Protein AF-A0ABD1NU08-F1 (afdb_monomer_lite)

Foldseek 3Di:
DQVLLLVVLQCCQPFPLNPAFEHEDDVVLQVVLVVCQVVCVVPVCVVVVDDPNLCQQCQNPDPSGDHVLRHQKYWYWHALPVPRATKIWIQGPVQRATEIQDQACVPCPPVSVCVSCVSVQQNVLVSCVVNCSCPPVPDDNVRSRDGHHYHYDPDFHHFDDDPVSRPCRNPVRVVVVVVVVVVVVVVVVVVVVVVVVVVVVVVVVVVVVVVVVVVVVVVVVVVVVVVVVVVVVVVVVVVVVVVVVVVVVVVVVVVVVVVVVVVVVVVVVVVVVVVVVVVVVVVVVVVVVVVVVVVVPDDDDDDDDDDDDDDDDDDDDDDDDDDDDDDDDDDDDDPPPVPPVVVVVVVVVVVVVVPPPPDDDDDDDDDDDDDDDDPPDDVVNVVVVVSVVSVVVSVVVSVVVVVVVVVVVVD

Organism: NCBI:txid126358

Radius of gyration: 63.61 Å; chains: 1; bounding box: 156×51×163 Å

pLDDT: mean 71.63, std 24.29, range [24.38, 97.81]

InterPro domains:
  IPR003653 Ulp1 protease family, C-terminal catalytic domain [PF02902] (69-163)
  IPR038765 Papain-like cysteine peptidase superfamily [SSF54001] (66-162)

Sequence (411 aa):
MDVCFYYLRKLLRYGPGIKISATTTDFAFDSQVRGLYDDFLKDPLVLVKQTSLFSYPIGLYMPCNTSWREVDHVLMPLRMYNSAHWILCHFDNKEMCLNIYNSYTKIVKEPVVLEAVRPFLVMIPYLLFHTGFFEGKNIPEQEALKPLVVKMVPKLPQQKNDFLSKFESSFIVVIEYSSSEIEVKLQSNEEILKRLAEIEAKVESNDIILKRLTDIESKIQSNEEIQNRLAELEMKVQSNIQVEKQIKELEEKVQSNEKILERVANVESKVNDLQKLKNDAENVANDTMDLKKNLTDCPSFSLGIEFDMTGKSIEGLAETNVEKSIDEDIINFNEEDWKIVDDVAAHSLAQKMHQNTVCASSSKTCEIDVNDDDVELKDEDRQKIDEIAAAVLAKHKLEEAIVLFDYFLFE

Structure (mmCIF, N/CA/C/O backbone):
data_AF-A0ABD1NU08-F1
#
_entry.id   AF-A0ABD1NU08-F1
#
loop_
_atom_site.group_PDB
_atom_site.id
_atom_site.type_symbol
_atom_site.label_atom_id
_atom_site.label_alt_id
_atom_site.label_comp_id
_atom_site.label_asym_id
_atom_site.label_entity_id
_atom_site.label_seq_id
_atom_site.pdbx_PDB_ins_code
_atom_site.Cartn_x
_atom_site.Cartn_y
_atom_site.Cartn_z
_atom_site.occupancy
_atom_site.B_iso_or_equiv
_atom_site.auth_seq_id
_atom_site.auth_comp_id
_atom_site.auth_asym_id
_atom_site.auth_atom_id
_atom_site.pdbx_PDB_model_num
ATOM 1 N N . MET A 1 1 ? 29.545 -5.673 -19.762 1.00 77.12 1 MET A N 1
ATOM 2 C CA . MET A 1 1 ? 28.200 -5.216 -19.352 1.00 77.12 1 MET A CA 1
ATOM 3 C C . MET A 1 1 ? 27.216 -6.359 -19.443 1.00 77.12 1 MET A C 1
ATOM 5 O O . MET A 1 1 ? 26.738 -6.783 -18.404 1.00 77.12 1 MET A O 1
ATOM 9 N N . ASP A 1 2 ? 26.987 -6.921 -20.631 1.00 85.19 2 ASP A N 1
ATOM 10 C CA . ASP A 1 2 ? 25.997 -7.995 -20.820 1.00 85.19 2 ASP A CA 1
ATOM 11 C C . ASP A 1 2 ? 26.214 -9.204 -19.903 1.00 85.19 2 ASP A C 1
ATOM 13 O O . ASP A 1 2 ? 25.258 -9.714 -19.330 1.00 85.19 2 ASP A O 1
ATOM 17 N N . VAL A 1 3 ? 27.469 -9.608 -19.675 1.00 83.56 3 VAL A N 1
ATOM 18 C CA . VAL A 1 3 ? 27.795 -10.696 -18.737 1.00 83.56 3 VAL A CA 1
ATOM 19 C C . VAL A 1 3 ? 27.364 -10.360 -17.301 1.00 83.56 3 VAL A C 1
ATOM 21 O O . VAL A 1 3 ? 26.720 -11.178 -16.648 1.00 83.56 3 VAL A O 1
ATOM 24 N N . CYS A 1 4 ? 27.633 -9.141 -16.822 1.00 80.06 4 CYS A N 1
ATOM 25 C CA . CYS A 1 4 ? 27.206 -8.682 -15.495 1.00 80.06 4 CYS A CA 1
ATOM 26 C C . CYS A 1 4 ? 25.675 -8.683 -15.375 1.00 80.06 4 CYS A C 1
ATOM 28 O O . CYS A 1 4 ? 25.119 -9.193 -14.406 1.00 80.06 4 CYS A O 1
ATOM 30 N N . PHE A 1 5 ? 24.980 -8.160 -16.389 1.00 85.81 5 PHE A N 1
ATOM 31 C CA . PHE A 1 5 ? 23.517 -8.114 -16.417 1.00 85.81 5 PHE A CA 1
ATOM 32 C C . PHE A 1 5 ? 22.877 -9.497 -16.579 1.00 85.81 5 PHE A C 1
ATOM 34 O O . PHE A 1 5 ? 21.768 -9.704 -16.088 1.00 85.81 5 PHE A O 1
ATOM 41 N N . TYR A 1 6 ? 23.564 -10.451 -17.210 1.00 87.06 6 TYR A N 1
ATOM 42 C CA . TYR A 1 6 ? 23.160 -11.853 -17.244 1.00 87.06 6 TYR A CA 1
ATOM 43 C C . TYR A 1 6 ? 23.206 -12.481 -15.845 1.00 87.06 6 TYR A C 1
ATOM 45 O O . 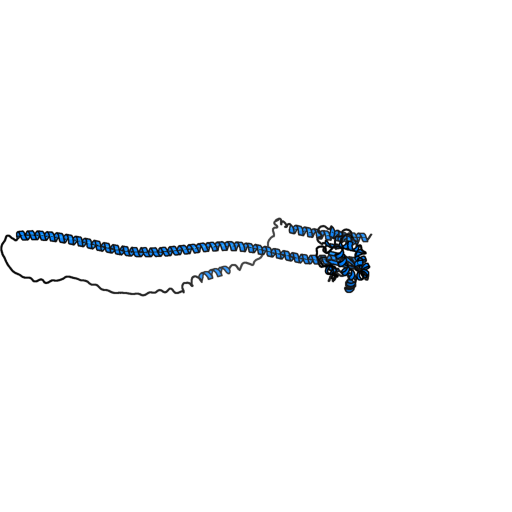TYR A 1 6 ? 22.220 -13.087 -15.421 1.00 87.06 6 TYR A O 1
ATOM 53 N N . TYR A 1 7 ? 24.300 -12.294 -15.097 1.00 84.62 7 TYR A N 1
ATOM 54 C CA . TYR A 1 7 ? 24.394 -12.789 -13.719 1.00 84.62 7 TYR A CA 1
ATOM 55 C C . TYR A 1 7 ? 23.391 -12.106 -12.789 1.00 84.62 7 TYR A C 1
ATOM 57 O O . TYR A 1 7 ? 22.719 -12.799 -12.026 1.00 84.62 7 TYR A O 1
ATOM 65 N N . LEU A 1 8 ? 23.209 -10.785 -12.910 1.00 82.81 8 LEU A N 1
ATOM 66 C CA . LEU A 1 8 ? 22.175 -10.057 -12.174 1.00 82.81 8 LEU A CA 1
ATOM 67 C C . LEU A 1 8 ? 20.787 -10.639 -12.459 1.00 82.81 8 LEU A C 1
ATOM 69 O O . LEU A 1 8 ? 20.042 -10.940 -11.535 1.00 82.81 8 LEU A O 1
ATOM 73 N N . ARG A 1 9 ? 20.446 -10.868 -13.729 1.00 90.19 9 ARG A N 1
ATOM 74 C CA . ARG A 1 9 ? 19.154 -11.452 -14.111 1.00 90.19 9 ARG A CA 1
ATOM 75 C C . ARG A 1 9 ? 18.972 -12.868 -13.569 1.00 90.19 9 ARG A C 1
ATOM 77 O O . ARG A 1 9 ? 17.893 -13.214 -13.100 1.00 90.19 9 ARG A O 1
ATOM 84 N N . LYS A 1 10 ? 20.029 -13.685 -13.596 1.00 87.00 10 LYS A N 1
ATOM 85 C CA . LYS A 1 10 ? 20.024 -15.029 -13.003 1.00 87.00 10 LYS A CA 1
ATOM 86 C C . LYS A 1 10 ? 19.777 -14.966 -11.490 1.00 87.00 10 LYS A C 1
ATOM 88 O O . LYS A 1 10 ? 18.991 -15.765 -10.989 1.00 87.00 10 LYS A O 1
ATOM 93 N N . LEU A 1 11 ? 20.403 -14.018 -10.789 1.00 83.94 11 LEU A N 1
ATOM 94 C CA . LEU A 1 11 ? 20.188 -13.790 -9.359 1.00 83.94 11 LEU A CA 1
ATOM 95 C C . LEU A 1 11 ? 18.763 -13.303 -9.068 1.00 83.94 11 LEU A C 1
ATOM 97 O O . LEU A 1 11 ? 18.122 -13.841 -8.179 1.00 83.94 11 LEU A O 1
ATOM 101 N N . LEU A 1 12 ? 18.242 -12.348 -9.841 1.00 84.94 12 LEU A N 1
ATOM 102 C CA . LEU A 1 12 ? 16.870 -11.848 -9.692 1.00 84.94 12 LEU A CA 1
ATOM 103 C C . LEU A 1 12 ? 15.822 -12.951 -9.891 1.00 84.94 12 LEU A C 1
ATOM 105 O O . LEU A 1 12 ? 14.792 -12.947 -9.229 1.00 84.94 12 LEU A O 1
ATOM 109 N N . ARG A 1 13 ? 16.085 -13.913 -10.784 1.00 86.19 13 ARG A N 1
ATOM 110 C CA . ARG A 1 13 ? 15.140 -14.994 -11.088 1.00 86.19 13 ARG A CA 1
ATOM 111 C C . ARG A 1 13 ? 15.209 -16.188 -10.136 1.00 86.19 13 ARG A C 1
ATOM 113 O O . ARG A 1 13 ? 14.182 -16.799 -9.866 1.00 86.19 13 ARG A O 1
ATOM 120 N N . TYR A 1 14 ? 16.408 -16.577 -9.708 1.00 86.56 14 TYR A N 1
ATOM 121 C CA . TYR A 1 14 ? 16.625 -17.832 -8.973 1.00 86.56 14 TYR A CA 1
ATOM 122 C C . TYR A 1 14 ? 17.273 -17.638 -7.598 1.00 86.56 14 TYR A C 1
ATOM 124 O O . TYR A 1 14 ? 17.507 -18.616 -6.890 1.00 86.56 14 TYR A O 1
ATOM 132 N N . GLY A 1 15 ? 17.623 -16.405 -7.232 1.00 79.88 15 GLY A N 1
ATOM 133 C CA . GLY A 1 15 ? 18.268 -16.089 -5.967 1.00 79.88 15 GLY A CA 1
ATOM 134 C C . GLY A 1 15 ? 17.327 -16.349 -4.789 1.00 79.88 15 GLY A C 1
ATOM 135 O O . GLY A 1 15 ? 16.224 -15.800 -4.768 1.00 79.88 15 GLY A O 1
ATOM 136 N N . PRO A 1 16 ? 17.731 -17.160 -3.796 1.00 73.88 16 PRO A N 1
ATOM 137 C CA . PRO A 1 16 ? 16.903 -17.396 -2.621 1.00 73.88 16 PRO A CA 1
ATOM 138 C C . PRO A 1 16 ? 16.733 -16.094 -1.827 1.00 73.88 16 PRO A C 1
ATOM 140 O O . PRO A 1 16 ? 17.707 -15.384 -1.587 1.00 73.88 16 PRO A O 1
ATOM 143 N N . GLY A 1 17 ? 15.495 -15.780 -1.438 1.00 73.44 17 GLY A N 1
ATOM 144 C CA . GLY A 1 17 ? 15.160 -14.596 -0.635 1.00 73.44 17 GLY A CA 1
ATOM 145 C C . GLY A 1 17 ? 15.219 -13.251 -1.366 1.00 73.44 17 GLY A C 1
ATOM 146 O O . GLY A 1 17 ? 15.058 -12.210 -0.732 1.00 73.44 17 GLY A O 1
ATOM 147 N N . ILE A 1 18 ? 15.408 -13.234 -2.690 1.00 70.75 18 ILE A N 1
ATOM 148 C CA . ILE A 1 18 ? 15.299 -11.999 -3.473 1.00 70.75 18 ILE A CA 1
ATOM 149 C C . ILE A 1 18 ? 13.821 -11.645 -3.663 1.00 70.75 18 ILE A C 1
ATOM 151 O O . ILE A 1 18 ? 13.085 -12.346 -4.350 1.00 70.75 18 ILE A O 1
ATOM 155 N N . LYS A 1 19 ? 13.396 -10.525 -3.069 1.00 77.62 19 LYS A N 1
ATOM 156 C CA . LYS A 1 19 ? 12.028 -9.988 -3.198 1.00 77.62 19 LYS A CA 1
ATOM 157 C C . LYS A 1 19 ? 11.848 -8.989 -4.340 1.00 77.62 19 LYS A C 1
ATOM 159 O O . LYS A 1 19 ? 10.723 -8.610 -4.655 1.00 77.62 19 LYS A O 1
ATOM 164 N N . ILE A 1 20 ? 12.943 -8.518 -4.933 1.00 77.38 20 ILE A N 1
ATOM 165 C CA . ILE A 1 20 ? 12.895 -7.515 -5.998 1.00 77.38 20 ILE A CA 1
ATOM 166 C C . ILE A 1 20 ? 12.451 -8.196 -7.294 1.00 77.38 20 ILE A C 1
ATOM 168 O O . ILE A 1 20 ? 13.183 -9.017 -7.846 1.00 77.38 20 ILE A O 1
ATOM 172 N N . SER A 1 21 ? 11.278 -7.816 -7.802 1.00 87.50 21 SER A N 1
ATOM 173 C CA . SER A 1 21 ? 10.787 -8.286 -9.096 1.00 87.50 21 SER A CA 1
ATOM 174 C C . SER A 1 21 ? 11.357 -7.419 -10.216 1.00 87.50 21 SER A C 1
ATOM 176 O O . SER A 1 21 ? 10.852 -6.333 -10.509 1.00 87.50 21 SER A O 1
ATOM 178 N N . ALA A 1 22 ? 12.454 -7.873 -10.817 1.00 89.75 22 ALA A N 1
ATOM 179 C CA . ALA A 1 22 ? 13.142 -7.132 -11.862 1.00 89.75 22 ALA A CA 1
ATOM 180 C C . ALA A 1 22 ? 13.670 -8.035 -12.976 1.00 89.75 22 ALA A C 1
ATOM 182 O O . ALA A 1 22 ? 13.926 -9.227 -12.797 1.00 89.75 22 ALA A O 1
ATOM 183 N N . THR A 1 23 ? 13.887 -7.434 -14.140 1.00 94.25 23 THR A N 1
ATOM 184 C CA . THR A 1 23 ? 14.596 -8.067 -15.245 1.00 94.25 23 THR A CA 1
ATOM 185 C C . THR A 1 23 ? 15.525 -7.085 -15.943 1.00 94.25 23 THR A C 1
ATOM 187 O O . THR A 1 23 ? 15.638 -5.927 -15.536 1.00 94.25 23 THR A O 1
ATOM 190 N N . THR A 1 24 ? 16.255 -7.541 -16.957 1.00 93.94 24 THR A N 1
ATOM 191 C CA . THR A 1 24 ? 17.262 -6.705 -17.615 1.00 93.94 24 THR A CA 1
ATOM 192 C C . THR A 1 24 ? 17.218 -6.783 -19.131 1.00 93.94 24 THR A C 1
ATOM 194 O O . THR A 1 24 ? 16.611 -7.698 -19.675 1.00 93.94 24 THR A O 1
ATOM 197 N N . THR A 1 25 ? 17.879 -5.851 -19.817 1.00 95.25 25 THR A N 1
ATOM 198 C CA . THR A 1 25 ? 18.229 -5.970 -21.242 1.00 95.25 25 THR A CA 1
ATOM 199 C C . THR A 1 25 ? 19.740 -6.079 -21.434 1.00 95.25 25 THR A C 1
ATOM 201 O O . THR A 1 25 ? 20.491 -6.213 -20.464 1.00 95.25 25 THR A O 1
ATOM 204 N N . ASP A 1 26 ? 20.184 -6.095 -22.686 1.00 92.81 26 ASP A N 1
ATOM 205 C CA . ASP A 1 26 ? 21.585 -6.183 -23.076 1.00 92.81 26 ASP A CA 1
ATOM 206 C C . ASP A 1 26 ? 21.938 -5.095 -24.108 1.00 92.81 26 ASP A C 1
ATOM 208 O O . ASP A 1 26 ? 21.110 -4.273 -24.517 1.00 92.81 26 ASP A O 1
ATOM 212 N N . PHE A 1 27 ? 23.191 -5.094 -24.547 1.00 90.69 27 PHE A N 1
ATOM 213 C CA . PHE A 1 27 ? 23.672 -4.202 -25.592 1.00 90.69 27 PHE A CA 1
ATOM 214 C C . PHE A 1 27 ? 22.951 -4.384 -26.939 1.00 90.69 27 PHE A C 1
ATOM 216 O O . PHE A 1 27 ? 22.809 -3.419 -27.696 1.00 90.69 27 PHE A O 1
ATOM 223 N N . ALA A 1 28 ? 22.476 -5.591 -27.260 1.00 93.31 28 ALA A N 1
ATOM 224 C CA . ALA A 1 28 ? 21.773 -5.842 -28.514 1.00 93.31 28 ALA A CA 1
ATOM 225 C C . ALA A 1 28 ? 20.413 -5.130 -28.547 1.00 93.31 28 ALA A C 1
ATOM 227 O O . ALA A 1 28 ? 20.003 -4.668 -29.614 1.00 93.31 28 ALA A O 1
ATOM 228 N N . PHE A 1 29 ? 19.741 -4.996 -27.401 1.00 95.06 29 PHE A N 1
ATOM 229 C CA . PHE A 1 29 ? 18.540 -4.173 -27.266 1.00 95.06 29 PHE A CA 1
ATOM 230 C C . PHE A 1 29 ? 18.834 -2.698 -27.563 1.00 95.06 29 PHE A C 1
ATOM 232 O O . PHE A 1 29 ? 18.180 -2.105 -28.420 1.00 95.06 29 PHE A O 1
ATOM 239 N N . ASP A 1 30 ? 19.849 -2.121 -26.904 1.00 94.56 30 ASP A N 1
ATOM 240 C CA . ASP A 1 30 ? 20.273 -0.723 -27.103 1.00 94.56 30 ASP A CA 1
ATOM 241 C C . ASP A 1 30 ? 20.598 -0.443 -28.579 1.00 94.56 30 ASP A C 1
ATOM 243 O O . ASP A 1 30 ? 20.107 0.523 -29.168 1.00 94.56 30 ASP A O 1
ATOM 247 N N . SER A 1 31 ? 21.371 -1.331 -29.209 1.00 93.25 31 SER A N 1
ATOM 248 C CA . SER A 1 31 ? 21.759 -1.203 -30.614 1.00 93.25 31 SER A CA 1
ATOM 249 C C . SER A 1 31 ? 20.563 -1.275 -31.571 1.00 93.25 31 SER A C 1
ATOM 251 O O . SER A 1 31 ? 20.473 -0.448 -32.479 1.00 93.25 31 SER A O 1
ATOM 253 N N . GLN A 1 32 ? 19.632 -2.212 -31.364 1.00 93.94 32 GLN A N 1
ATOM 254 C CA . GLN A 1 32 ? 18.454 -2.375 -32.224 1.00 93.94 32 GLN A CA 1
ATOM 255 C C . GLN A 1 32 ? 17.482 -1.198 -32.109 1.00 93.94 32 GLN A C 1
ATOM 257 O O . GLN A 1 32 ? 17.036 -0.679 -33.130 1.00 93.94 32 GLN A O 1
ATOM 262 N N . VAL A 1 33 ? 17.179 -0.746 -30.885 1.00 95.12 33 VAL A N 1
ATOM 263 C CA . VAL A 1 33 ? 16.286 0.404 -30.665 1.00 95.12 33 VAL A CA 1
ATOM 264 C C . VAL A 1 33 ? 16.844 1.647 -31.359 1.00 95.12 33 VAL A C 1
ATOM 266 O O . VAL A 1 33 ? 16.122 2.332 -32.079 1.00 95.12 33 VAL A O 1
ATOM 269 N N . ARG A 1 34 ? 18.146 1.919 -31.211 1.00 94.44 34 ARG A N 1
ATOM 270 C CA . ARG A 1 34 ? 18.785 3.071 -31.865 1.00 94.44 34 ARG A CA 1
ATOM 271 C C . ARG A 1 34 ? 18.834 2.941 -33.379 1.00 94.44 34 ARG A C 1
ATOM 273 O O . ARG A 1 34 ? 18.541 3.913 -34.065 1.00 94.44 34 ARG A O 1
ATOM 280 N N . GLY A 1 35 ? 19.196 1.766 -33.891 1.00 93.25 35 GLY A N 1
ATOM 281 C CA . GLY A 1 35 ? 19.321 1.529 -35.329 1.00 93.25 35 GLY A CA 1
ATOM 282 C C . GLY A 1 35 ? 18.006 1.701 -36.090 1.00 93.25 35 GLY A C 1
ATOM 283 O O . GLY A 1 35 ? 18.030 2.050 -37.264 1.00 93.25 35 GLY A O 1
ATOM 284 N N . LEU A 1 36 ? 16.869 1.502 -35.420 1.00 94.50 36 LEU A N 1
ATOM 285 C CA . LEU A 1 36 ? 15.537 1.626 -36.016 1.00 94.50 36 LEU A CA 1
ATOM 286 C C . LEU A 1 36 ? 14.868 2.976 -35.768 1.00 94.50 36 LEU A C 1
ATOM 288 O O . LEU A 1 36 ? 13.809 3.232 -36.334 1.00 94.50 36 LEU A O 1
ATOM 292 N N . TYR A 1 37 ? 15.450 3.834 -34.930 1.00 95.50 37 TYR A N 1
ATOM 293 C CA . TYR A 1 37 ? 14.777 5.038 -34.453 1.00 95.50 37 TYR A CA 1
ATOM 294 C C . TYR A 1 37 ? 14.368 5.991 -35.584 1.00 95.50 37 TYR A C 1
ATOM 296 O O . TYR A 1 37 ? 13.217 6.420 -35.641 1.00 95.50 37 TYR A O 1
ATOM 304 N N . ASP A 1 38 ? 15.277 6.276 -36.517 1.00 96.00 38 ASP A N 1
ATOM 305 C CA . ASP A 1 38 ? 15.011 7.216 -37.613 1.00 96.00 38 ASP A CA 1
ATOM 306 C C . ASP A 1 38 ? 13.924 6.717 -38.572 1.00 96.00 38 ASP A C 1
ATOM 308 O O . ASP A 1 38 ? 13.168 7.516 -39.126 1.00 96.00 38 ASP A O 1
ATOM 312 N N . ASP A 1 39 ? 13.824 5.403 -38.771 1.00 94.81 39 ASP A N 1
ATOM 313 C CA . ASP A 1 39 ? 12.775 4.805 -39.597 1.00 94.81 39 ASP A CA 1
ATOM 314 C C . ASP A 1 39 ? 11.457 4.689 -38.833 1.00 94.81 39 ASP A C 1
ATOM 316 O O . ASP A 1 39 ? 10.399 4.945 -39.406 1.00 94.81 39 ASP A O 1
ATOM 320 N N . PHE A 1 40 ? 11.512 4.423 -37.526 1.00 94.94 40 PHE A N 1
ATOM 321 C CA . PHE A 1 40 ? 10.350 4.447 -36.642 1.00 94.94 40 PHE A CA 1
ATOM 322 C C . PHE A 1 40 ? 9.676 5.824 -36.625 1.00 94.94 40 PHE A C 1
ATOM 324 O O . PHE A 1 40 ? 8.451 5.907 -36.671 1.00 94.94 40 PHE A O 1
ATOM 331 N N . LEU A 1 41 ? 10.455 6.911 -36.623 1.00 95.00 41 LEU A N 1
ATOM 332 C CA . LEU A 1 41 ? 9.913 8.272 -36.698 1.00 95.00 41 LEU A CA 1
ATOM 333 C C . LEU A 1 41 ? 9.150 8.552 -38.005 1.00 95.00 41 LEU A C 1
ATOM 335 O O . LEU A 1 41 ? 8.300 9.442 -38.026 1.00 95.00 41 LEU A O 1
ATOM 339 N N . LYS A 1 42 ? 9.445 7.819 -39.087 1.00 95.56 42 LYS A N 1
ATOM 340 C CA . LYS A 1 42 ? 8.754 7.940 -40.382 1.00 95.56 42 LYS A CA 1
ATOM 341 C C . LYS A 1 42 ? 7.542 7.011 -40.464 1.00 95.56 42 LYS A C 1
ATOM 343 O O . LYS A 1 42 ? 6.496 7.425 -40.955 1.00 95.56 42 LYS A O 1
ATOM 348 N N . ASP A 1 43 ? 7.699 5.766 -40.019 1.00 93.62 43 ASP A N 1
ATOM 349 C CA . ASP A 1 43 ? 6.665 4.728 -40.002 1.00 93.62 43 ASP A CA 1
ATOM 350 C C . ASP A 1 43 ? 6.824 3.847 -38.746 1.00 93.62 43 ASP A C 1
ATOM 352 O O . ASP A 1 43 ? 7.651 2.928 -38.745 1.00 93.62 43 ASP A O 1
ATOM 356 N N . PRO A 1 44 ? 6.011 4.053 -37.688 1.00 90.75 44 PRO A N 1
ATOM 357 C CA . PRO A 1 44 ? 6.058 3.221 -36.486 1.00 90.75 44 PRO A CA 1
ATOM 358 C C . PRO A 1 44 ? 5.833 1.725 -36.748 1.00 90.75 44 PRO A C 1
ATOM 360 O O . PRO A 1 44 ? 6.310 0.885 -35.981 1.00 90.75 44 PRO A O 1
ATOM 363 N N . LEU A 1 45 ? 5.171 1.362 -37.857 1.00 87.75 45 LEU A N 1
ATOM 364 C CA . LEU A 1 45 ? 4.953 -0.035 -38.241 1.00 87.75 45 LEU A CA 1
ATOM 365 C C . LEU A 1 45 ? 6.245 -0.752 -38.651 1.00 87.75 45 LEU A C 1
ATOM 367 O O . LEU A 1 45 ? 6.227 -1.976 -38.807 1.00 87.75 45 LEU A O 1
ATOM 371 N N . VAL A 1 46 ? 7.371 -0.043 -38.800 1.00 88.88 46 VAL A N 1
ATOM 372 C CA . VAL A 1 46 ? 8.684 -0.674 -38.994 1.00 88.88 46 VAL A CA 1
ATOM 373 C C . VAL A 1 46 ? 8.999 -1.662 -37.868 1.00 88.88 46 VAL A C 1
ATOM 375 O O . VAL A 1 46 ? 9.524 -2.736 -38.151 1.00 88.88 46 VAL A O 1
ATOM 378 N N . LEU A 1 47 ? 8.573 -1.359 -36.632 1.00 86.75 47 LEU A N 1
ATOM 379 C CA . LEU A 1 47 ? 8.731 -2.247 -35.479 1.00 86.75 47 LEU A CA 1
ATOM 380 C C . LEU A 1 47 ? 7.992 -3.571 -35.661 1.00 86.75 47 LEU A C 1
ATOM 382 O O . LEU A 1 47 ? 8.502 -4.605 -35.256 1.00 86.75 47 LEU A O 1
ATOM 386 N N . VAL A 1 48 ? 6.809 -3.551 -36.282 1.00 78.94 48 VAL A N 1
ATOM 387 C CA . VAL A 1 48 ? 5.994 -4.754 -36.527 1.00 78.94 48 VAL A CA 1
ATOM 388 C C . VAL A 1 48 ? 6.591 -5.613 -37.646 1.00 78.94 48 VAL A C 1
ATOM 390 O O . VAL A 1 48 ? 6.515 -6.838 -37.604 1.00 78.94 48 VAL A O 1
ATOM 393 N N . LYS A 1 49 ? 7.191 -4.977 -38.659 1.00 76.62 49 LYS A N 1
ATOM 394 C CA . LYS A 1 49 ? 7.723 -5.639 -39.866 1.00 76.62 49 LYS A CA 1
ATOM 395 C C . LYS A 1 49 ? 9.101 -6.257 -39.653 1.00 76.62 49 LYS A C 1
ATOM 397 O O . LYS A 1 49 ? 9.438 -7.269 -40.260 1.00 76.62 49 LYS A O 1
ATOM 402 N N . GLN A 1 50 ? 9.907 -5.620 -38.826 1.00 64.38 50 GLN A N 1
ATOM 403 C CA . GLN A 1 50 ? 11.217 -6.079 -38.417 1.00 64.38 50 GLN A CA 1
ATOM 404 C C . GLN A 1 50 ? 11.187 -6.021 -36.909 1.00 64.38 50 GLN A C 1
ATOM 406 O O . GLN A 1 50 ? 10.952 -4.937 -36.404 1.00 64.38 50 GLN A O 1
ATOM 411 N N . THR A 1 51 ? 11.416 -7.122 -36.194 1.00 68.81 51 THR A N 1
ATOM 412 C CA . THR A 1 51 ? 12.328 -7.121 -35.038 1.00 68.81 51 THR A CA 1
ATOM 413 C C . THR A 1 51 ? 12.150 -8.330 -34.123 1.00 68.81 51 THR A C 1
ATOM 415 O O . THR A 1 51 ? 11.057 -8.780 -33.798 1.00 68.81 51 THR A O 1
ATOM 418 N N . SER A 1 52 ? 13.284 -8.771 -33.592 1.00 85.44 52 SER A N 1
ATOM 419 C CA . SER A 1 52 ? 13.407 -9.523 -32.344 1.00 85.44 52 SER A CA 1
ATOM 420 C C . SER A 1 52 ? 13.157 -8.678 -31.079 1.00 85.44 52 SER A C 1
ATOM 422 O O . SER A 1 52 ? 13.253 -9.194 -29.970 1.00 85.44 52 SER A O 1
ATOM 424 N N . LEU A 1 53 ? 12.843 -7.384 -31.213 1.00 92.62 53 LEU A N 1
ATOM 425 C CA . LEU A 1 53 ? 12.655 -6.442 -30.105 1.00 92.62 53 LEU A CA 1
ATOM 426 C C . LEU A 1 53 ? 11.418 -6.792 -29.282 1.00 92.62 53 LEU A C 1
ATOM 428 O O . LEU A 1 53 ? 11.471 -6.697 -28.059 1.00 92.62 53 LEU A O 1
ATOM 432 N N . PHE A 1 54 ? 10.344 -7.276 -29.914 1.00 93.56 54 PHE A N 1
ATOM 433 C CA . PHE A 1 54 ? 9.169 -7.761 -29.184 1.00 93.56 54 PHE A CA 1
ATOM 434 C C . PHE A 1 54 ? 9.473 -8.962 -28.291 1.00 93.56 54 PHE A C 1
ATOM 436 O O . PHE A 1 54 ? 8.787 -9.158 -27.291 1.00 93.56 54 PHE A O 1
ATOM 443 N N . SER A 1 55 ? 10.527 -9.726 -28.593 1.00 93.69 55 SER A N 1
ATOM 444 C CA . SER A 1 55 ? 10.952 -10.850 -27.760 1.00 93.69 55 SER A CA 1
ATOM 445 C C . SER A 1 55 ? 11.501 -10.404 -26.400 1.00 93.69 55 SER A C 1
ATOM 447 O O . SER A 1 55 ? 11.552 -11.222 -25.481 1.00 93.69 55 SER A O 1
ATOM 449 N N . TYR A 1 56 ? 11.898 -9.134 -26.229 1.00 95.50 56 TYR A N 1
ATOM 450 C CA . TYR A 1 56 ? 12.367 -8.627 -24.936 1.00 95.50 56 TYR A CA 1
ATOM 451 C C . TYR A 1 56 ? 11.221 -8.442 -23.931 1.00 95.50 56 TYR A C 1
ATOM 453 O O . TYR A 1 56 ? 11.298 -9.091 -22.885 1.00 95.50 56 TYR A O 1
ATOM 461 N N . PRO A 1 57 ? 10.149 -7.660 -24.211 1.00 95.50 57 PRO A N 1
ATOM 462 C CA . PRO A 1 57 ? 9.046 -7.499 -23.263 1.00 95.50 57 PRO A CA 1
ATOM 463 C C . PRO A 1 57 ? 8.326 -8.795 -22.891 1.00 95.50 57 PRO A C 1
ATOM 465 O O . PRO A 1 57 ? 7.916 -8.973 -21.745 1.00 95.50 57 PRO A O 1
ATOM 468 N N . ILE A 1 58 ? 8.207 -9.742 -23.823 1.00 95.12 58 ILE A N 1
ATOM 469 C CA . ILE A 1 58 ? 7.589 -11.048 -23.539 1.00 95.12 58 ILE A CA 1
ATOM 470 C C . ILE A 1 58 ? 8.536 -12.025 -22.826 1.00 95.12 58 ILE A C 1
ATOM 472 O O . ILE A 1 58 ? 8.124 -13.123 -22.474 1.00 95.12 58 ILE A O 1
ATOM 476 N N . GLY A 1 59 ? 9.800 -11.650 -22.597 1.00 94.25 59 GLY A N 1
ATOM 477 C CA . GLY A 1 59 ? 10.754 -12.466 -21.843 1.00 94.25 59 GLY A CA 1
ATOM 478 C C . GLY A 1 59 ? 11.424 -13.598 -22.633 1.00 94.25 59 GLY A C 1
ATOM 479 O O . GLY A 1 59 ? 12.086 -14.435 -22.029 1.00 94.25 59 GLY A O 1
ATOM 480 N N . LEU A 1 60 ? 11.301 -13.636 -23.965 1.00 93.12 60 LEU A N 1
ATOM 481 C CA . LEU A 1 60 ? 11.782 -14.748 -24.803 1.00 93.12 60 LEU A CA 1
ATOM 482 C C . LEU A 1 60 ? 13.147 -14.517 -25.469 1.00 93.12 60 LEU A C 1
ATOM 484 O O . LEU A 1 60 ? 13.730 -15.467 -25.983 1.00 93.12 60 LEU A O 1
ATOM 488 N N . TYR A 1 61 ? 13.669 -13.286 -25.489 1.00 93.00 61 TYR A N 1
ATOM 489 C CA . TYR A 1 61 ? 14.922 -13.001 -26.205 1.00 93.00 61 TYR A CA 1
ATOM 490 C C . TYR A 1 61 ? 16.171 -13.545 -25.496 1.00 93.00 61 TYR A C 1
ATOM 492 O O . TYR A 1 61 ? 17.087 -14.033 -26.151 1.00 93.00 61 TYR A O 1
ATOM 500 N N . MET A 1 62 ? 16.230 -13.462 -24.161 1.00 91.69 62 MET A N 1
ATOM 501 C CA . MET A 1 62 ? 17.445 -13.787 -23.406 1.00 91.69 62 MET A CA 1
ATOM 502 C C . MET A 1 62 ? 17.229 -14.903 -22.380 1.00 91.69 62 MET A C 1
ATOM 504 O O . MET A 1 62 ? 16.136 -15.032 -21.826 1.00 91.69 62 MET A O 1
ATOM 508 N N . PRO A 1 63 ? 18.289 -15.651 -22.021 1.00 89.19 63 PRO A N 1
ATOM 509 C CA . PRO A 1 63 ? 18.237 -16.606 -20.922 1.00 89.19 63 PRO A CA 1
ATOM 510 C C . PRO A 1 63 ? 17.864 -15.946 -19.593 1.00 89.19 63 PRO A C 1
ATOM 512 O O . PRO A 1 63 ? 18.219 -14.789 -19.332 1.00 89.19 63 PRO A O 1
ATOM 515 N N . CYS A 1 64 ? 17.187 -16.717 -18.739 1.00 90.06 64 CYS A N 1
ATOM 516 C CA . CYS A 1 64 ? 16.764 -16.313 -17.395 1.00 90.06 64 CYS A CA 1
ATOM 517 C C . CYS A 1 64 ? 15.868 -15.061 -17.370 1.00 90.06 64 CYS A C 1
ATOM 519 O O . CYS A 1 64 ? 15.696 -14.471 -16.311 1.00 90.06 64 CYS A O 1
ATOM 521 N N . ASN A 1 65 ? 15.292 -14.653 -18.503 1.00 91.50 65 ASN A N 1
ATOM 522 C CA . ASN A 1 65 ? 14.519 -13.423 -18.613 1.00 91.50 65 ASN A CA 1
ATOM 523 C C . ASN A 1 65 ? 13.062 -13.619 -18.198 1.00 91.50 65 ASN A C 1
ATOM 525 O O . ASN A 1 65 ? 12.457 -14.648 -18.494 1.00 91.50 65 ASN A O 1
ATOM 529 N N . THR A 1 66 ? 12.522 -12.636 -17.495 1.00 93.50 66 THR A N 1
ATOM 530 C CA . THR A 1 66 ? 11.129 -12.634 -17.040 1.00 93.50 66 THR A CA 1
ATOM 531 C C . THR A 1 66 ? 10.356 -11.666 -17.925 1.00 93.50 66 THR A C 1
ATOM 533 O O . THR A 1 66 ? 10.932 -10.679 -18.394 1.00 93.50 66 THR A O 1
ATOM 536 N N . SER A 1 67 ? 9.081 -11.944 -18.206 1.00 95.38 67 SER A N 1
ATOM 537 C CA . SER A 1 67 ? 8.278 -10.993 -18.976 1.00 95.38 67 SER A CA 1
ATOM 538 C C . SER A 1 67 ? 8.226 -9.653 -18.244 1.00 95.38 67 SER A C 1
ATOM 540 O O . SER A 1 67 ? 8.095 -9.602 -17.022 1.00 95.38 67 SER A O 1
ATOM 542 N N . TRP A 1 68 ? 8.279 -8.550 -18.990 1.00 96.38 68 TRP A N 1
ATOM 543 C CA . TRP A 1 68 ? 8.168 -7.205 -18.429 1.00 96.38 68 TRP A CA 1
ATOM 544 C C . TRP A 1 68 ? 6.807 -6.993 -17.753 1.00 96.38 68 TRP A C 1
ATOM 546 O O . TRP A 1 68 ? 6.693 -6.177 -16.847 1.00 96.38 68 TRP A O 1
ATOM 556 N N . ARG A 1 69 ? 5.778 -7.763 -18.145 1.00 93.94 69 ARG A N 1
ATOM 557 C CA . ARG A 1 69 ? 4.448 -7.773 -17.512 1.00 93.94 69 ARG A CA 1
ATOM 558 C C . ARG A 1 69 ? 4.460 -8.320 -16.083 1.00 93.94 69 ARG A C 1
ATOM 560 O O . ARG A 1 69 ? 3.579 -7.976 -15.304 1.00 93.94 69 ARG A O 1
ATOM 567 N N . GLU A 1 70 ? 5.434 -9.160 -15.757 1.00 93.38 70 GLU A N 1
ATOM 568 C CA . GLU A 1 70 ? 5.526 -9.879 -14.482 1.00 93.38 70 GLU A CA 1
ATOM 569 C C . GLU A 1 70 ? 6.501 -9.215 -13.499 1.00 93.38 70 GLU A C 1
ATOM 571 O O . GLU A 1 70 ? 6.617 -9.654 -12.355 1.00 93.38 70 GLU A O 1
ATOM 576 N N . VAL A 1 71 ? 7.208 -8.165 -13.932 1.00 93.38 71 VAL A N 1
ATOM 577 C CA . VAL A 1 71 ? 8.205 -7.466 -13.116 1.00 93.38 71 VAL A CA 1
ATOM 578 C C . VAL A 1 71 ? 7.855 -6.007 -12.876 1.00 93.38 71 VAL A C 1
ATOM 580 O O . VAL A 1 71 ? 7.179 -5.362 -13.675 1.00 93.38 71 VAL A O 1
ATOM 583 N N . ASP A 1 72 ? 8.359 -5.477 -11.767 1.00 91.62 72 ASP A N 1
ATOM 584 C CA . ASP A 1 72 ? 8.201 -4.071 -11.400 1.00 91.62 72 ASP A CA 1
ATOM 585 C C . ASP A 1 72 ? 9.255 -3.188 -12.087 1.00 91.62 72 ASP A C 1
ATOM 587 O O . ASP A 1 72 ? 9.009 -2.014 -12.370 1.00 91.62 72 ASP A O 1
ATOM 591 N N . HIS A 1 73 ? 10.431 -3.755 -12.382 1.00 92.56 73 HIS A N 1
ATOM 592 C CA . HIS A 1 73 ? 11.582 -3.003 -12.878 1.00 92.56 73 HIS A CA 1
ATOM 593 C C . HIS A 1 73 ? 12.248 -3.681 -14.081 1.00 92.56 73 HIS A C 1
ATOM 595 O O . HIS A 1 73 ? 12.533 -4.880 -14.063 1.00 92.56 73 HIS A O 1
ATOM 601 N N . VAL A 1 74 ? 12.590 -2.894 -15.103 1.00 95.94 74 VAL A N 1
ATOM 602 C CA . VAL A 1 74 ? 13.436 -3.342 -16.220 1.00 95.94 74 VAL A CA 1
ATOM 603 C C . VAL A 1 74 ? 14.693 -2.483 -16.277 1.00 95.94 74 VAL A C 1
ATOM 605 O O . VAL A 1 74 ? 14.622 -1.265 -16.439 1.00 95.94 74 VAL A O 1
ATOM 608 N N . LEU A 1 75 ? 15.854 -3.117 -16.138 1.00 93.81 75 LEU A N 1
ATOM 609 C CA . LEU A 1 75 ? 17.154 -2.449 -16.095 1.00 93.81 75 LEU A CA 1
ATOM 610 C C . LEU A 1 75 ? 17.857 -2.564 -17.450 1.00 93.81 75 LEU A C 1
ATOM 612 O O . LEU A 1 75 ? 18.185 -3.664 -17.897 1.00 93.81 75 LEU A O 1
ATOM 616 N N . MET A 1 76 ? 18.112 -1.428 -18.091 1.00 94.75 76 MET A N 1
ATOM 617 C CA . MET A 1 76 ? 18.653 -1.355 -19.446 1.00 94.75 76 MET A CA 1
ATOM 618 C C . MET A 1 76 ? 20.011 -0.639 -19.451 1.00 94.75 76 MET A C 1
ATOM 620 O O . MET A 1 76 ? 20.059 0.576 -19.225 1.00 94.75 76 MET A O 1
ATOM 624 N N . PRO A 1 77 ? 21.128 -1.346 -19.702 1.00 91.25 77 PRO A N 1
ATOM 625 C CA . PRO A 1 77 ? 22.422 -0.700 -19.883 1.00 91.25 77 PRO A CA 1
ATOM 626 C C . PRO A 1 77 ? 22.462 0.010 -21.237 1.00 91.25 77 PRO A C 1
ATOM 628 O O . PRO A 1 77 ? 22.353 -0.638 -22.275 1.00 91.25 77 PRO A O 1
ATOM 631 N N . LEU A 1 78 ? 22.655 1.330 -21.244 1.00 91.81 78 LEU A N 1
ATOM 632 C CA . LEU A 1 78 ? 22.724 2.112 -22.482 1.00 91.81 78 LEU A CA 1
ATOM 633 C C . LEU A 1 78 ? 24.119 2.701 -22.677 1.00 91.81 78 LEU A C 1
ATOM 635 O O . LEU A 1 78 ? 24.679 3.325 -21.767 1.00 91.81 78 LEU A O 1
ATOM 639 N N . ARG A 1 79 ? 24.676 2.537 -23.881 1.00 86.75 79 ARG A N 1
ATOM 640 C CA . ARG A 1 79 ? 25.996 3.075 -24.213 1.00 86.75 79 ARG A CA 1
ATOM 641 C C . ARG A 1 79 ? 25.888 4.500 -24.745 1.00 86.75 79 ARG A C 1
ATOM 643 O O . ARG A 1 79 ? 25.209 4.776 -25.730 1.00 86.75 79 ARG A O 1
ATOM 650 N N . MET A 1 80 ? 26.666 5.401 -24.160 1.00 86.62 80 MET A N 1
ATOM 651 C CA . MET A 1 80 ? 26.891 6.746 -24.678 1.00 86.62 80 MET A CA 1
ATOM 652 C C . MET A 1 80 ? 28.028 6.705 -25.710 1.00 86.62 80 MET A C 1
ATOM 654 O O . MET A 1 80 ? 29.212 6.696 -25.359 1.00 86.62 80 MET A O 1
ATOM 658 N N . TYR A 1 81 ? 27.676 6.669 -26.998 1.00 76.56 81 TYR A N 1
ATOM 659 C CA . TYR A 1 81 ? 28.633 6.504 -28.105 1.00 76.56 81 TYR A CA 1
ATOM 660 C C . TYR A 1 81 ? 29.722 7.586 -28.147 1.00 76.56 81 TYR A C 1
ATOM 662 O O . TYR A 1 81 ? 30.875 7.278 -28.433 1.00 76.56 81 TYR A O 1
ATOM 670 N N . ASN A 1 82 ? 29.387 8.823 -27.771 1.00 73.94 82 ASN A N 1
ATOM 671 C CA . ASN A 1 82 ? 30.312 9.960 -27.834 1.00 73.94 82 ASN A CA 1
ATOM 672 C C . ASN A 1 82 ? 31.266 10.067 -26.630 1.00 73.94 82 ASN A C 1
ATOM 674 O O . ASN A 1 82 ? 32.131 10.938 -26.623 1.00 73.94 82 ASN A O 1
ATOM 678 N N . SER A 1 83 ? 31.117 9.229 -25.598 1.00 70.25 83 SER A N 1
ATOM 679 C CA . SER A 1 83 ? 31.892 9.354 -24.351 1.00 70.25 83 SER A CA 1
ATOM 680 C C . SER A 1 83 ? 32.420 8.037 -23.782 1.00 70.25 83 SER A C 1
ATOM 682 O O . SER A 1 83 ? 33.024 8.052 -22.711 1.00 70.25 83 SER A O 1
ATOM 684 N N . ALA A 1 84 ? 32.223 6.908 -24.481 1.00 76.00 84 ALA A N 1
ATOM 685 C CA . ALA A 1 84 ? 32.570 5.565 -23.992 1.00 76.00 84 ALA A CA 1
ATOM 686 C C . ALA A 1 84 ? 32.079 5.317 -22.548 1.00 76.00 84 ALA A C 1
ATOM 688 O O . ALA A 1 84 ? 32.750 4.665 -21.750 1.00 76.00 84 ALA A O 1
ATOM 689 N N . HIS A 1 85 ? 30.911 5.879 -22.230 1.00 82.75 85 HIS A N 1
ATOM 690 C CA . HIS A 1 85 ? 30.287 5.871 -20.911 1.00 82.75 85 HIS A CA 1
ATOM 691 C C . HIS A 1 85 ? 29.017 5.029 -20.951 1.00 82.75 85 HIS A C 1
ATOM 693 O O . HIS A 1 85 ? 28.312 5.038 -21.959 1.00 82.75 85 HIS A O 1
ATOM 699 N N . TRP A 1 86 ? 28.706 4.333 -19.865 1.00 85.00 86 TRP A N 1
ATOM 700 C CA . TRP A 1 86 ? 27.450 3.602 -19.732 1.00 85.00 86 TRP A CA 1
ATOM 701 C C . TRP A 1 86 ? 26.557 4.300 -18.721 1.00 85.00 86 TRP A C 1
ATOM 703 O O . TRP A 1 86 ? 26.976 4.585 -17.597 1.00 85.00 86 TRP A O 1
ATOM 713 N N . ILE A 1 87 ? 25.315 4.532 -19.122 1.00 87.88 87 ILE A N 1
ATOM 714 C CA . ILE A 1 87 ? 24.242 4.931 -18.216 1.00 87.88 87 ILE A CA 1
ATOM 715 C C . ILE A 1 87 ? 23.340 3.726 -17.974 1.00 87.88 87 ILE A C 1
ATOM 717 O O . ILE A 1 87 ? 23.234 2.836 -18.824 1.00 87.88 87 ILE A O 1
ATOM 721 N N . LEU A 1 88 ? 22.665 3.712 -16.831 1.00 90.00 88 LEU A N 1
ATOM 722 C CA . LEU A 1 88 ? 21.562 2.788 -16.618 1.00 90.00 88 LEU A CA 1
ATOM 723 C C . LEU A 1 88 ? 20.245 3.527 -16.836 1.00 90.00 88 LEU A C 1
ATOM 725 O O . LEU A 1 88 ? 19.979 4.549 -16.204 1.00 90.00 88 LEU A O 1
ATOM 729 N N . CYS A 1 89 ? 19.418 2.975 -17.714 1.00 94.25 89 CYS A N 1
ATOM 730 C CA . CYS A 1 89 ? 18.026 3.351 -17.856 1.00 94.25 89 CYS A CA 1
ATOM 731 C C . CYS A 1 89 ? 17.171 2.316 -17.124 1.00 94.25 89 CYS A C 1
ATOM 733 O O . CYS A 1 89 ? 17.191 1.131 -17.454 1.00 94.25 89 CYS A O 1
ATOM 735 N N . HIS A 1 90 ? 16.445 2.751 -16.104 1.00 93.75 90 HIS A N 1
ATOM 736 C CA . HIS A 1 90 ? 15.497 1.931 -15.365 1.00 93.75 90 HIS A CA 1
ATOM 737 C C . HIS A 1 90 ? 14.092 2.282 -15.839 1.00 93.75 90 HIS A C 1
ATOM 739 O O . HIS A 1 90 ? 13.621 3.394 -15.619 1.00 93.75 90 HIS A O 1
ATOM 745 N N . PHE A 1 91 ? 13.423 1.333 -16.484 1.00 97.19 91 PHE A N 1
ATOM 746 C CA . PHE A 1 91 ? 11.996 1.444 -16.743 1.00 97.19 91 PHE A CA 1
ATOM 747 C C . PHE A 1 91 ? 11.220 0.971 -15.513 1.00 97.19 91 PHE A C 1
ATOM 749 O O . PHE A 1 91 ? 11.315 -0.192 -15.105 1.00 97.19 91 PHE A O 1
ATOM 756 N N . ASP A 1 92 ? 10.495 1.908 -14.909 1.00 94.25 92 ASP A N 1
ATOM 757 C CA . ASP A 1 92 ? 9.569 1.661 -13.813 1.00 94.25 92 ASP A CA 1
ATOM 758 C C . ASP A 1 92 ? 8.201 1.312 -14.384 1.00 94.25 92 ASP A C 1
ATOM 760 O O . ASP A 1 92 ? 7.549 2.139 -15.028 1.00 94.25 92 ASP A O 1
ATOM 764 N N . ASN A 1 93 ? 7.785 0.073 -14.148 1.00 91.06 93 ASN A N 1
ATOM 765 C CA . ASN A 1 93 ? 6.579 -0.473 -14.736 1.00 91.06 93 ASN A CA 1
ATOM 766 C C . ASN A 1 93 ? 5.295 0.054 -14.077 1.00 91.06 93 ASN A C 1
ATOM 768 O O . ASN A 1 93 ? 4.240 0.091 -14.708 1.00 91.06 93 ASN A O 1
ATOM 772 N N . LYS A 1 94 ? 5.376 0.454 -12.802 1.00 89.81 94 LYS A N 1
ATOM 773 C CA . LYS A 1 94 ? 4.238 0.988 -12.041 1.00 89.81 94 LYS A CA 1
ATOM 774 C C . LYS A 1 94 ? 3.986 2.438 -12.421 1.00 89.81 94 LYS A C 1
ATOM 776 O O . LYS A 1 94 ? 2.857 2.813 -12.714 1.00 89.81 94 LYS A O 1
ATOM 781 N N . GLU A 1 95 ? 5.058 3.220 -12.468 1.00 92.25 95 GLU A N 1
ATOM 782 C CA . GLU A 1 95 ? 5.010 4.652 -12.764 1.00 92.25 95 GLU A CA 1
ATOM 783 C C . GLU A 1 95 ? 5.043 4.961 -14.267 1.00 92.25 95 GLU A C 1
ATOM 785 O O . GLU A 1 95 ? 4.897 6.119 -14.658 1.00 92.25 95 GLU A O 1
ATOM 790 N N . MET A 1 96 ? 5.272 3.950 -15.116 1.00 94.44 96 MET A N 1
ATOM 791 C CA . MET A 1 96 ? 5.408 4.089 -16.570 1.00 94.44 96 MET A CA 1
ATOM 792 C C . MET A 1 96 ? 6.398 5.205 -16.952 1.00 94.44 96 MET A C 1
ATOM 794 O O . MET A 1 96 ? 6.103 6.097 -17.751 1.00 94.44 96 MET A O 1
ATOM 798 N N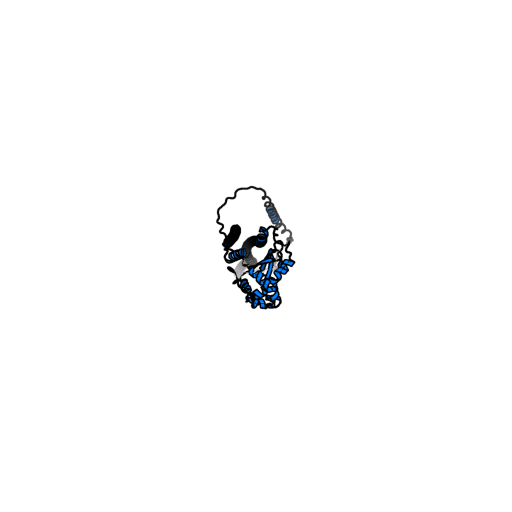 . CYS A 1 97 ? 7.594 5.173 -16.357 1.00 96.69 97 CYS A N 1
ATOM 799 C CA . CYS A 1 97 ? 8.620 6.199 -16.556 1.00 96.69 97 CYS A CA 1
ATOM 800 C C . CYS A 1 97 ? 10.036 5.616 -16.659 1.00 96.69 97 CYS A C 1
ATOM 802 O O . CYS A 1 97 ? 10.286 4.475 -16.273 1.00 96.69 97 CYS A O 1
ATOM 804 N N . LEU A 1 98 ? 10.963 6.404 -17.207 1.00 97.75 98 LEU A N 1
ATOM 805 C CA . LEU A 1 98 ? 12.378 6.059 -17.326 1.00 97.75 98 LEU A CA 1
ATOM 806 C C . LEU A 1 98 ? 13.199 6.852 -16.304 1.00 97.75 98 LEU A C 1
ATOM 808 O O . LEU A 1 98 ? 13.365 8.062 -16.450 1.00 97.75 98 LEU A O 1
ATOM 812 N N . ASN A 1 99 ? 13.749 6.173 -15.301 1.00 93.81 99 ASN A N 1
ATOM 813 C CA . ASN A 1 99 ? 14.704 6.746 -14.357 1.00 93.81 99 ASN A CA 1
ATOM 814 C C . ASN A 1 99 ? 16.127 6.570 -14.898 1.00 93.81 99 ASN A C 1
ATOM 816 O O . ASN A 1 99 ? 16.559 5.452 -15.189 1.00 93.81 99 ASN A O 1
ATOM 820 N N . ILE A 1 100 ? 16.863 7.670 -15.052 1.00 92.88 100 ILE A N 1
ATOM 821 C CA . ILE A 1 100 ? 18.188 7.663 -15.673 1.00 92.88 100 ILE A CA 1
ATOM 822 C C . ILE A 1 100 ? 19.275 7.886 -14.637 1.00 92.88 100 ILE A C 1
ATOM 824 O O . ILE A 1 100 ? 19.362 8.944 -14.007 1.00 92.88 100 ILE A O 1
ATOM 828 N N . TYR A 1 101 ? 20.152 6.893 -14.532 1.00 88.06 101 TYR A N 1
ATOM 829 C CA . TYR A 1 101 ? 21.303 6.901 -13.649 1.00 88.06 101 TYR A CA 1
ATOM 830 C C . TYR A 1 101 ? 22.560 7.204 -14.460 1.00 88.06 101 TYR A C 1
ATOM 832 O O . TYR A 1 101 ? 23.031 6.390 -15.259 1.00 88.06 101 TYR A O 1
ATOM 840 N N . ASN A 1 102 ? 23.107 8.399 -14.249 1.00 86.81 102 ASN A N 1
ATOM 841 C CA . ASN A 1 102 ? 24.329 8.861 -14.893 1.00 86.81 102 ASN A CA 1
ATOM 842 C C . ASN A 1 102 ? 25.382 9.220 -13.837 1.00 86.81 102 ASN A C 1
ATOM 844 O O . ASN A 1 102 ? 25.350 10.298 -13.249 1.00 86.81 102 ASN A O 1
ATOM 848 N N . SER A 1 103 ? 26.350 8.332 -13.630 1.00 80.12 103 SER A N 1
ATOM 849 C CA . SER A 1 103 ? 27.468 8.518 -12.693 1.00 80.12 103 SER A CA 1
ATOM 850 C C . SER A 1 103 ? 28.551 9.484 -13.206 1.00 80.12 103 SER A C 1
ATOM 852 O O . SER A 1 103 ? 29.492 9.790 -12.477 1.00 80.12 103 SER A O 1
ATOM 854 N N . TYR A 1 104 ? 28.440 10.007 -14.437 1.00 81.06 104 TYR A N 1
ATOM 855 C CA . TYR A 1 104 ? 29.472 10.843 -15.065 1.00 81.06 104 TYR A CA 1
ATOM 856 C C . TYR A 1 104 ? 28.951 12.218 -15.501 1.00 81.06 104 TYR A C 1
ATOM 858 O O . TYR A 1 104 ? 29.277 12.740 -16.570 1.00 81.06 104 TYR A O 1
ATOM 866 N N . THR A 1 105 ? 28.170 12.852 -14.621 1.00 79.38 105 THR A N 1
ATOM 867 C CA . THR A 1 105 ? 27.503 14.149 -14.863 1.00 79.38 105 THR A CA 1
ATOM 868 C C . THR A 1 105 ? 28.469 15.317 -15.087 1.00 79.38 105 THR A C 1
ATOM 870 O O . THR A 1 105 ? 28.093 16.370 -15.613 1.00 79.38 105 THR A O 1
ATOM 873 N N . LYS A 1 106 ? 29.742 15.166 -14.700 1.00 77.75 106 LYS A N 1
ATOM 874 C CA . LYS A 1 106 ? 30.779 16.178 -14.944 1.00 77.75 106 LYS A CA 1
ATOM 875 C C . LYS A 1 106 ? 31.047 16.367 -16.435 1.00 77.75 106 LYS A C 1
ATOM 877 O O . LYS A 1 106 ? 31.147 17.516 -16.861 1.00 77.75 106 LYS A O 1
ATOM 882 N N . ILE A 1 107 ? 31.106 15.275 -17.198 1.00 77.69 107 ILE A N 1
ATOM 883 C CA . ILE A 1 107 ? 31.408 15.288 -18.638 1.00 77.69 107 ILE A CA 1
ATOM 884 C C . ILE A 1 107 ? 30.140 15.078 -19.459 1.00 77.69 107 ILE A C 1
ATOM 886 O O . ILE A 1 107 ? 29.849 15.856 -20.363 1.00 77.69 107 ILE A O 1
ATOM 890 N N . VAL A 1 108 ? 29.355 14.056 -19.124 1.00 81.19 108 VAL A N 1
ATOM 891 C CA . VAL A 1 108 ? 28.125 13.723 -19.841 1.00 81.19 108 VAL A CA 1
ATOM 892 C C . VAL A 1 108 ? 26.968 14.472 -19.188 1.00 81.19 108 VAL A C 1
ATOM 894 O O . VAL A 1 108 ? 26.425 14.041 -18.172 1.00 81.19 108 VAL A O 1
ATOM 897 N N . LYS A 1 109 ? 26.629 15.637 -19.746 1.00 88.31 109 LYS A N 1
ATOM 898 C CA . LYS A 1 109 ? 25.558 16.510 -19.243 1.00 88.31 109 LYS A CA 1
ATOM 899 C C . LYS A 1 109 ? 24.174 15.983 -19.605 1.00 88.31 109 LYS A C 1
ATOM 901 O O . LYS A 1 109 ? 24.005 15.286 -20.600 1.00 88.31 109 LYS A O 1
ATOM 906 N N . GLU A 1 110 ? 23.185 16.384 -18.815 1.00 90.81 110 GLU A N 1
ATOM 907 C CA . GLU A 1 110 ? 21.787 15.974 -18.962 1.00 90.81 110 GLU A CA 1
ATOM 908 C C . GLU A 1 110 ? 21.225 16.127 -20.388 1.00 90.81 110 GLU A C 1
ATOM 910 O O . GLU A 1 110 ? 20.701 15.136 -20.883 1.00 90.81 110 GLU A O 1
ATOM 915 N N . PRO A 1 111 ? 21.412 17.243 -21.125 1.00 92.81 111 PRO A N 1
ATOM 916 C CA . PRO A 1 111 ? 20.903 17.340 -22.498 1.00 92.81 111 PRO A CA 1
ATOM 917 C C . PRO A 1 111 ? 21.434 16.245 -23.433 1.00 92.81 111 PRO A C 1
ATOM 919 O O . PRO A 1 111 ? 20.698 15.718 -24.259 1.00 92.81 111 PRO A O 1
ATOM 922 N N . VAL A 1 112 ? 22.701 15.848 -23.267 1.00 91.75 112 VAL A N 1
ATOM 923 C CA . VAL A 1 112 ? 23.319 14.771 -24.058 1.00 91.75 112 VAL A CA 1
ATOM 924 C C . VAL A 1 112 ? 22.704 13.416 -23.700 1.00 91.75 112 VAL A C 1
ATOM 926 O O . VAL A 1 112 ? 22.502 12.576 -24.573 1.00 91.75 112 VAL A O 1
ATOM 929 N N . VAL A 1 113 ? 22.396 13.203 -22.419 1.00 92.19 113 VAL A N 1
ATOM 930 C CA . VAL A 1 113 ? 21.725 11.987 -21.939 1.00 92.19 113 VAL A CA 1
ATOM 931 C C . VAL A 1 113 ? 20.292 11.909 -22.456 1.00 92.19 113 VAL A C 1
ATOM 933 O O . VAL A 1 113 ? 19.889 10.859 -22.947 1.00 92.19 113 VAL A O 1
ATOM 936 N N . LEU A 1 114 ? 19.539 13.008 -22.385 1.00 94.50 114 LEU A N 1
ATOM 937 C CA . LEU A 1 114 ? 18.153 13.063 -22.846 1.00 94.50 114 LEU A CA 1
ATOM 938 C C . LEU A 1 114 ? 18.048 12.756 -24.343 1.00 94.50 114 LEU A C 1
ATOM 940 O O . LEU A 1 114 ? 17.231 11.923 -24.733 1.00 94.50 114 LEU A O 1
ATOM 944 N N . GLU A 1 115 ? 18.928 13.330 -25.166 1.00 93.75 115 GLU A N 1
ATOM 945 C CA . GLU A 1 115 ? 18.997 12.992 -26.593 1.00 93.75 115 GLU A CA 1
ATOM 946 C C . GLU A 1 115 ? 19.353 11.515 -26.817 1.00 93.75 115 GLU A C 1
ATOM 948 O O . GLU A 1 115 ? 18.758 10.846 -27.660 1.00 93.75 115 GLU A O 1
ATOM 953 N N . ALA A 1 116 ? 20.260 10.950 -26.015 1.00 93.50 116 ALA A N 1
ATOM 954 C CA . ALA A 1 116 ? 20.607 9.535 -26.117 1.00 93.50 116 ALA A CA 1
ATOM 955 C C . ALA A 1 116 ? 19.480 8.587 -25.664 1.00 93.50 116 ALA A C 1
ATOM 957 O O . ALA A 1 116 ? 19.415 7.462 -26.158 1.00 93.50 116 ALA A O 1
ATOM 958 N N . VAL A 1 117 ? 18.610 8.996 -24.739 1.00 96.06 117 VAL A N 1
ATOM 959 C CA . VAL A 1 117 ? 17.477 8.191 -24.235 1.00 96.06 117 VAL A CA 1
ATOM 960 C C . VAL A 1 117 ? 16.220 8.364 -25.102 1.00 96.06 117 VAL A C 1
ATOM 962 O O . VAL A 1 117 ? 15.294 7.555 -25.031 1.00 96.06 117 VAL A O 1
ATOM 965 N N . ARG A 1 118 ? 16.208 9.363 -25.990 1.00 96.56 118 ARG A N 1
ATOM 966 C CA . ARG A 1 118 ? 15.081 9.708 -26.863 1.00 96.56 118 ARG A CA 1
ATOM 967 C C . ARG A 1 118 ? 14.449 8.543 -27.641 1.00 96.56 118 ARG A C 1
ATOM 969 O O . ARG A 1 118 ? 13.224 8.500 -27.717 1.00 96.56 118 ARG A O 1
ATOM 976 N N . PRO A 1 119 ? 15.202 7.572 -28.180 1.00 96.94 119 PRO A N 1
ATOM 977 C CA . PRO A 1 119 ? 14.590 6.420 -28.841 1.00 96.94 119 PRO A CA 1
ATOM 978 C C . PRO A 1 119 ? 13.732 5.564 -27.901 1.00 96.94 119 PRO A C 1
ATOM 980 O O . PRO A 1 119 ? 12.635 5.137 -28.249 1.00 96.94 119 PRO A O 1
ATOM 983 N N . PHE A 1 120 ? 14.196 5.368 -26.668 1.00 97.50 120 PHE A N 1
ATOM 984 C CA . PHE A 1 120 ? 13.572 4.475 -25.694 1.00 97.50 120 PHE A CA 1
ATOM 985 C C . PHE A 1 120 ? 12.240 5.022 -25.195 1.00 97.50 120 PHE A C 1
ATOM 987 O O . PHE A 1 120 ? 11.277 4.267 -25.085 1.00 97.50 120 PHE A O 1
ATOM 994 N N . LEU A 1 121 ? 12.160 6.334 -24.948 1.00 96.69 121 LEU A N 1
ATOM 995 C CA . LEU A 1 121 ? 10.944 6.947 -24.412 1.00 96.69 121 LEU A CA 1
ATOM 996 C C . LEU A 1 121 ? 9.752 6.843 -25.371 1.00 96.69 121 LEU A C 1
ATOM 998 O O . LEU A 1 121 ? 8.620 6.791 -24.902 1.00 96.69 121 LEU A O 1
ATOM 1002 N N . VAL A 1 122 ? 9.987 6.792 -26.688 1.00 96.19 122 VAL A N 1
ATOM 1003 C CA . VAL A 1 122 ? 8.905 6.657 -27.677 1.00 96.19 122 VAL A CA 1
ATOM 1004 C C . VAL A 1 122 ? 8.704 5.227 -28.165 1.00 96.19 122 VAL A C 1
ATOM 1006 O O . VAL A 1 122 ? 7.573 4.862 -28.449 1.00 96.19 122 VAL A O 1
ATOM 1009 N N . MET A 1 123 ? 9.752 4.401 -28.255 1.00 96.81 123 MET A N 1
ATOM 1010 C CA . MET A 1 123 ? 9.624 3.047 -28.811 1.00 96.81 123 MET A CA 1
ATOM 1011 C C . MET A 1 123 ? 9.168 2.018 -27.772 1.00 96.81 123 MET A C 1
ATOM 1013 O O . MET A 1 123 ? 8.432 1.101 -28.129 1.00 96.81 123 MET A O 1
ATOM 1017 N N . ILE A 1 124 ? 9.543 2.159 -26.491 1.00 96.50 124 ILE A N 1
ATOM 1018 C CA . ILE A 1 124 ? 9.105 1.225 -25.435 1.00 96.50 124 ILE A CA 1
ATOM 1019 C C . ILE A 1 124 ? 7.570 1.141 -25.347 1.00 96.50 124 ILE A C 1
ATOM 1021 O O . ILE A 1 124 ? 7.069 0.019 -25.386 1.00 96.50 124 ILE A O 1
ATOM 1025 N N . PRO A 1 125 ? 6.803 2.251 -25.311 1.00 95.94 125 PRO A N 1
ATOM 1026 C CA . PRO A 1 125 ? 5.338 2.202 -25.340 1.00 95.94 125 PRO A CA 1
ATOM 1027 C C . PRO A 1 125 ? 4.761 1.335 -26.471 1.00 95.94 125 PRO A C 1
ATOM 1029 O O . PRO A 1 125 ? 3.872 0.519 -26.232 1.00 95.94 125 PRO A O 1
ATOM 1032 N N . TYR A 1 126 ? 5.321 1.432 -27.681 1.00 95.00 126 TYR A N 1
ATOM 1033 C CA . TYR A 1 126 ? 4.901 0.621 -28.831 1.00 95.00 126 TYR A CA 1
ATOM 1034 C C . TYR A 1 126 ? 5.237 -0.859 -28.644 1.00 95.00 126 TYR A C 1
ATOM 1036 O O . TYR A 1 126 ? 4.406 -1.722 -28.929 1.00 95.00 126 TYR A O 1
ATOM 1044 N N . LEU A 1 127 ? 6.434 -1.166 -28.133 1.00 94.81 127 LEU A N 1
ATOM 1045 C CA . LEU A 1 127 ? 6.821 -2.540 -27.813 1.00 94.81 127 LEU A CA 1
ATOM 1046 C C . LEU A 1 127 ? 5.877 -3.151 -26.771 1.00 94.81 127 LEU A C 1
ATOM 1048 O O . LEU A 1 127 ? 5.441 -4.287 -26.937 1.00 94.81 127 LEU A O 1
ATOM 1052 N N . LEU A 1 128 ? 5.524 -2.402 -25.725 1.00 94.94 128 LEU A N 1
ATOM 1053 C CA . LEU A 1 128 ? 4.591 -2.847 -24.688 1.00 94.94 128 LEU A CA 1
ATOM 1054 C C . LEU A 1 128 ? 3.187 -3.076 -25.261 1.00 94.94 128 LEU A C 1
ATOM 1056 O O . LEU A 1 128 ? 2.596 -4.136 -25.057 1.00 94.94 128 LEU A O 1
ATOM 1060 N N . PHE A 1 129 ? 2.665 -2.116 -26.024 1.00 93.38 129 PHE A N 1
ATOM 1061 C CA . PHE A 1 129 ? 1.330 -2.211 -26.608 1.00 93.38 129 PHE A CA 1
ATOM 1062 C C . PHE A 1 129 ? 1.173 -3.447 -27.504 1.00 93.38 129 PHE A C 1
ATOM 1064 O O . PHE A 1 129 ? 0.259 -4.245 -27.302 1.00 93.38 129 PHE A O 1
ATOM 1071 N N . HIS A 1 130 ? 2.109 -3.668 -28.428 1.00 91.00 130 HIS A N 1
ATOM 1072 C CA . HIS A 1 130 ? 2.041 -4.785 -29.375 1.00 91.00 130 HIS A CA 1
ATOM 1073 C C . HIS A 1 130 ? 2.413 -6.151 -28.783 1.00 91.00 130 HIS A C 1
ATOM 1075 O O . HIS A 1 130 ? 2.197 -7.170 -29.435 1.00 91.00 130 HIS A O 1
ATOM 1081 N N . THR A 1 131 ? 2.939 -6.199 -27.557 1.00 92.31 131 THR A N 1
ATOM 1082 C CA . THR A 1 131 ? 3.224 -7.459 -26.845 1.00 92.31 131 THR A CA 1
ATOM 1083 C C . THR A 1 131 ? 2.114 -7.872 -25.881 1.00 92.31 131 THR A C 1
ATOM 1085 O O . THR A 1 131 ? 2.287 -8.819 -25.118 1.00 92.31 131 THR A O 1
ATOM 1088 N N . GLY A 1 132 ? 0.973 -7.173 -25.895 1.00 91.12 132 GLY A N 1
ATOM 1089 C CA . GLY A 1 132 ? -0.155 -7.474 -25.013 1.00 91.12 132 GLY A CA 1
ATOM 1090 C C . GLY A 1 132 ? 0.084 -7.059 -23.558 1.00 91.12 132 GLY A C 1
ATOM 1091 O O . GLY A 1 132 ? -0.634 -7.487 -22.654 1.00 91.12 132 GLY A O 1
ATOM 1092 N N . PHE A 1 133 ? 1.073 -6.198 -23.294 1.00 93.69 133 PHE A N 1
ATOM 1093 C CA . PHE A 1 133 ? 1.425 -5.768 -21.938 1.00 93.69 133 PHE A CA 1
ATOM 1094 C C . PHE A 1 133 ? 0.239 -5.129 -21.183 1.00 93.69 133 PHE A C 1
ATOM 1096 O O . PHE A 1 133 ? 0.095 -5.292 -19.967 1.00 93.69 133 PHE A O 1
ATOM 1103 N N . PHE A 1 134 ? -0.629 -4.415 -21.905 1.00 92.50 134 PHE A N 1
ATOM 1104 C CA . PHE A 1 134 ? -1.800 -3.725 -21.352 1.00 92.50 134 PHE A CA 1
ATOM 1105 C C . PHE A 1 134 ? -3.101 -4.542 -21.411 1.00 92.50 134 PHE A C 1
ATOM 1107 O O . PHE A 1 134 ? -4.163 -4.024 -21.061 1.00 92.50 134 PHE A O 1
ATOM 1114 N N . GLU A 1 135 ? -3.054 -5.810 -21.827 1.00 90.12 135 GLU A N 1
ATOM 1115 C CA . GLU A 1 135 ? -4.241 -6.668 -21.865 1.00 90.12 135 GLU A CA 1
ATOM 1116 C C . GLU A 1 135 ? -4.912 -6.756 -20.487 1.00 90.12 135 GLU A C 1
ATOM 1118 O O . GLU A 1 135 ? -4.264 -6.988 -19.463 1.00 90.12 135 GLU A O 1
ATOM 1123 N N . GLY A 1 136 ? -6.231 -6.556 -20.459 1.00 88.25 136 GLY A N 1
ATOM 1124 C CA . GLY A 1 136 ? -7.025 -6.537 -19.228 1.00 88.25 136 GLY A CA 1
ATOM 1125 C C . GLY A 1 136 ? -6.963 -5.228 -18.431 1.00 88.25 136 GLY A C 1
ATOM 1126 O O . GLY A 1 136 ? -7.702 -5.097 -17.461 1.00 88.25 136 GLY A O 1
ATOM 1127 N N . LYS A 1 137 ? -6.143 -4.241 -18.833 1.00 86.31 137 LYS A N 1
ATOM 1128 C CA . LYS A 1 137 ? -6.050 -2.929 -18.157 1.00 86.31 137 LYS A CA 1
ATOM 1129 C C . LYS A 1 137 ? -7.009 -1.865 -18.717 1.00 86.31 137 LYS A C 1
ATOM 1131 O O . LYS A 1 137 ? -7.087 -0.781 -18.152 1.00 86.31 137 LYS A O 1
ATOM 1136 N N . ASN A 1 138 ? -7.740 -2.155 -19.802 1.00 87.06 138 ASN A N 1
ATOM 1137 C CA . ASN A 1 138 ? -8.672 -1.229 -20.478 1.00 87.06 138 ASN A CA 1
ATOM 1138 C C . ASN A 1 138 ? -8.065 0.153 -20.807 1.00 87.06 138 ASN A C 1
ATOM 1140 O O . ASN A 1 138 ? -8.755 1.171 -20.762 1.00 87.06 138 ASN A O 1
ATOM 1144 N N . ILE A 1 139 ? -6.773 0.196 -21.138 1.00 90.19 139 ILE A N 1
ATOM 1145 C CA . ILE A 1 139 ? -6.069 1.433 -21.490 1.00 90.19 139 ILE A CA 1
ATOM 1146 C C . ILE A 1 139 ? -6.257 1.697 -22.994 1.00 90.19 139 ILE A C 1
ATOM 1148 O O . ILE A 1 139 ? -5.928 0.816 -23.793 1.00 90.19 139 ILE A O 1
ATOM 1152 N N . PRO A 1 140 ? -6.767 2.875 -23.406 1.00 92.81 140 PRO A N 1
ATOM 1153 C CA . PRO A 1 140 ? -6.868 3.236 -24.818 1.00 92.81 140 PRO A CA 1
ATOM 1154 C C . PRO A 1 140 ? -5.496 3.274 -25.498 1.00 92.81 140 PRO A C 1
ATOM 1156 O O . PRO A 1 140 ? -4.509 3.677 -24.884 1.00 92.81 140 PRO A O 1
ATOM 1159 N N . GLU A 1 141 ? -5.438 2.937 -26.787 1.00 92.31 141 GLU A N 1
ATOM 1160 C CA . GLU A 1 141 ? -4.195 2.948 -27.575 1.00 92.31 141 GLU A CA 1
ATOM 1161 C C . GLU A 1 141 ? -3.465 4.297 -27.494 1.00 92.31 141 GLU A C 1
ATOM 1163 O O . GLU A 1 141 ? -2.259 4.341 -27.269 1.00 92.31 141 GLU A O 1
ATOM 1168 N N . GLN A 1 142 ? -4.197 5.410 -27.584 1.00 92.62 142 GLN A N 1
ATOM 1169 C CA . GLN A 1 142 ? -3.611 6.750 -27.516 1.00 92.62 142 GLN A CA 1
ATOM 1170 C C . GLN A 1 142 ? -2.933 7.029 -26.173 1.00 92.62 142 GLN A C 1
ATOM 1172 O O . GLN A 1 142 ? -1.990 7.811 -26.131 1.00 92.62 142 GLN A O 1
ATOM 1177 N N . GLU A 1 143 ? -3.413 6.416 -25.089 1.00 93.50 143 GLU A N 1
ATOM 1178 C CA . GLU A 1 143 ? -2.802 6.524 -23.764 1.00 93.50 143 GLU A CA 1
ATOM 1179 C C . GLU A 1 143 ? -1.598 5.585 -23.645 1.00 93.50 143 GLU A C 1
ATOM 1181 O O . GLU A 1 143 ? -0.536 5.999 -23.190 1.00 93.50 143 GLU A O 1
ATOM 1186 N N . ALA A 1 144 ? -1.741 4.343 -24.115 1.00 93.44 144 ALA A N 1
ATOM 1187 C CA . ALA A 1 144 ? -0.701 3.320 -24.063 1.00 93.44 144 ALA A CA 1
ATOM 1188 C C . ALA A 1 144 ? 0.545 3.676 -24.886 1.00 93.44 144 ALA A C 1
ATOM 1190 O O . ALA A 1 144 ? 1.648 3.283 -24.515 1.00 93.44 144 ALA A O 1
ATOM 1191 N N . LEU A 1 145 ? 0.375 4.411 -25.989 1.00 95.00 145 LEU A N 1
ATOM 1192 C CA . LEU A 1 145 ? 1.454 4.817 -26.894 1.00 95.00 145 LEU A CA 1
ATOM 1193 C C . LEU A 1 145 ? 2.076 6.178 -26.542 1.00 95.00 145 LEU A C 1
ATOM 1195 O O . LEU A 1 145 ? 2.948 6.655 -27.277 1.00 95.00 145 LEU A O 1
ATOM 1199 N N . LYS A 1 146 ? 1.655 6.826 -25.445 1.00 95.88 146 LYS A N 1
ATOM 1200 C CA . LYS A 1 146 ? 2.265 8.092 -25.023 1.00 95.88 146 LYS A CA 1
ATOM 1201 C C . LYS A 1 146 ? 3.758 7.906 -24.729 1.00 95.88 146 LYS A C 1
ATOM 1203 O O . LYS A 1 146 ? 4.134 6.934 -24.073 1.00 95.88 146 LYS A O 1
ATOM 1208 N N . PRO A 1 147 ? 4.604 8.863 -25.1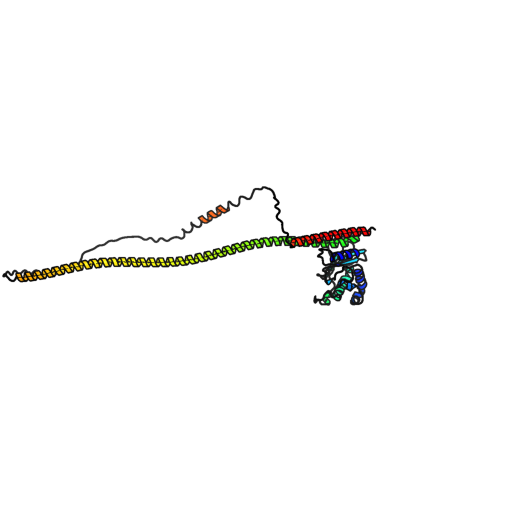49 1.00 96.94 147 PRO A N 1
ATOM 1209 C CA . PRO A 1 147 ? 5.998 8.924 -24.736 1.00 96.94 147 PRO A CA 1
ATOM 1210 C C . PRO A 1 147 ? 6.166 8.814 -23.216 1.00 96.94 147 PRO A C 1
ATOM 1212 O O . PRO A 1 147 ? 5.476 9.506 -22.465 1.00 96.94 147 PRO A O 1
ATOM 1215 N N . LEU A 1 148 ? 7.110 7.988 -22.768 1.00 97.81 148 LEU A N 1
ATOM 1216 C CA . LEU A 1 148 ? 7.426 7.850 -21.348 1.00 97.81 148 LEU A CA 1
ATOM 1217 C C . LEU A 1 148 ? 8.050 9.137 -20.801 1.00 97.81 148 LEU A C 1
ATOM 1219 O O . LEU A 1 148 ? 8.855 9.799 -21.463 1.00 97.81 148 LEU A O 1
ATOM 1223 N N . VAL A 1 149 ? 7.731 9.449 -19.547 1.00 97.06 149 VAL A N 1
ATOM 1224 C CA . VAL A 1 149 ? 8.396 10.529 -18.811 1.00 97.06 149 VAL A CA 1
ATOM 1225 C C . VAL A 1 149 ? 9.805 10.083 -18.426 1.00 97.06 149 VAL A C 1
ATOM 1227 O O . VAL A 1 149 ? 9.992 8.972 -17.933 1.00 97.06 149 VAL A O 1
ATOM 1230 N N . VAL A 1 150 ? 10.793 10.957 -18.617 1.00 97.06 150 VAL A N 1
ATOM 1231 C CA . VAL A 1 150 ? 12.185 10.719 -18.211 1.00 97.06 150 VAL A CA 1
ATOM 1232 C C . VAL A 1 150 ? 12.484 11.486 -16.924 1.00 97.06 150 VAL A C 1
ATOM 1234 O O . VAL A 1 150 ? 12.215 12.683 -16.835 1.00 97.06 150 VAL A O 1
ATOM 1237 N N . LYS A 1 151 ? 13.051 10.802 -15.929 1.00 94.69 151 LYS A N 1
ATOM 1238 C CA . LYS A 1 151 ? 13.446 11.354 -14.629 1.00 94.69 151 LYS A CA 1
ATOM 1239 C C . LYS A 1 151 ? 14.951 11.167 -14.441 1.00 94.69 151 LYS A C 1
ATOM 1241 O O . LYS A 1 151 ? 15.451 10.044 -14.430 1.00 94.69 151 LYS A O 1
ATOM 1246 N N . MET A 1 152 ? 15.690 12.262 -14.287 1.00 91.06 152 MET A N 1
ATOM 1247 C CA . MET A 1 152 ? 17.117 12.202 -13.960 1.00 91.06 152 MET A CA 1
ATOM 1248 C C . MET A 1 152 ? 17.288 11.937 -12.466 1.00 91.06 152 MET A C 1
ATOM 1250 O O . MET A 1 152 ? 16.777 12.702 -11.648 1.00 91.06 152 MET A O 1
ATOM 1254 N N . VAL A 1 153 ? 18.019 10.884 -12.097 1.00 85.81 153 VAL A N 1
ATOM 1255 C CA . VAL A 1 153 ? 18.244 10.558 -10.683 1.00 85.81 153 VAL A CA 1
ATOM 1256 C C . VAL A 1 153 ? 19.366 11.445 -10.124 1.00 85.81 153 VAL A C 1
ATOM 1258 O O . VAL A 1 153 ? 20.495 11.394 -10.626 1.00 85.81 153 VAL A O 1
ATOM 1261 N N . PRO A 1 154 ? 19.093 12.292 -9.111 1.00 79.75 154 PRO A N 1
ATOM 1262 C CA . PRO A 1 154 ? 20.079 13.227 -8.585 1.00 79.75 154 PRO A CA 1
ATOM 1263 C C . PRO A 1 154 ? 21.020 12.563 -7.567 1.00 79.75 154 PRO A C 1
ATOM 1265 O O . PRO A 1 154 ? 20.740 11.499 -7.027 1.00 79.75 154 PRO A O 1
ATOM 1268 N N . LYS A 1 155 ? 22.120 13.259 -7.236 1.00 73.88 155 LYS A N 1
ATOM 1269 C CA . LYS A 1 155 ? 23.041 12.923 -6.125 1.00 73.88 155 LYS A CA 1
ATOM 1270 C C . LYS A 1 155 ? 23.695 11.533 -6.204 1.00 73.88 155 LYS A C 1
ATOM 1272 O O . LYS A 1 155 ? 24.064 10.963 -5.183 1.00 73.88 155 LYS A O 1
ATOM 1277 N N . LEU A 1 156 ? 23.905 11.023 -7.412 1.00 72.25 156 LEU A N 1
ATOM 1278 C CA . LEU A 1 156 ? 24.651 9.785 -7.621 1.00 72.25 156 LEU A CA 1
ATOM 1279 C C . LEU A 1 156 ? 26.147 9.987 -7.318 1.00 72.25 156 LEU A C 1
ATOM 1281 O O . LEU A 1 156 ? 26.709 11.011 -7.739 1.00 72.25 156 LEU A O 1
ATOM 1285 N N . PRO A 1 157 ? 26.817 9.027 -6.652 1.00 69.81 157 PRO A N 1
ATOM 1286 C CA . PRO A 1 157 ? 28.269 9.000 -6.579 1.00 69.81 157 PRO A CA 1
ATOM 1287 C C . PRO A 1 157 ? 28.886 9.168 -7.972 1.00 69.81 157 PRO A C 1
ATOM 1289 O O . PRO A 1 157 ? 28.450 8.569 -8.957 1.00 69.81 157 PRO A O 1
ATOM 1292 N N . GLN A 1 158 ? 29.864 10.069 -8.064 1.00 71.88 158 GLN A N 1
ATOM 1293 C CA . GLN A 1 158 ? 30.460 10.440 -9.341 1.00 71.88 158 GLN A CA 1
ATOM 1294 C C . GLN A 1 158 ? 31.678 9.575 -9.631 1.00 71.88 158 GLN A C 1
ATOM 1296 O O . GLN A 1 158 ? 32.600 9.484 -8.818 1.00 71.88 158 GLN A O 1
ATOM 1301 N N . GLN A 1 159 ? 31.697 9.009 -10.830 1.00 66.44 159 GLN A N 1
ATOM 1302 C CA . GLN A 1 159 ? 32.796 8.214 -11.335 1.00 66.44 159 GLN A CA 1
ATOM 1303 C C . GLN A 1 159 ? 34.116 9.016 -11.346 1.00 66.44 159 GLN A C 1
ATOM 1305 O O . GLN A 1 159 ? 34.153 10.189 -11.742 1.00 66.44 159 GLN A O 1
ATOM 1310 N N . LYS A 1 160 ? 35.215 8.371 -10.926 1.00 63.41 160 LYS A N 1
ATOM 1311 C CA . LYS A 1 160 ? 36.588 8.902 -11.031 1.00 63.41 160 LYS A CA 1
ATOM 1312 C C . LYS A 1 160 ? 37.169 8.630 -12.431 1.00 63.41 160 LYS A C 1
ATOM 1314 O O . LYS A 1 160 ? 36.590 7.913 -13.232 1.00 63.41 160 LYS A O 1
ATOM 1319 N N . ASN A 1 161 ? 38.266 9.283 -12.803 1.00 56.16 161 ASN A N 1
ATOM 1320 C CA . ASN A 1 161 ? 38.741 9.272 -14.194 1.00 56.16 161 ASN A CA 1
ATOM 1321 C C . ASN A 1 161 ? 39.773 8.167 -14.500 1.00 56.16 161 ASN A C 1
ATOM 1323 O O . ASN A 1 161 ? 40.614 8.370 -15.368 1.00 56.16 161 ASN A O 1
ATOM 1327 N N . ASP A 1 162 ? 39.696 7.015 -13.825 1.00 56.69 162 ASP A N 1
ATOM 1328 C CA . ASP A 1 162 ? 40.600 5.875 -14.045 1.00 56.69 162 ASP A CA 1
ATOM 1329 C C . ASP A 1 162 ? 39.897 4.715 -14.764 1.00 56.69 162 ASP A C 1
ATOM 1331 O O . ASP A 1 162 ? 38.682 4.538 -14.668 1.00 56.69 162 ASP A O 1
ATOM 1335 N N . PHE A 1 163 ? 40.651 3.927 -15.535 1.00 45.78 163 PHE A N 1
ATOM 1336 C CA . PHE A 1 163 ? 40.109 2.912 -16.451 1.00 45.78 163 PHE A CA 1
ATOM 1337 C C . PHE A 1 163 ? 39.241 1.844 -15.754 1.00 45.78 163 PHE A C 1
ATOM 1339 O O . PHE A 1 163 ? 38.209 1.478 -16.313 1.00 45.78 163 PHE A O 1
ATOM 1346 N N . LEU A 1 164 ? 39.594 1.428 -14.527 1.00 44.31 164 LEU A N 1
ATOM 1347 C CA . LEU A 1 164 ? 38.775 0.533 -13.687 1.00 44.31 164 LEU A CA 1
ATOM 1348 C C . LEU A 1 164 ? 37.440 1.182 -13.273 1.00 44.31 164 LEU A C 1
ATOM 1350 O O . LEU A 1 164 ? 36.373 0.580 -13.374 1.00 44.31 164 LEU A O 1
ATOM 1354 N N . SER A 1 165 ? 37.466 2.472 -12.926 1.00 48.69 165 SER A N 1
ATOM 1355 C CA . SER A 1 165 ? 36.277 3.183 -12.442 1.00 48.69 165 SER A CA 1
ATOM 1356 C C . SER A 1 165 ? 35.196 3.418 -13.510 1.00 48.69 165 SER A C 1
ATOM 1358 O O . SER A 1 165 ? 34.042 3.647 -13.159 1.00 48.69 165 SER A O 1
ATOM 1360 N N . LYS A 1 166 ? 35.511 3.290 -14.810 1.00 51.47 166 LYS A N 1
ATOM 1361 C CA . LYS A 1 166 ? 34.545 3.449 -15.923 1.00 51.47 166 LYS A CA 1
ATOM 1362 C C . LYS A 1 166 ? 33.441 2.397 -15.981 1.00 51.47 166 LYS A C 1
ATOM 1364 O O . LYS A 1 166 ? 32.402 2.654 -16.583 1.00 51.47 166 LYS A O 1
ATOM 1369 N N . PHE A 1 167 ? 33.661 1.236 -15.374 1.00 48.00 167 PHE A N 1
ATOM 1370 C CA . PHE A 1 167 ? 32.707 0.127 -15.375 1.00 48.00 167 PHE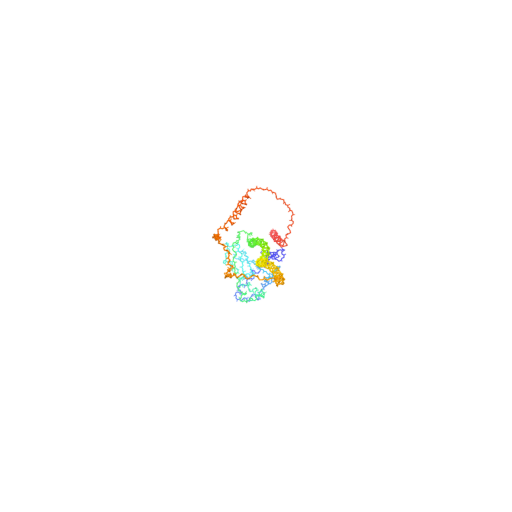 A CA 1
ATOM 1371 C C . PHE A 1 167 ? 32.067 -0.081 -14.001 1.00 48.00 167 PHE A C 1
ATOM 1373 O O . PHE A 1 167 ? 30.849 -0.221 -13.898 1.00 48.00 167 PHE A O 1
ATOM 1380 N N . GLU A 1 168 ? 32.875 -0.018 -12.946 1.00 48.44 168 GLU A N 1
ATOM 1381 C CA . GLU A 1 168 ? 32.444 -0.220 -11.562 1.00 48.44 168 GLU A CA 1
ATOM 1382 C C . GLU A 1 168 ? 31.490 0.885 -11.082 1.00 48.44 168 GLU A C 1
ATOM 1384 O O . GLU A 1 168 ? 30.454 0.603 -10.486 1.00 48.44 168 GLU A O 1
ATOM 1389 N N . SER A 1 169 ? 31.757 2.156 -11.407 1.00 47.44 169 SER A N 1
ATOM 1390 C CA . SER A 1 169 ? 31.016 3.287 -10.825 1.00 47.44 169 SER A CA 1
ATOM 1391 C C . SER A 1 169 ? 29.626 3.538 -11.416 1.00 47.44 169 SER A C 1
ATOM 1393 O O . SER A 1 169 ? 28.878 4.311 -10.838 1.00 47.44 169 SER A O 1
ATOM 1395 N N . SER A 1 170 ? 29.237 2.954 -12.551 1.00 46.44 170 SER A N 1
ATOM 1396 C CA . SER A 1 170 ? 27.836 3.051 -13.013 1.00 46.44 170 SER A CA 1
ATOM 1397 C C . SER A 1 170 ? 26.962 1.950 -12.420 1.00 46.44 170 SER A C 1
ATOM 1399 O O . SER A 1 170 ? 25.778 2.173 -12.191 1.00 46.44 170 SER A O 1
ATOM 1401 N N . PHE A 1 171 ? 27.533 0.770 -12.170 1.00 48.84 171 PHE A N 1
ATOM 1402 C CA . PHE A 1 171 ? 26.785 -0.409 -11.735 1.00 48.84 171 PHE A CA 1
ATOM 1403 C C . PHE A 1 171 ? 26.726 -0.526 -10.206 1.00 48.84 171 PHE A C 1
ATOM 1405 O O . PHE A 1 171 ? 25.647 -0.728 -9.653 1.00 48.84 171 PHE A O 1
ATOM 1412 N N . ILE A 1 172 ? 27.849 -0.283 -9.516 1.00 51.62 172 ILE A N 1
ATOM 1413 C CA . ILE A 1 172 ? 27.915 -0.237 -8.046 1.00 51.62 172 ILE A CA 1
ATOM 1414 C C . ILE A 1 172 ? 27.057 0.912 -7.513 1.00 51.62 172 ILE A C 1
ATOM 1416 O O . ILE A 1 172 ? 26.296 0.720 -6.579 1.00 51.62 172 ILE A O 1
ATOM 1420 N N . VAL A 1 173 ? 27.062 2.070 -8.178 1.00 48.06 173 VAL A N 1
ATOM 1421 C CA . VAL A 1 173 ? 26.266 3.238 -7.768 1.00 48.06 173 VAL A CA 1
ATOM 1422 C C . VAL A 1 173 ? 24.765 2.992 -7.821 1.00 48.06 173 VAL A C 1
ATOM 1424 O O . VAL A 1 173 ? 24.040 3.478 -6.961 1.00 48.06 173 VAL A O 1
ATOM 1427 N N . VAL A 1 174 ? 24.277 2.235 -8.799 1.00 47.22 174 VAL A N 1
ATOM 1428 C CA . VAL A 1 174 ? 22.850 1.893 -8.875 1.00 47.22 174 VAL A CA 1
ATOM 1429 C C . VAL A 1 174 ? 22.473 0.936 -7.747 1.00 47.22 174 VAL A C 1
ATOM 1431 O O . VAL A 1 174 ? 21.423 1.113 -7.127 1.00 47.22 174 VAL A O 1
ATOM 1434 N N . ILE A 1 175 ? 23.317 -0.061 -7.470 1.00 51.62 175 ILE A N 1
ATOM 1435 C CA . ILE A 1 175 ? 23.076 -1.051 -6.415 1.00 51.62 175 ILE A CA 1
ATOM 1436 C C . ILE A 1 175 ? 23.180 -0.393 -5.032 1.00 51.62 175 ILE A C 1
ATOM 1438 O O . ILE A 1 175 ? 22.296 -0.587 -4.202 1.00 51.62 175 ILE A O 1
ATOM 1442 N N . GLU A 1 176 ? 24.193 0.441 -4.797 1.00 47.72 176 GLU A N 1
ATOM 1443 C CA . GLU A 1 176 ? 24.383 1.194 -3.552 1.00 47.72 176 GLU A CA 1
ATOM 1444 C C . GLU A 1 176 ? 23.283 2.236 -3.339 1.00 47.72 176 GLU A C 1
ATOM 1446 O O . GLU A 1 176 ? 22.750 2.333 -2.238 1.00 47.72 176 GLU A O 1
ATOM 1451 N N . TYR A 1 177 ? 22.877 2.972 -4.381 1.00 50.00 177 TYR A N 1
ATOM 1452 C CA . TYR A 1 177 ? 21.783 3.940 -4.273 1.00 50.00 177 TYR A CA 1
ATOM 1453 C C . TYR A 1 177 ? 20.456 3.243 -3.960 1.00 50.00 177 TYR A C 1
ATOM 1455 O O . TYR A 1 177 ? 19.763 3.640 -3.024 1.00 50.00 177 TYR A O 1
ATOM 1463 N N . SER A 1 178 ? 20.140 2.155 -4.670 1.00 49.03 178 SER A N 1
ATOM 1464 C CA . SER A 1 178 ? 18.940 1.354 -4.391 1.00 49.03 178 SER A CA 1
ATOM 1465 C C . SER A 1 178 ? 18.979 0.754 -2.982 1.00 49.03 178 SER A C 1
ATOM 1467 O O . SER A 1 178 ? 17.963 0.749 -2.295 1.00 49.03 178 SER A O 1
ATOM 1469 N N . SER A 1 179 ? 20.154 0.318 -2.513 1.00 49.91 179 SER A N 1
ATOM 1470 C CA . SER A 1 179 ? 20.343 -0.178 -1.143 1.00 49.91 179 SER A CA 1
ATOM 1471 C C . SER A 1 179 ? 20.122 0.924 -0.106 1.00 49.91 179 SER A C 1
ATOM 1473 O O . SER A 1 179 ? 19.411 0.700 0.866 1.00 49.91 179 SER A O 1
ATOM 1475 N N . SER A 1 180 ? 20.644 2.130 -0.343 1.00 52.09 180 SER A N 1
ATOM 1476 C CA . SER A 1 180 ? 20.464 3.273 0.560 1.00 52.09 180 SER A CA 1
ATOM 1477 C C . SER A 1 180 ? 19.006 3.739 0.640 1.00 52.09 180 SER A C 1
ATOM 1479 O O . SER A 1 180 ? 18.518 4.080 1.714 1.00 52.09 180 SER A O 1
ATOM 1481 N N . GLU A 1 181 ? 18.266 3.706 -0.474 1.00 49.09 181 GLU A N 1
ATOM 1482 C CA . GLU A 1 181 ? 16.845 4.057 -0.482 1.00 49.09 181 GLU A CA 1
ATOM 1483 C C . GLU A 1 181 ? 15.997 2.997 0.243 1.00 49.09 181 GLU A C 1
ATOM 1485 O O . GLU A 1 181 ? 15.042 3.336 0.945 1.00 49.09 181 GLU A O 1
ATOM 1490 N N . ILE A 1 182 ? 16.369 1.717 0.121 1.00 52.38 182 ILE A N 1
ATOM 1491 C CA . ILE A 1 182 ? 15.776 0.616 0.893 1.00 52.38 182 ILE A CA 1
ATOM 1492 C C . ILE A 1 182 ? 16.078 0.779 2.390 1.00 52.38 182 ILE A C 1
ATOM 1494 O O . ILE A 1 182 ? 15.177 0.607 3.206 1.00 52.38 182 ILE A O 1
ATOM 1498 N N . GLU A 1 183 ? 17.299 1.166 2.756 1.00 60.34 183 GLU A N 1
ATOM 1499 C CA . GLU A 1 183 ? 17.725 1.367 4.147 1.00 60.34 183 GLU A CA 1
ATOM 1500 C C . GLU A 1 183 ? 16.973 2.527 4.822 1.00 60.34 183 GLU A C 1
ATOM 1502 O O . GLU A 1 183 ? 16.495 2.393 5.947 1.00 60.34 183 GLU A O 1
ATOM 1507 N N . VAL A 1 184 ? 16.743 3.631 4.102 1.00 65.75 184 VAL A N 1
ATOM 1508 C CA . VAL A 1 184 ? 15.897 4.741 4.581 1.00 65.75 184 VAL A CA 1
ATOM 1509 C C . VAL A 1 184 ? 14.443 4.295 4.779 1.00 65.75 184 VAL A C 1
ATOM 1511 O O . VAL A 1 184 ? 13.813 4.645 5.780 1.00 65.75 184 VAL A O 1
ATOM 1514 N N . LYS A 1 185 ? 13.892 3.504 3.848 1.00 62.91 185 LYS A N 1
ATOM 1515 C CA . LYS A 1 185 ? 12.532 2.951 3.984 1.00 62.91 185 LYS A CA 1
ATOM 1516 C C . LYS A 1 185 ? 12.435 1.970 5.159 1.00 62.91 185 LYS A C 1
ATOM 1518 O O . LYS A 1 185 ? 11.423 1.970 5.853 1.00 62.91 185 LYS A O 1
ATOM 1523 N N . LEU A 1 186 ? 13.484 1.189 5.424 1.00 63.00 186 LEU A N 1
ATOM 1524 C CA . LEU A 1 186 ? 13.576 0.292 6.581 1.00 63.00 186 LEU A CA 1
ATOM 1525 C C . LEU A 1 186 ? 13.563 1.061 7.905 1.00 63.00 186 LEU A C 1
ATOM 1527 O O . LEU A 1 186 ? 12.741 0.749 8.760 1.00 63.00 186 LEU A O 1
ATOM 1531 N N . GLN A 1 187 ? 14.373 2.114 8.040 1.00 71.19 187 GLN A N 1
ATOM 1532 C CA . GLN A 1 187 ? 14.375 2.965 9.240 1.00 71.19 187 GLN A CA 1
ATOM 1533 C C . GLN A 1 187 ? 12.999 3.589 9.506 1.00 71.19 187 GLN A C 1
ATOM 1535 O O . GLN A 1 187 ? 12.522 3.620 10.639 1.00 71.19 187 GLN A O 1
ATOM 1540 N N . SER A 1 188 ? 12.319 4.051 8.450 1.00 78.44 188 SER A N 1
ATOM 1541 C CA . SER A 1 188 ? 10.950 4.557 8.577 1.00 78.44 188 SER A CA 1
ATOM 1542 C C . SER A 1 188 ? 9.972 3.474 9.045 1.00 78.44 188 SER A C 1
ATOM 1544 O O . SER A 1 188 ? 9.046 3.778 9.795 1.00 78.44 188 SER A O 1
ATOM 1546 N N . ASN A 1 189 ? 10.146 2.227 8.607 1.00 71.12 189 ASN A N 1
ATOM 1547 C CA . ASN A 1 189 ? 9.288 1.115 9.013 1.00 71.12 189 ASN A CA 1
ATOM 1548 C C . ASN A 1 189 ? 9.550 0.677 10.461 1.00 71.12 189 ASN A C 1
ATOM 1550 O O . ASN A 1 189 ? 8.598 0.361 11.168 1.00 71.12 189 ASN A O 1
ATOM 1554 N N . GLU A 1 190 ? 10.799 0.706 10.931 1.00 80.62 190 GLU A N 1
ATOM 1555 C CA . GLU A 1 190 ? 11.135 0.458 12.342 1.00 80.62 190 GLU A CA 1
ATOM 1556 C C . GLU A 1 190 ? 10.466 1.480 13.270 1.00 80.62 190 GLU A C 1
ATOM 1558 O O . GLU A 1 190 ? 9.875 1.113 14.287 1.00 80.62 190 GLU A O 1
ATOM 1563 N N . GLU A 1 191 ? 10.472 2.757 12.884 1.00 84.44 191 GLU A N 1
ATOM 1564 C CA . GLU A 1 191 ? 9.769 3.816 13.614 1.00 84.44 191 GLU A CA 1
ATOM 1565 C C . GLU A 1 191 ? 8.245 3.583 13.628 1.00 84.44 191 GLU A C 1
ATOM 1567 O O . GLU A 1 191 ? 7.591 3.799 14.651 1.00 84.44 191 GLU A O 1
ATOM 1572 N N . ILE A 1 192 ? 7.663 3.093 12.523 1.00 84.38 192 ILE A N 1
ATOM 1573 C CA . ILE A 1 192 ? 6.241 2.713 12.468 1.00 84.38 192 ILE A CA 1
ATOM 1574 C C . ILE A 1 192 ? 5.950 1.549 13.422 1.00 84.38 192 ILE A C 1
ATOM 1576 O O . ILE A 1 192 ? 4.977 1.617 14.171 1.00 84.38 192 ILE A O 1
ATOM 1580 N N . LEU A 1 193 ? 6.788 0.509 13.438 1.00 82.88 193 LEU A N 1
ATOM 1581 C CA . LEU A 1 193 ? 6.626 -0.640 14.335 1.00 82.88 193 LEU A CA 1
ATOM 1582 C C . LEU A 1 193 ? 6.717 -0.227 15.807 1.00 82.88 193 LEU A C 1
ATOM 1584 O O . LEU A 1 193 ? 5.897 -0.654 16.618 1.00 82.88 193 LEU A O 1
ATOM 1588 N N . LYS A 1 194 ? 7.645 0.671 16.147 1.00 91.31 194 LYS A N 1
ATOM 1589 C CA . LYS A 1 194 ? 7.752 1.227 17.499 1.00 91.31 194 LYS A CA 1
ATOM 1590 C C . LYS A 1 194 ? 6.478 1.970 17.912 1.00 91.31 194 LYS A C 1
ATOM 1592 O O . LYS A 1 194 ? 5.975 1.768 19.015 1.00 91.31 194 LYS A O 1
ATOM 1597 N N . ARG A 1 195 ? 5.916 2.787 17.015 1.00 91.00 195 ARG A N 1
ATOM 1598 C CA . ARG A 1 195 ? 4.641 3.485 17.260 1.00 91.00 195 ARG A CA 1
ATOM 1599 C C . ARG A 1 195 ? 3.459 2.527 17.381 1.00 91.00 195 ARG A C 1
ATOM 1601 O O . ARG A 1 195 ? 2.570 2.789 18.185 1.00 91.00 195 ARG A O 1
ATOM 1608 N N . LEU A 1 196 ? 3.435 1.440 16.610 1.00 86.50 196 LEU A N 1
ATOM 1609 C CA . LEU A 1 196 ? 2.402 0.407 16.723 1.00 86.50 196 LEU A CA 1
ATOM 1610 C C . LEU A 1 196 ? 2.442 -0.269 18.098 1.00 86.50 196 LEU A C 1
ATOM 1612 O O . LEU A 1 196 ? 1.405 -0.333 18.750 1.00 86.50 196 LEU A O 1
ATOM 1616 N N . ALA A 1 197 ? 3.625 -0.652 18.586 1.00 88.38 197 ALA A N 1
ATOM 1617 C CA . ALA A 1 197 ? 3.780 -1.230 19.923 1.00 88.38 197 ALA A CA 1
ATOM 1618 C C . ALA A 1 197 ? 3.314 -0.269 21.040 1.00 88.38 197 ALA A C 1
ATOM 1620 O O . ALA A 1 197 ? 2.640 -0.677 21.986 1.00 88.38 197 ALA A O 1
ATOM 1621 N N . GLU A 1 198 ? 3.608 1.033 20.920 1.00 92.12 198 GLU A N 1
ATOM 1622 C CA . GLU A 1 198 ? 3.096 2.046 21.856 1.00 92.12 198 GLU A CA 1
ATOM 1623 C C . GLU A 1 198 ? 1.564 2.178 21.820 1.00 92.12 198 GLU A C 1
ATOM 1625 O O . GLU A 1 198 ? 0.940 2.453 22.849 1.00 92.12 198 GLU A O 1
ATOM 1630 N N . ILE A 1 199 ? 0.945 2.022 20.646 1.00 87.50 199 ILE A N 1
ATOM 1631 C CA . ILE A 1 199 ? -0.514 2.051 20.493 1.00 87.50 199 ILE A CA 1
ATOM 1632 C C . ILE A 1 199 ? -1.139 0.796 21.108 1.00 87.50 199 ILE A C 1
ATOM 1634 O O . ILE A 1 199 ? -2.112 0.929 21.847 1.00 87.50 199 ILE A O 1
ATOM 1638 N N . GLU A 1 200 ? -0.576 -0.388 20.868 1.00 88.50 200 GLU A N 1
ATOM 1639 C CA . GLU A 1 200 ? -1.050 -1.651 21.450 1.00 88.50 200 GLU A CA 1
ATOM 1640 C C . GLU A 1 200 ? -1.066 -1.593 22.984 1.00 88.50 200 GLU A C 1
ATOM 1642 O O . GLU A 1 200 ? -2.097 -1.869 23.598 1.00 88.50 200 GLU A O 1
ATOM 1647 N N . ALA A 1 201 ? 0.011 -1.101 23.607 1.00 88.81 201 ALA A N 1
ATOM 1648 C CA . ALA A 1 201 ? 0.072 -0.926 25.060 1.00 88.81 201 ALA A CA 1
ATOM 1649 C C . ALA A 1 201 ? -0.999 0.051 25.596 1.00 88.81 201 ALA A C 1
ATOM 1651 O O . ALA A 1 201 ? -1.567 -0.146 26.674 1.00 88.81 201 ALA A O 1
ATOM 1652 N N . LYS A 1 202 ? -1.315 1.117 24.844 1.00 89.12 202 LYS A N 1
ATOM 1653 C CA . LYS A 1 202 ? -2.392 2.058 25.207 1.00 89.12 202 LYS A CA 1
ATOM 1654 C C . LYS A 1 202 ? -3.778 1.432 25.069 1.00 89.12 202 LYS A C 1
ATOM 1656 O O . LYS A 1 202 ? -4.651 1.734 25.880 1.00 89.12 202 LYS A O 1
ATOM 1661 N N . VAL A 1 203 ? -3.990 0.584 24.064 1.00 89.50 203 VAL A N 1
ATOM 1662 C CA . VAL A 1 203 ? -5.250 -0.151 23.880 1.00 89.50 203 VAL A CA 1
ATOM 1663 C C . VAL A 1 203 ? -5.474 -1.117 25.042 1.00 89.50 203 VAL A C 1
ATOM 1665 O O . VAL A 1 203 ? -6.549 -1.101 25.634 1.00 89.50 203 VAL A O 1
ATOM 1668 N N . GLU A 1 204 ? -4.446 -1.853 25.459 1.00 89.12 204 GLU A N 1
ATOM 1669 C CA . GLU A 1 204 ? -4.537 -2.755 26.612 1.00 89.12 204 GLU A CA 1
ATOM 1670 C C . GLU A 1 204 ? -4.879 -2.001 27.912 1.00 89.12 204 GLU A C 1
ATOM 1672 O O . GLU A 1 204 ? -5.740 -2.419 28.691 1.00 89.12 204 GLU A O 1
ATOM 1677 N N . SER A 1 205 ? -4.293 -0.815 28.117 1.00 90.31 205 SER A N 1
ATOM 1678 C CA . SER A 1 205 ? -4.683 0.058 29.231 1.00 90.31 205 SER A CA 1
ATOM 1679 C C . SER A 1 205 ? -6.152 0.503 29.154 1.00 90.31 205 SER A C 1
ATOM 1681 O O . SER A 1 205 ? -6.787 0.665 30.200 1.00 90.31 205 SER A O 1
ATOM 1683 N N . ASN A 1 206 ? -6.706 0.717 27.958 1.00 90.06 206 ASN A N 1
ATOM 1684 C CA . ASN A 1 206 ? -8.114 1.087 27.788 1.00 90.06 206 ASN A CA 1
ATOM 1685 C C . ASN A 1 206 ? -9.060 -0.080 28.103 1.00 90.06 206 ASN A C 1
ATOM 1687 O O . ASN A 1 206 ? -10.110 0.151 28.701 1.00 90.06 206 ASN A O 1
ATOM 1691 N N . ASP A 1 207 ? -8.679 -1.321 27.797 1.00 90.69 207 ASP A N 1
ATOM 1692 C CA . ASP A 1 207 ? -9.463 -2.509 28.165 1.00 90.69 207 ASP A CA 1
ATOM 1693 C C . ASP A 1 207 ? -9.575 -2.668 29.690 1.00 90.69 207 ASP A C 1
ATOM 1695 O O . ASP A 1 207 ? -10.632 -3.024 30.225 1.00 90.69 207 ASP A O 1
ATOM 1699 N N . ILE A 1 208 ? -8.509 -2.325 30.422 1.00 90.81 208 ILE A N 1
ATOM 1700 C CA . ILE A 1 208 ? -8.526 -2.274 31.891 1.00 90.81 208 ILE A CA 1
ATOM 1701 C C . ILE A 1 208 ? -9.496 -1.191 32.388 1.00 90.81 208 ILE A C 1
ATOM 1703 O O . ILE A 1 208 ? -10.238 -1.418 33.350 1.00 90.81 208 ILE A O 1
ATOM 1707 N N . ILE A 1 209 ? -9.511 -0.017 31.744 1.00 91.31 209 ILE A N 1
ATOM 1708 C CA . ILE A 1 209 ? -10.443 1.071 32.076 1.00 91.31 209 ILE A CA 1
ATOM 1709 C C . ILE A 1 209 ? -11.891 0.633 31.821 1.00 91.31 209 ILE A C 1
ATOM 1711 O O . ILE A 1 209 ? -12.740 0.845 32.685 1.00 91.31 209 ILE A O 1
ATOM 1715 N N . LEU A 1 210 ? -12.167 -0.031 30.696 1.00 91.62 210 LEU A N 1
ATOM 1716 C CA . LEU A 1 210 ? -13.489 -0.567 30.358 1.00 91.62 210 LEU A CA 1
ATOM 1717 C C . LEU A 1 210 ? -13.997 -1.554 31.414 1.00 91.62 210 LEU A C 1
ATOM 1719 O O . LEU A 1 210 ? -15.108 -1.385 31.907 1.00 91.62 210 LEU A O 1
ATOM 1723 N N . LYS A 1 211 ? -13.169 -2.513 31.850 1.00 94.38 211 LYS A N 1
ATOM 1724 C CA . LYS A 1 211 ? -13.534 -3.429 32.950 1.00 94.38 211 LYS A CA 1
ATOM 1725 C C . LYS A 1 211 ? -13.904 -2.685 34.232 1.00 94.38 211 LYS A C 1
ATOM 1727 O O . LYS A 1 211 ? -14.898 -3.013 34.873 1.00 94.38 211 LYS A O 1
ATOM 1732 N N . ARG A 1 212 ? -13.120 -1.667 34.604 1.00 94.19 212 ARG A N 1
ATOM 1733 C CA . ARG A 1 212 ? -13.407 -0.849 35.792 1.00 94.19 212 ARG A CA 1
ATOM 1734 C C . ARG A 1 212 ? -14.705 -0.058 35.655 1.00 94.19 212 ARG A C 1
ATOM 1736 O O . ARG A 1 212 ? -15.410 0.091 36.649 1.00 94.19 212 ARG A O 1
ATOM 1743 N N . LEU A 1 213 ? -15.018 0.445 34.461 1.00 92.94 213 LEU A N 1
ATOM 1744 C CA . LEU A 1 213 ? -16.276 1.143 34.201 1.00 92.94 213 LEU A CA 1
ATOM 1745 C C . LEU A 1 213 ? -17.475 0.204 34.362 1.00 92.94 213 LEU A C 1
ATOM 1747 O O . LEU A 1 213 ? -18.407 0.558 35.076 1.00 92.94 213 LEU A O 1
ATOM 1751 N N . THR A 1 214 ? -17.409 -1.012 33.818 1.00 93.94 214 THR A N 1
ATOM 1752 C CA . THR A 1 214 ? -18.471 -2.020 33.981 1.00 93.94 214 THR A CA 1
ATOM 1753 C C . THR A 1 214 ? -18.698 -2.392 35.451 1.00 93.94 214 THR A C 1
ATOM 1755 O O . THR A 1 214 ? -19.839 -2.480 35.911 1.00 93.94 214 THR A O 1
ATOM 1758 N N . ASP A 1 215 ? -17.623 -2.545 36.230 1.00 95.00 215 ASP A N 1
ATOM 1759 C CA . ASP A 1 215 ? -17.729 -2.769 37.676 1.00 95.00 215 ASP A CA 1
ATOM 1760 C C . ASP A 1 215 ? -18.413 -1.593 38.393 1.00 95.00 215 ASP A C 1
ATOM 1762 O O . ASP A 1 215 ? -19.228 -1.803 39.294 1.00 95.00 215 ASP A O 1
ATOM 1766 N N . ILE A 1 216 ? -18.098 -0.350 38.015 1.00 92.81 216 ILE A N 1
ATOM 1767 C CA . ILE A 1 216 ? -18.729 0.850 38.585 1.00 92.81 216 ILE A CA 1
ATOM 1768 C C . ILE A 1 216 ? -20.218 0.912 38.221 1.00 92.81 216 ILE A C 1
ATOM 1770 O O . ILE A 1 216 ? -21.036 1.160 39.106 1.00 92.81 216 ILE A O 1
ATOM 1774 N N . GLU A 1 217 ? -20.585 0.641 36.969 1.00 94.69 217 GLU A N 1
ATOM 1775 C CA . GLU A 1 217 ? -21.980 0.613 36.509 1.00 94.69 217 GLU A CA 1
ATOM 1776 C C . GLU A 1 217 ? -22.820 -0.385 37.318 1.00 94.69 217 GLU A C 1
ATOM 1778 O O . GLU A 1 217 ? -23.894 -0.035 37.812 1.00 94.69 217 GLU A O 1
ATOM 1783 N N . SER A 1 218 ? -22.293 -1.591 37.562 1.00 92.69 218 SER A N 1
ATOM 1784 C CA . SER A 1 218 ? -22.973 -2.604 38.386 1.00 92.69 218 SER A CA 1
ATOM 1785 C C . SER A 1 218 ? -23.225 -2.132 39.829 1.00 92.69 218 SER A C 1
ATOM 1787 O O . SER A 1 218 ? -24.287 -2.383 40.404 1.00 92.69 218 SER A O 1
ATOM 1789 N N . LYS A 1 219 ? -22.277 -1.388 40.418 1.00 93.69 219 LYS A N 1
ATOM 1790 C CA . LYS A 1 219 ? -22.411 -0.827 41.773 1.00 93.69 219 LYS A CA 1
ATOM 1791 C C . LYS A 1 219 ? -23.436 0.299 41.821 1.00 93.69 219 LYS A C 1
ATOM 1793 O O . LYS A 1 219 ? -24.177 0.399 42.795 1.00 93.69 219 LYS A O 1
ATOM 1798 N N . ILE A 1 220 ? -23.492 1.133 40.783 1.00 92.38 220 ILE A N 1
ATOM 1799 C CA . ILE A 1 220 ? -24.499 2.192 40.664 1.00 92.38 220 ILE A CA 1
ATOM 1800 C C . ILE A 1 220 ? -25.899 1.577 40.609 1.00 92.38 220 ILE A C 1
ATOM 1802 O O . ILE A 1 220 ? -26.771 2.006 41.360 1.00 92.38 220 ILE A O 1
ATOM 1806 N N . GLN A 1 221 ? -26.091 0.530 39.805 1.00 93.19 221 GLN A N 1
ATOM 1807 C CA . GLN A 1 221 ? -27.378 -0.153 39.696 1.00 93.19 221 GLN A CA 1
ATOM 1808 C C . GLN A 1 221 ? -27.837 -0.743 41.041 1.00 93.19 221 GLN A C 1
ATOM 1810 O O . GLN A 1 221 ? -28.996 -0.598 41.428 1.00 93.19 221 GLN A O 1
ATOM 1815 N N . SER A 1 222 ? -26.917 -1.348 41.802 1.00 92.81 222 SER A N 1
ATOM 1816 C CA . SER A 1 222 ? -27.218 -1.839 43.154 1.00 92.81 222 SER A CA 1
ATOM 1817 C C . SER A 1 222 ? -27.593 -0.706 44.122 1.00 92.81 222 SER A C 1
ATOM 1819 O O . SER A 1 222 ? -28.507 -0.867 44.931 1.00 92.81 222 SER A O 1
ATOM 1821 N N . ASN A 1 223 ? -26.948 0.461 44.025 1.00 92.38 223 ASN A N 1
ATOM 1822 C CA . ASN A 1 223 ? -27.322 1.630 44.826 1.00 92.38 223 ASN A CA 1
ATOM 1823 C C . ASN A 1 223 ? -28.716 2.161 44.468 1.00 92.38 223 ASN A C 1
ATOM 1825 O O . ASN A 1 223 ? -29.457 2.565 45.363 1.00 92.38 223 ASN A O 1
ATOM 1829 N N . GLU A 1 224 ? -29.091 2.141 43.190 1.00 93.69 224 GLU A N 1
ATOM 1830 C CA . GLU A 1 224 ? -30.433 2.515 42.733 1.00 93.69 224 GLU A CA 1
ATOM 1831 C C . GLU A 1 224 ? -31.509 1.598 43.342 1.00 93.69 224 GLU A C 1
ATOM 1833 O O . GLU A 1 224 ? -32.549 2.063 43.811 1.00 93.69 224 GLU A O 1
ATOM 1838 N N . GLU A 1 225 ? -31.228 0.295 43.438 1.00 93.25 225 GLU A N 1
ATOM 1839 C CA . GLU A 1 225 ? -32.106 -0.667 44.114 1.00 93.25 225 GLU A CA 1
ATOM 1840 C C . GLU A 1 225 ? -32.250 -0.364 45.615 1.00 93.25 225 GLU A C 1
ATOM 1842 O O . GLU A 1 225 ? -33.356 -0.419 46.163 1.00 93.25 225 GLU A O 1
ATOM 1847 N N . ILE A 1 226 ? -31.154 0.010 46.285 1.00 92.94 226 ILE A N 1
ATOM 1848 C CA . ILE A 1 226 ? -31.180 0.418 47.697 1.00 92.94 226 ILE A CA 1
ATOM 1849 C C . ILE A 1 226 ? -32.045 1.670 47.885 1.00 92.94 226 ILE A C 1
ATOM 1851 O O . ILE A 1 226 ? -32.862 1.698 48.806 1.00 92.94 226 ILE A O 1
ATOM 1855 N N . GLN A 1 227 ? -31.915 2.673 47.013 1.00 92.69 227 GLN A N 1
ATOM 1856 C CA . GLN A 1 227 ? -32.723 3.898 47.065 1.00 92.69 227 GLN A CA 1
ATOM 1857 C C . GLN A 1 227 ? -34.220 3.600 46.911 1.00 92.69 227 GLN A C 1
ATOM 1859 O O . GLN A 1 227 ? -35.031 4.081 47.702 1.00 92.69 227 GLN A O 1
ATOM 1864 N N . ASN A 1 228 ? -34.588 2.726 45.970 1.00 93.69 228 ASN A N 1
ATOM 1865 C CA . ASN A 1 228 ? -35.980 2.306 45.785 1.00 93.69 228 ASN A CA 1
ATOM 1866 C C . ASN A 1 228 ? -36.550 1.614 47.034 1.00 93.69 228 ASN A C 1
ATOM 1868 O O . ASN A 1 228 ? -37.676 1.895 47.449 1.00 93.69 228 ASN A O 1
ATOM 1872 N N . ARG A 1 229 ? -35.764 0.738 47.678 1.00 94.75 229 ARG A N 1
ATOM 1873 C CA . ARG A 1 229 ? -36.167 0.081 48.933 1.00 94.75 229 ARG A CA 1
ATOM 1874 C C . ARG A 1 229 ? -36.298 1.066 50.093 1.00 94.75 229 ARG A C 1
ATOM 1876 O O . ARG A 1 229 ? -37.174 0.883 50.937 1.00 94.75 229 ARG A O 1
ATOM 1883 N N . LEU A 1 230 ? -35.440 2.084 50.147 1.00 93.06 230 LEU A N 1
ATOM 1884 C CA . LEU A 1 230 ? -35.502 3.123 51.173 1.00 93.06 230 LEU A CA 1
ATOM 1885 C C . LEU A 1 230 ? -36.812 3.916 51.059 1.00 93.06 230 LEU A C 1
ATOM 1887 O O . LEU A 1 230 ? -37.536 4.031 52.045 1.00 93.06 230 LEU A O 1
ATOM 1891 N N . ALA A 1 231 ? -37.172 4.342 49.844 1.00 92.62 231 ALA A N 1
ATOM 1892 C CA . ALA A 1 231 ? -38.420 5.058 49.576 1.00 92.62 231 ALA A CA 1
ATOM 1893 C C . ALA A 1 231 ? -39.669 4.228 49.940 1.00 92.62 231 ALA A C 1
ATOM 1895 O O . ALA A 1 231 ? -40.636 4.745 50.505 1.00 92.62 231 ALA A O 1
ATOM 1896 N N . GLU A 1 232 ? -39.658 2.917 49.672 1.00 94.94 232 GLU A N 1
ATOM 1897 C CA . GLU A 1 232 ? -40.757 2.026 50.068 1.00 94.94 232 GLU A CA 1
ATOM 1898 C C . GLU A 1 232 ? -40.896 1.928 51.599 1.00 94.94 232 GLU A C 1
ATOM 1900 O O . GLU A 1 232 ? -42.009 1.933 52.137 1.00 94.94 232 GLU A O 1
ATOM 1905 N N . LEU A 1 233 ? -39.771 1.846 52.315 1.00 93.88 233 LEU A N 1
ATOM 1906 C CA . LEU A 1 233 ? -39.758 1.815 53.777 1.00 93.88 233 LEU A CA 1
ATOM 1907 C C . LEU A 1 233 ? -40.241 3.138 54.377 1.00 93.88 233 LEU A C 1
ATOM 1909 O O . LEU A 1 233 ? -41.022 3.107 55.327 1.00 93.88 233 LEU A O 1
ATOM 1913 N N . GLU A 1 234 ? -39.854 4.278 53.809 1.00 94.38 234 GLU A N 1
ATOM 1914 C CA . GLU A 1 234 ? -40.334 5.596 54.239 1.00 94.38 234 GLU A CA 1
ATOM 1915 C C . GLU A 1 234 ? -41.861 5.705 54.143 1.00 94.38 234 GLU A C 1
ATOM 1917 O O . GLU A 1 234 ? -42.507 6.130 55.103 1.00 94.38 234 GLU A O 1
ATOM 1922 N N . MET A 1 235 ? -42.471 5.230 53.049 1.00 92.81 235 MET A N 1
ATOM 1923 C CA . MET A 1 235 ? -43.935 5.197 52.931 1.00 92.81 235 MET A CA 1
ATOM 1924 C C . MET A 1 235 ? -44.594 4.312 53.998 1.00 92.81 235 MET A C 1
ATOM 1926 O O . MET A 1 235 ? -45.624 4.685 54.565 1.00 92.81 235 MET A O 1
ATOM 1930 N N . LYS A 1 236 ? -44.006 3.148 54.304 1.00 93.81 236 LYS A N 1
ATOM 1931 C CA . LYS A 1 236 ? -44.519 2.254 55.358 1.00 93.81 236 LYS A CA 1
ATOM 1932 C C . LYS A 1 236 ? -44.436 2.905 56.736 1.00 93.81 236 LYS A C 1
ATOM 1934 O O . LYS A 1 236 ? -45.389 2.810 57.507 1.00 93.81 236 LYS A O 1
ATOM 1939 N N . VAL A 1 237 ? -43.339 3.598 57.035 1.00 94.81 237 VAL A N 1
ATOM 1940 C CA . VAL A 1 2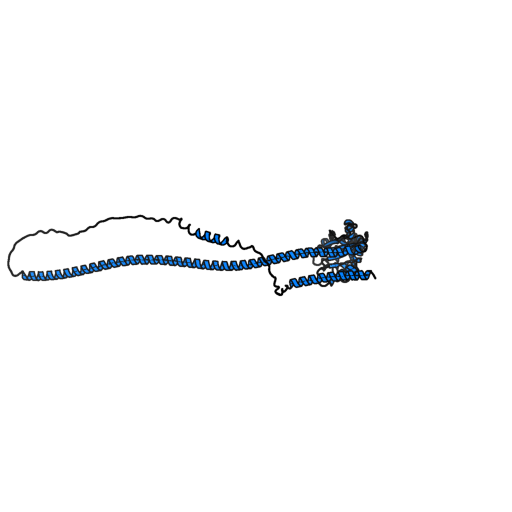37 ? -43.180 4.341 58.292 1.00 94.81 237 VAL A CA 1
ATOM 1941 C C . VAL A 1 237 ? -44.234 5.442 58.408 1.00 94.81 237 VAL A C 1
ATOM 1943 O O . VAL A 1 237 ? -44.890 5.534 59.442 1.00 94.81 237 VAL A O 1
ATOM 1946 N N . GLN A 1 238 ? -44.477 6.215 57.346 1.00 93.81 238 GLN A N 1
ATOM 1947 C CA . GLN A 1 238 ? -45.532 7.238 57.340 1.00 93.81 238 GLN A CA 1
ATOM 1948 C C . GLN A 1 238 ? -46.925 6.640 57.591 1.00 93.81 238 GLN A C 1
ATOM 1950 O O . GLN A 1 238 ? -47.707 7.178 58.376 1.00 93.81 238 GLN A O 1
ATOM 1955 N N . SER A 1 239 ? -47.223 5.485 56.989 1.00 94.75 239 SER A N 1
ATOM 1956 C CA . SER A 1 239 ? -48.466 4.759 57.267 1.00 94.75 239 SER A CA 1
ATOM 1957 C C . SER A 1 239 ? -48.569 4.325 58.734 1.00 94.75 239 SER A C 1
ATOM 1959 O O . SER A 1 239 ? -49.644 4.426 59.321 1.00 94.75 239 SER A O 1
ATOM 1961 N N . ASN A 1 240 ? -47.476 3.858 59.342 1.00 93.94 240 ASN A N 1
ATOM 1962 C CA . ASN A 1 240 ? -47.468 3.454 60.750 1.00 93.94 240 ASN A CA 1
ATOM 1963 C C . ASN A 1 240 ? -47.681 4.645 61.692 1.00 93.94 240 ASN A C 1
ATOM 1965 O O . ASN A 1 240 ? -48.478 4.534 62.618 1.00 93.94 240 ASN A O 1
ATOM 1969 N N . ILE A 1 241 ? -47.058 5.796 61.416 1.00 94.12 241 ILE A N 1
ATOM 1970 C CA . ILE A 1 241 ? -47.283 7.041 62.173 1.00 94.12 241 ILE A CA 1
ATOM 1971 C C . ILE A 1 241 ? -48.773 7.419 62.156 1.00 94.12 241 ILE A C 1
ATOM 1973 O O . ILE A 1 241 ? -49.345 7.806 63.178 1.00 94.12 241 ILE A O 1
ATOM 1977 N N . GLN A 1 242 ? -49.437 7.265 61.007 1.00 93.62 242 GLN A N 1
ATOM 1978 C CA . GLN A 1 242 ? -50.872 7.526 60.892 1.00 93.62 242 GLN A CA 1
ATOM 1979 C C . GLN A 1 242 ? -51.712 6.551 61.735 1.00 93.62 242 GLN A C 1
ATOM 1981 O O . GLN A 1 242 ? -52.684 6.971 62.366 1.00 93.62 242 GLN A O 1
ATOM 1986 N N . VAL A 1 243 ? -51.340 5.268 61.770 1.00 93.62 243 VAL A N 1
ATOM 1987 C CA . VAL A 1 243 ? -52.001 4.259 62.613 1.00 93.62 243 VAL A CA 1
ATOM 1988 C C . VAL A 1 243 ? -51.812 4.575 64.098 1.00 93.62 243 VAL A C 1
ATOM 1990 O O . VAL A 1 243 ? -52.785 4.549 64.847 1.00 93.62 243 VAL A O 1
ATOM 1993 N N . GLU A 1 244 ? -50.605 4.942 64.532 1.00 93.31 244 GLU A N 1
ATOM 1994 C CA . GLU A 1 244 ? -50.340 5.337 65.923 1.00 93.31 244 GLU A CA 1
ATOM 1995 C C . GLU A 1 244 ? -51.194 6.538 66.350 1.00 93.31 244 GLU A C 1
ATOM 1997 O O . GLU A 1 244 ? -51.758 6.547 67.446 1.00 93.31 244 GLU A O 1
ATOM 2002 N N . LYS A 1 245 ? -51.380 7.522 65.461 1.00 94.31 245 LYS A N 1
ATOM 2003 C CA . LYS A 1 245 ? -52.277 8.656 65.716 1.00 94.31 245 LYS A CA 1
ATOM 2004 C C . LYS A 1 245 ? -53.729 8.209 65.927 1.00 94.31 245 LYS A C 1
ATOM 2006 O O . LYS A 1 245 ? -54.390 8.698 66.841 1.00 94.31 245 LYS A O 1
ATOM 2011 N N . GLN A 1 246 ? -54.218 7.270 65.114 1.00 93.75 246 GLN A N 1
ATOM 2012 C CA . GLN A 1 246 ? -55.570 6.717 65.263 1.00 93.75 246 GLN A CA 1
ATOM 2013 C C . GLN A 1 246 ? -55.735 5.920 66.561 1.00 93.75 246 GLN A C 1
ATOM 2015 O O . GLN A 1 246 ? -56.779 6.017 67.205 1.00 93.75 246 GLN A O 1
ATOM 2020 N N . ILE A 1 247 ? -54.715 5.154 66.960 1.00 93.69 247 ILE A N 1
ATOM 2021 C CA . ILE A 1 247 ? -54.709 4.428 68.236 1.00 93.69 247 ILE A CA 1
ATOM 2022 C C . ILE A 1 247 ? -54.843 5.417 69.395 1.00 93.69 247 ILE A C 1
ATOM 2024 O O . ILE A 1 247 ? -55.712 5.235 70.244 1.00 93.69 247 ILE A O 1
ATOM 2028 N N . LYS A 1 248 ? -54.073 6.509 69.383 1.00 93.81 248 LYS A N 1
ATOM 2029 C CA . LYS A 1 248 ? -54.129 7.531 70.434 1.00 93.81 248 LYS A CA 1
ATOM 2030 C C . LYS A 1 248 ? -55.510 8.194 70.549 1.00 93.81 248 LYS A C 1
ATOM 2032 O O . LYS A 1 248 ? -56.031 8.348 71.650 1.00 93.81 248 LYS A O 1
ATOM 2037 N N . GLU A 1 249 ? -56.153 8.520 69.424 1.00 94.12 249 GLU A N 1
ATOM 2038 C CA . GLU A 1 249 ? -57.536 9.033 69.426 1.00 94.12 249 GLU A CA 1
ATOM 2039 C C . GLU A 1 249 ? -58.546 8.020 69.996 1.00 94.12 249 GLU A C 1
ATOM 2041 O O . GLU A 1 249 ? -59.528 8.400 70.640 1.00 94.12 249 GLU A O 1
ATOM 2046 N N . LEU A 1 250 ? -58.345 6.724 69.741 1.00 92.75 250 LEU A N 1
ATOM 2047 C CA . LEU A 1 250 ? -59.190 5.670 70.302 1.00 92.75 250 LEU A CA 1
ATOM 2048 C C . LEU A 1 250 ? -58.975 5.515 71.810 1.00 92.75 250 LEU A C 1
ATOM 2050 O O . LEU A 1 250 ? -59.958 5.375 72.535 1.00 92.75 250 LEU A O 1
ATOM 2054 N N . GLU A 1 251 ? -57.734 5.589 72.291 1.00 93.62 251 GLU A N 1
ATOM 2055 C CA . GLU A 1 251 ? -57.409 5.546 73.722 1.00 93.62 251 GLU A CA 1
ATOM 2056 C C . GLU A 1 251 ? -58.092 6.685 74.495 1.00 93.62 251 GLU A C 1
ATOM 2058 O O . GLU A 1 251 ? -58.715 6.443 75.531 1.00 93.62 251 GLU A O 1
ATOM 2063 N N . GLU A 1 252 ? -58.077 7.911 73.960 1.00 92.69 252 GLU A N 1
ATOM 2064 C CA . GLU A 1 252 ? -58.782 9.057 74.555 1.00 92.69 252 GLU A CA 1
ATOM 2065 C C . GLU A 1 252 ? -60.303 8.829 74.626 1.00 92.69 252 GLU A C 1
ATOM 2067 O O . GLU A 1 252 ? -60.949 9.131 75.638 1.00 92.69 252 GLU A O 1
ATOM 2072 N N . LYS A 1 253 ? -60.897 8.241 73.577 1.00 91.38 253 LYS A N 1
ATOM 2073 C CA . LYS A 1 253 ? -62.324 7.874 73.573 1.00 91.38 253 LYS A CA 1
ATOM 2074 C C . LYS A 1 253 ? -62.642 6.795 74.606 1.00 91.38 253 LYS A C 1
ATOM 2076 O O . LYS A 1 253 ? -63.678 6.883 75.263 1.00 91.38 253 LYS A O 1
ATOM 2081 N N . VAL A 1 254 ? -61.771 5.799 74.771 1.00 92.81 254 VAL A N 1
ATOM 2082 C CA . VAL A 1 254 ? -61.935 4.742 75.780 1.00 92.81 254 VAL A CA 1
ATOM 2083 C C . VAL A 1 254 ? -61.903 5.329 77.189 1.00 92.81 254 VAL A C 1
ATOM 2085 O O . VAL A 1 254 ? -62.827 5.071 77.956 1.00 92.81 254 VAL A O 1
ATOM 2088 N N . GLN A 1 255 ? -60.939 6.197 77.508 1.00 91.25 255 GLN A N 1
ATOM 2089 C CA . GLN A 1 255 ? -60.884 6.874 78.813 1.00 91.25 255 GLN A CA 1
ATOM 2090 C C . GLN A 1 255 ? -62.142 7.709 79.093 1.00 91.25 255 GLN A C 1
ATOM 2092 O O . GLN A 1 255 ? -62.636 7.770 80.221 1.00 91.25 255 GLN A O 1
ATOM 2097 N N . SER A 1 256 ? -62.691 8.361 78.065 1.00 92.38 256 SER A N 1
ATOM 2098 C CA . SER A 1 256 ? -63.959 9.085 78.183 1.00 92.38 256 SER A CA 1
ATOM 2099 C C . SER A 1 256 ? -65.124 8.139 78.504 1.00 92.38 256 SER A C 1
ATOM 2101 O O . SER A 1 256 ? -65.926 8.418 79.398 1.00 92.38 256 SER A O 1
ATOM 2103 N N . ASN A 1 257 ? -65.183 6.980 77.840 1.00 90.44 257 ASN A N 1
ATOM 2104 C CA . ASN A 1 257 ? -66.184 5.948 78.115 1.00 90.44 257 ASN A CA 1
ATOM 2105 C C . ASN A 1 257 ? -66.049 5.355 79.527 1.00 90.44 257 ASN A C 1
ATOM 2107 O O . ASN A 1 257 ? -67.067 5.127 80.178 1.00 90.44 257 ASN A O 1
ATOM 2111 N N . GLU A 1 258 ? -64.833 5.154 80.038 1.00 91.12 258 GLU A N 1
ATOM 2112 C CA . GLU A 1 258 ? -64.602 4.705 81.421 1.00 91.12 258 GLU A CA 1
ATOM 2113 C C . GLU A 1 258 ? -65.184 5.690 82.445 1.00 91.12 258 GLU A C 1
ATOM 2115 O O . GLU A 1 258 ? -65.886 5.281 83.371 1.00 91.12 258 GLU A O 1
ATOM 2120 N N . LYS A 1 259 ? -65.007 7.002 82.233 1.00 88.75 259 LYS A N 1
ATOM 2121 C CA . LYS A 1 259 ? -65.639 8.034 83.078 1.00 88.75 259 LYS A CA 1
ATOM 2122 C C . LYS A 1 259 ? -67.165 7.989 83.011 1.00 88.75 259 LYS A C 1
ATOM 2124 O O . LYS A 1 259 ? -67.838 8.250 84.009 1.00 88.75 259 LYS A O 1
ATOM 2129 N N . ILE A 1 260 ? -67.739 7.688 81.843 1.00 89.69 260 ILE A N 1
ATOM 2130 C CA . ILE A 1 260 ? -69.192 7.507 81.707 1.00 89.69 260 ILE A CA 1
ATOM 2131 C C . ILE A 1 260 ? -69.647 6.296 82.527 1.00 89.69 260 ILE A C 1
ATOM 2133 O O . ILE A 1 260 ? -70.625 6.418 83.263 1.00 89.69 260 ILE A O 1
ATOM 2137 N N . LEU A 1 261 ? -68.934 5.168 82.457 1.00 87.62 261 LEU A N 1
ATOM 2138 C CA . LEU A 1 261 ? -69.245 3.970 83.245 1.00 87.62 261 LEU A CA 1
ATOM 2139 C C . LEU A 1 261 ? -69.207 4.248 84.754 1.00 87.62 261 LEU A C 1
ATOM 2141 O O . LEU A 1 261 ? -70.117 3.834 85.468 1.00 87.62 261 LEU A O 1
ATOM 2145 N N . GLU A 1 262 ? -68.227 5.012 85.238 1.00 88.75 262 GLU A N 1
ATOM 2146 C CA . GLU A 1 262 ? -68.153 5.416 86.649 1.00 88.75 262 GLU A CA 1
ATOM 2147 C C . GLU A 1 262 ? -69.365 6.268 87.071 1.00 88.75 262 GLU A C 1
ATOM 2149 O O . GLU A 1 262 ? -69.956 6.064 88.138 1.00 88.75 262 GLU A O 1
ATOM 2154 N N . ARG A 1 263 ? -69.809 7.191 86.204 1.00 88.44 263 ARG A N 1
ATOM 2155 C CA . ARG A 1 263 ? -71.030 7.978 86.443 1.00 88.44 263 ARG A CA 1
ATOM 2156 C C . ARG A 1 263 ? -72.280 7.101 86.452 1.00 88.44 263 ARG A C 1
ATOM 2158 O O . ARG A 1 263 ? -73.146 7.329 87.294 1.00 88.44 263 ARG A O 1
ATOM 2165 N N . VAL A 1 264 ? -72.375 6.119 85.554 1.00 88.44 264 VAL A N 1
ATOM 2166 C CA . VAL A 1 264 ? -73.486 5.154 85.522 1.00 88.44 264 VAL A CA 1
ATOM 2167 C C . VAL A 1 264 ? -73.529 4.349 86.820 1.00 88.44 264 VAL A C 1
ATOM 2169 O O . VAL A 1 264 ? -74.581 4.311 87.450 1.00 88.44 264 VAL A O 1
ATOM 2172 N N . ALA A 1 265 ? -72.397 3.820 87.290 1.00 87.88 265 ALA A N 1
ATOM 2173 C CA . ALA A 1 265 ? -72.324 3.075 88.549 1.00 87.88 265 ALA A CA 1
ATOM 2174 C C . ALA A 1 265 ? -72.765 3.916 89.767 1.00 87.88 265 ALA A C 1
ATOM 2176 O O . ALA A 1 265 ? -73.493 3.443 90.641 1.00 87.88 265 ALA A O 1
ATOM 2177 N N . ASN A 1 266 ? -72.384 5.198 89.817 1.00 88.81 266 ASN A N 1
ATOM 2178 C CA . ASN A 1 266 ? -72.839 6.119 90.864 1.00 88.81 266 ASN A CA 1
ATOM 2179 C C . ASN A 1 266 ? -74.361 6.360 90.795 1.00 88.81 266 ASN A C 1
ATOM 2181 O O . ASN A 1 266 ? -75.049 6.362 91.818 1.00 88.81 266 ASN A O 1
ATOM 2185 N N . VAL A 1 267 ? -74.911 6.527 89.588 1.00 87.81 267 VAL A N 1
ATOM 2186 C CA . VAL A 1 267 ? -76.364 6.643 89.390 1.00 87.81 267 VAL A CA 1
ATOM 2187 C C . VAL A 1 267 ? -77.081 5.368 89.834 1.00 87.81 267 VAL A C 1
ATOM 2189 O O . VAL A 1 267 ? -78.070 5.471 90.553 1.00 87.81 267 VAL A O 1
ATOM 2192 N N . GLU A 1 268 ? -76.578 4.185 89.483 1.00 90.31 268 GLU A N 1
ATOM 2193 C CA . GLU A 1 268 ? -77.137 2.903 89.929 1.00 90.31 268 GLU A CA 1
ATOM 2194 C C . GLU A 1 268 ? -77.164 2.789 91.460 1.00 90.31 268 GLU A C 1
ATOM 2196 O O . GLU A 1 268 ? -78.188 2.407 92.028 1.00 90.31 268 GLU A O 1
ATOM 2201 N N . SER A 1 269 ? -76.092 3.200 92.150 1.00 89.31 269 SER A N 1
ATOM 2202 C CA . SER A 1 269 ? -76.069 3.257 93.619 1.00 89.31 269 SER A CA 1
ATOM 2203 C C . SER A 1 269 ? -77.172 4.163 94.173 1.00 89.31 269 SER A C 1
ATOM 2205 O O . SER A 1 269 ? -77.914 3.755 95.064 1.00 89.31 269 SER A O 1
ATOM 2207 N N . LYS A 1 270 ? -77.331 5.371 93.618 1.00 88.69 270 LYS A N 1
ATOM 2208 C CA . LYS A 1 270 ? -78.386 6.307 94.043 1.00 88.69 270 LYS A CA 1
ATOM 2209 C C . LYS A 1 270 ? -79.788 5.769 93.778 1.00 88.69 270 LYS A C 1
ATOM 2211 O O . LYS A 1 270 ? -80.690 5.994 94.579 1.00 88.69 270 LYS A O 1
ATOM 2216 N N . VAL A 1 271 ? -79.988 5.071 92.660 1.00 89.62 271 VAL A N 1
ATOM 2217 C CA . VAL A 1 271 ? -81.261 4.408 92.351 1.00 89.62 271 VAL A CA 1
ATOM 2218 C C . VAL A 1 271 ? -81.562 3.336 93.397 1.00 89.62 271 VAL A C 1
ATOM 2220 O O . VAL A 1 271 ? -82.684 3.288 93.892 1.00 89.62 271 VAL A O 1
ATOM 2223 N N . ASN A 1 272 ? -80.571 2.536 93.800 1.00 88.06 272 ASN A N 1
ATOM 2224 C CA . ASN A 1 272 ? -80.740 1.546 94.866 1.00 88.06 272 ASN A CA 1
ATOM 2225 C C . ASN A 1 272 ? -81.090 2.195 96.217 1.00 88.06 272 ASN A C 1
ATOM 2227 O O . ASN A 1 272 ? -81.986 1.708 96.910 1.00 88.06 272 ASN A O 1
ATOM 2231 N N . ASP A 1 273 ? -80.454 3.317 96.569 1.00 88.31 273 ASP A N 1
ATOM 2232 C CA . ASP A 1 273 ? -80.784 4.080 97.782 1.00 88.31 273 ASP A CA 1
ATOM 2233 C C . ASP A 1 273 ? -82.221 4.623 97.745 1.00 88.31 273 ASP A C 1
ATOM 2235 O O . ASP A 1 273 ? -82.962 4.514 98.725 1.00 88.31 273 ASP A O 1
ATOM 2239 N N . LEU A 1 274 ? -82.655 5.160 96.599 1.00 85.00 274 LEU A N 1
ATOM 2240 C CA . LEU A 1 274 ? -84.037 5.604 96.394 1.00 85.00 274 LEU A CA 1
ATOM 2241 C C . LEU A 1 274 ? -85.029 4.440 96.468 1.00 85.00 274 LEU A C 1
ATOM 2243 O O . LEU A 1 274 ? -86.105 4.595 97.044 1.00 85.00 274 LEU A O 1
ATOM 2247 N N . GLN A 1 275 ? -84.674 3.269 95.935 1.00 86.88 275 GLN A N 1
ATOM 2248 C CA . GLN A 1 275 ? -85.483 2.054 96.037 1.00 86.88 275 GLN A CA 1
ATOM 2249 C C . GLN A 1 275 ? -85.667 1.642 97.505 1.00 86.88 275 GLN A C 1
ATOM 2251 O O . GLN A 1 275 ? -86.763 1.261 97.914 1.00 86.88 275 GLN A O 1
ATOM 2256 N N . LYS A 1 276 ? -84.610 1.764 98.316 1.00 86.25 276 LYS A N 1
ATOM 2257 C CA . LYS A 1 276 ? -84.655 1.495 99.755 1.00 86.25 276 LYS A CA 1
ATOM 2258 C C . LYS A 1 276 ? -85.540 2.500 100.492 1.00 86.25 276 LYS A C 1
ATOM 2260 O O . LYS A 1 276 ? -86.430 2.079 101.220 1.00 86.25 276 LYS A O 1
ATOM 2265 N N . LEU A 1 277 ? -85.370 3.799 100.239 1.00 84.12 277 LEU A N 1
ATOM 2266 C CA . LEU A 1 277 ? -86.237 4.844 100.800 1.00 84.12 277 LEU A CA 1
ATOM 2267 C C . LEU A 1 277 ? -87.702 4.661 100.403 1.00 84.12 277 LEU A C 1
ATOM 2269 O O . LEU A 1 277 ? -88.592 4.904 101.211 1.00 84.12 277 LEU A O 1
ATOM 2273 N N . LYS A 1 278 ? -87.961 4.219 99.170 1.00 84.81 278 LYS A N 1
ATOM 2274 C CA . LYS A 1 278 ? -89.308 3.879 98.714 1.00 84.81 278 LYS A CA 1
ATOM 2275 C C . LYS A 1 278 ? -89.893 2.730 99.539 1.00 84.81 278 LYS A C 1
ATOM 2277 O O . LYS A 1 278 ? -91.017 2.857 100.010 1.00 84.81 278 LYS A O 1
ATOM 2282 N N . ASN A 1 279 ? -89.136 1.652 99.750 1.00 84.25 279 ASN A N 1
ATOM 2283 C CA . ASN A 1 279 ? -89.574 0.536 100.594 1.00 84.25 279 ASN A CA 1
ATOM 2284 C C . ASN A 1 279 ? -89.799 0.983 102.051 1.00 84.25 279 ASN A C 1
ATOM 2286 O O . ASN A 1 279 ? -90.786 0.593 102.668 1.00 84.25 279 ASN A O 1
ATOM 2290 N N . ASP A 1 280 ? -88.925 1.835 102.593 1.00 81.44 280 ASP A N 1
ATOM 2291 C CA . ASP A 1 280 ? -89.074 2.402 103.938 1.00 81.44 280 ASP A CA 1
ATOM 2292 C C . ASP A 1 280 ? -90.327 3.290 104.034 1.00 81.44 280 ASP A C 1
ATOM 2294 O O . ASP A 1 280 ? -91.071 3.208 105.009 1.00 81.44 280 ASP A O 1
ATOM 2298 N N . ALA A 1 281 ? -90.624 4.093 103.009 1.00 77.19 281 ALA A N 1
ATOM 2299 C CA . ALA A 1 281 ? -91.841 4.898 102.938 1.00 77.19 281 ALA A CA 1
ATOM 2300 C C . ALA A 1 281 ? -93.110 4.037 102.809 1.00 77.19 281 ALA A C 1
ATOM 2302 O O . ALA A 1 281 ? -94.124 4.364 103.422 1.00 77.19 281 ALA A O 1
ATOM 2303 N N . GLU A 1 282 ? -93.063 2.932 102.057 1.00 78.88 282 GLU A N 1
ATOM 2304 C CA . GLU A 1 282 ? -94.148 1.942 101.999 1.00 78.88 282 GLU A CA 1
ATOM 2305 C C . GLU A 1 282 ? -94.371 1.280 103.371 1.00 78.88 282 GLU A C 1
ATOM 2307 O O . GLU A 1 282 ? -95.516 1.145 103.805 1.00 78.88 282 GLU A O 1
ATOM 2312 N N . ASN A 1 283 ? -93.302 0.958 104.108 1.00 77.31 283 ASN A N 1
ATOM 2313 C CA . ASN A 1 283 ? -93.391 0.446 105.480 1.00 77.31 283 ASN A CA 1
ATOM 2314 C C . ASN A 1 283 ? -93.989 1.481 106.445 1.00 77.31 283 ASN A C 1
ATOM 2316 O O . ASN A 1 283 ? -94.916 1.160 107.181 1.00 77.31 283 ASN A O 1
ATOM 2320 N N . VAL A 1 284 ? -93.548 2.742 106.387 1.00 76.56 284 VAL A N 1
ATOM 2321 C CA . VAL A 1 284 ? -94.131 3.831 107.190 1.00 76.56 284 VAL A CA 1
ATOM 2322 C C . VAL A 1 284 ? -95.597 4.065 106.823 1.00 76.56 284 VAL A C 1
ATOM 2324 O O . VAL A 1 284 ? -96.416 4.310 107.706 1.00 76.56 284 VAL A O 1
ATOM 2327 N N . ALA A 1 285 ? -95.974 3.974 105.545 1.00 70.75 285 ALA A N 1
ATOM 2328 C CA . ALA A 1 285 ? -97.370 4.077 105.127 1.00 70.75 285 ALA A CA 1
ATOM 2329 C C . ALA A 1 285 ? -98.228 2.940 105.714 1.00 70.75 285 ALA A C 1
ATOM 2331 O O . ALA A 1 285 ? -99.355 3.196 106.147 1.00 70.75 285 ALA A O 1
ATOM 2332 N N . ASN A 1 286 ? -97.684 1.720 105.793 1.00 71.88 286 ASN A N 1
ATOM 2333 C CA . ASN A 1 286 ? -98.326 0.586 106.461 1.00 71.88 286 ASN A CA 1
ATOM 2334 C C . ASN A 1 286 ? -98.441 0.809 107.983 1.00 71.88 286 ASN A C 1
ATOM 2336 O O . ASN A 1 286 ? -99.538 0.682 108.526 1.00 71.88 286 ASN A O 1
ATOM 2340 N N . ASP A 1 287 ? -97.376 1.265 108.651 1.00 69.31 287 ASP A N 1
ATOM 2341 C CA . ASP A 1 287 ? -97.385 1.610 110.084 1.00 69.31 287 ASP A CA 1
ATOM 2342 C C . ASP A 1 287 ? -98.359 2.761 110.399 1.00 69.31 287 ASP A C 1
ATOM 2344 O O . ASP A 1 287 ? -99.031 2.775 111.431 1.00 69.31 287 ASP A O 1
ATOM 2348 N N . THR A 1 288 ? -98.496 3.728 109.488 1.00 62.09 288 THR A N 1
ATOM 2349 C CA . THR A 1 288 ? -99.450 4.841 109.610 1.00 62.09 288 THR A CA 1
ATOM 2350 C C . THR A 1 288 ? -100.894 4.356 109.445 1.00 62.09 288 THR A C 1
ATOM 2352 O O . THR A 1 288 ? -101.798 4.877 110.105 1.00 62.09 288 THR A O 1
ATOM 2355 N N . MET A 1 289 ? -101.133 3.347 108.598 1.00 61.34 289 MET A N 1
ATOM 2356 C CA . MET A 1 289 ? -102.429 2.665 108.510 1.00 61.34 289 MET A CA 1
ATOM 2357 C C . MET A 1 289 ? -102.763 1.912 109.807 1.00 61.34 289 MET A C 1
ATOM 2359 O O . MET A 1 289 ? -103.902 2.006 110.271 1.00 61.34 289 MET A O 1
ATOM 2363 N N . ASP A 1 290 ? -101.783 1.267 110.444 1.00 57.75 290 ASP A N 1
ATOM 2364 C CA . ASP A 1 290 ? -101.956 0.610 111.748 1.00 57.75 290 ASP A CA 1
ATOM 2365 C C . ASP A 1 290 ? -102.145 1.614 112.906 1.00 57.75 290 ASP A C 1
ATOM 2367 O O . ASP A 1 290 ? -102.986 1.406 113.782 1.00 57.75 290 ASP A O 1
ATOM 2371 N N . LEU A 1 291 ? -101.471 2.769 112.889 1.00 57.19 291 LEU A N 1
ATOM 2372 C CA . LEU A 1 291 ? -101.704 3.866 113.842 1.00 57.19 291 LEU A CA 1
ATOM 2373 C C . LEU A 1 291 ? -103.084 4.514 113.669 1.00 57.19 291 LEU A C 1
ATOM 2375 O O . LEU A 1 291 ? -103.746 4.809 114.663 1.00 57.19 291 LEU A O 1
ATOM 2379 N N . LYS A 1 292 ? -103.570 4.679 112.431 1.00 54.62 292 LYS A N 1
ATOM 2380 C CA . LYS A 1 292 ? -104.952 5.122 112.168 1.00 54.62 292 LYS A CA 1
ATOM 2381 C C . LYS A 1 292 ? -105.990 4.136 112.701 1.00 54.62 292 LYS A C 1
ATOM 2383 O O . LYS A 1 292 ? -107.052 4.570 113.135 1.00 54.62 292 LYS A O 1
ATOM 2388 N N . LYS A 1 293 ? -105.678 2.839 112.694 1.00 54.97 293 LYS A N 1
ATOM 2389 C CA . LYS A 1 293 ? -106.524 1.785 113.267 1.00 54.97 293 LYS A CA 1
ATOM 2390 C C . LYS A 1 293 ? -106.527 1.804 114.804 1.00 54.97 293 LYS A C 1
ATOM 2392 O O . LYS A 1 293 ? -107.532 1.445 115.403 1.00 54.97 293 LYS A O 1
ATOM 2397 N N . ASN A 1 294 ? -105.444 2.276 115.430 1.00 51.50 294 ASN A N 1
ATOM 2398 C CA . ASN A 1 294 ? -105.313 2.402 116.888 1.00 51.50 294 ASN A CA 1
ATOM 2399 C C . ASN A 1 294 ? -105.791 3.759 117.455 1.00 51.50 294 ASN A C 1
ATOM 2401 O O . ASN A 1 294 ? -106.036 3.858 118.654 1.00 51.50 294 ASN A O 1
ATOM 2405 N N . LEU A 1 295 ? -105.955 4.803 116.629 1.00 46.25 295 LEU A N 1
ATOM 2406 C CA . LEU A 1 295 ? -106.461 6.121 117.058 1.00 46.25 295 LEU A CA 1
ATOM 2407 C C . LEU A 1 295 ? -107.997 6.258 117.042 1.00 46.25 295 LEU A C 1
ATOM 2409 O O . LEU A 1 295 ? -108.515 7.290 117.464 1.00 46.25 295 LEU A O 1
ATOM 2413 N N . THR A 1 296 ? -108.741 5.253 116.575 1.00 47.19 296 THR A N 1
ATOM 2414 C CA . THR A 1 296 ? -110.216 5.285 116.557 1.00 47.19 296 THR A CA 1
ATOM 2415 C C . THR A 1 296 ? -110.882 4.935 117.897 1.00 47.19 296 THR A C 1
ATOM 2417 O O . THR A 1 296 ? -112.091 5.111 118.008 1.00 47.19 296 THR A O 1
ATOM 2420 N N . ASP A 1 297 ? -110.114 4.554 118.928 1.00 39.09 297 ASP A N 1
ATOM 2421 C CA . ASP A 1 297 ? -110.623 4.136 120.248 1.00 39.09 297 ASP A CA 1
ATOM 2422 C C . ASP A 1 297 ? -110.137 5.019 121.424 1.00 39.09 297 ASP A C 1
ATOM 2424 O O . ASP A 1 297 ? -109.683 4.501 122.441 1.00 39.09 297 ASP A O 1
ATOM 2428 N N . CYS A 1 298 ? -110.220 6.356 121.343 1.00 31.06 298 CYS A N 1
ATOM 2429 C CA . CYS A 1 298 ? -110.426 7.195 122.545 1.00 31.06 298 CYS A CA 1
ATOM 2430 C C . CYS A 1 298 ? -110.730 8.675 122.226 1.00 31.06 298 CYS A C 1
ATOM 2432 O O . CYS A 1 298 ? -110.248 9.201 121.223 1.00 31.06 298 CYS A O 1
ATOM 2434 N N . PRO A 1 299 ? -111.526 9.373 123.065 1.00 35.97 299 PRO A N 1
ATOM 2435 C CA . PRO A 1 299 ? -112.289 10.544 122.652 1.00 35.97 299 PRO A CA 1
ATOM 2436 C C . PRO A 1 299 ? -111.626 11.889 122.988 1.00 35.97 299 PRO A C 1
ATOM 2438 O O . PRO A 1 299 ? -111.189 12.137 124.108 1.00 35.97 299 PRO A O 1
ATOM 2441 N N . SER A 1 300 ? -111.716 12.783 121.999 1.00 35.19 300 SER A N 1
ATOM 2442 C CA . SER A 1 300 ? -111.873 14.243 122.091 1.00 35.19 300 SER A CA 1
ATOM 2443 C C . SER A 1 300 ? -110.843 15.056 122.883 1.00 35.19 300 SER A C 1
ATOM 2445 O O . SER A 1 300 ? -110.992 15.244 124.085 1.00 35.19 300 SER A O 1
ATOM 2447 N N . PHE A 1 301 ? -109.941 15.724 122.159 1.00 33.84 301 PHE A N 1
ATOM 2448 C CA . PHE A 1 301 ? -109.532 17.099 122.466 1.00 33.84 301 PHE A CA 1
ATOM 2449 C C . PHE A 1 301 ? -109.192 17.830 121.160 1.00 33.84 301 PHE A C 1
ATOM 2451 O O . PHE A 1 301 ? -108.209 17.528 120.491 1.00 33.84 301 PHE A O 1
ATOM 2458 N N . SER A 1 302 ? -110.048 18.775 120.775 1.00 32.16 302 SER A N 1
ATOM 2459 C CA . SER A 1 302 ? -109.814 19.704 119.673 1.00 32.16 302 SER A CA 1
ATOM 2460 C C . SER A 1 302 ? -109.025 20.905 120.192 1.00 32.16 302 SER A C 1
ATOM 2462 O O . SER A 1 302 ? -109.572 21.716 120.940 1.00 32.16 302 SER A O 1
ATOM 2464 N N . LEU A 1 303 ? -107.768 21.050 119.776 1.00 35.19 303 LEU A N 1
ATOM 2465 C CA . LEU A 1 303 ? -107.067 22.330 119.819 1.00 35.19 303 LEU A CA 1
ATOM 2466 C C . LEU A 1 303 ? -106.606 22.659 118.400 1.00 35.19 303 LEU A C 1
ATOM 2468 O O . LEU A 1 303 ? -105.756 21.976 117.835 1.00 35.19 303 LEU A O 1
ATOM 2472 N N . GLY A 1 304 ? -107.232 23.681 117.822 1.00 33.84 304 GLY A N 1
ATOM 2473 C CA . GLY A 1 304 ? -106.820 24.265 116.558 1.00 33.84 304 GLY A CA 1
ATOM 2474 C C . GLY A 1 304 ? -105.544 25.076 116.742 1.00 33.84 304 GLY A C 1
ATOM 2475 O O . GLY A 1 304 ? -105.492 25.962 117.591 1.00 33.84 304 GLY A O 1
ATOM 2476 N N . ILE A 1 305 ? -104.542 24.771 115.923 1.00 36.00 305 ILE A N 1
ATOM 2477 C CA . ILE A 1 305 ? -103.447 25.674 115.579 1.00 36.00 305 ILE A CA 1
ATOM 2478 C C . ILE A 1 305 ? -103.220 25.499 114.073 1.00 36.00 305 ILE A C 1
ATOM 2480 O O . ILE A 1 305 ? -102.735 24.462 113.626 1.00 36.00 305 ILE A O 1
ATOM 2484 N N . GLU A 1 306 ? -103.627 26.503 113.296 1.00 33.41 306 GLU A N 1
ATOM 2485 C CA . GLU A 1 306 ? -103.177 26.709 111.919 1.00 33.41 306 GLU A CA 1
ATOM 2486 C C . GLU A 1 306 ? -101.702 27.130 111.948 1.00 33.41 306 GLU A C 1
ATOM 2488 O O . GLU A 1 306 ? -101.344 28.104 112.610 1.00 33.41 306 GLU A O 1
ATOM 2493 N N . PHE A 1 307 ? -100.853 26.405 111.220 1.00 31.56 307 PHE A N 1
ATOM 2494 C CA . PHE A 1 307 ? -99.527 26.871 110.822 1.00 31.56 307 PHE A CA 1
ATOM 2495 C C . PHE A 1 307 ? -99.459 26.897 109.295 1.00 31.56 307 PHE A C 1
ATOM 2497 O O . PHE A 1 307 ? -99.571 25.869 108.629 1.00 31.56 307 PHE A O 1
ATOM 2504 N N . ASP A 1 308 ? -99.285 28.108 108.780 1.00 36.44 308 ASP A N 1
ATOM 2505 C CA . ASP A 1 308 ? -98.910 28.439 107.413 1.00 36.44 308 ASP A CA 1
ATOM 2506 C C . ASP A 1 308 ? -97.442 28.038 107.168 1.00 36.44 308 ASP A C 1
ATOM 2508 O O . ASP A 1 308 ? -96.556 28.383 107.954 1.00 36.44 308 ASP A O 1
AT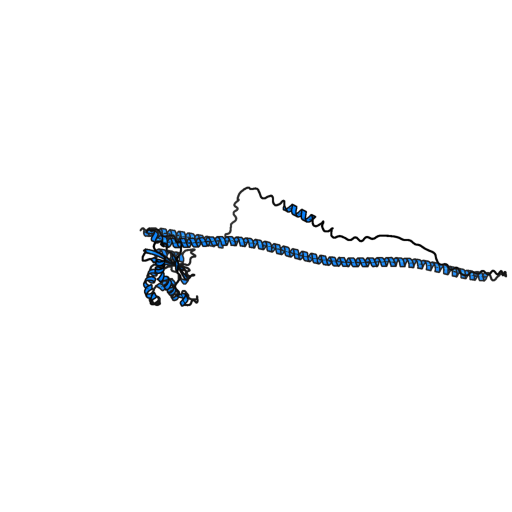OM 2512 N N . MET A 1 309 ? -97.179 27.295 106.091 1.00 31.30 309 MET A N 1
ATOM 2513 C CA . MET A 1 309 ? -95.831 27.064 105.566 1.00 31.30 309 MET A CA 1
ATOM 2514 C C . MET A 1 309 ? -95.855 27.121 104.040 1.00 31.30 309 MET A C 1
ATOM 2516 O O . MET A 1 309 ? -95.845 26.104 103.343 1.00 31.30 309 MET A O 1
ATOM 2520 N N . THR A 1 310 ? -95.831 28.337 103.504 1.00 35.94 310 THR A N 1
ATOM 2521 C CA . THR A 1 310 ? -95.368 28.579 102.140 1.00 35.94 310 THR A CA 1
ATOM 2522 C C . THR A 1 310 ? -93.880 28.240 102.000 1.00 35.94 310 THR A C 1
ATOM 2524 O O . THR A 1 310 ? -93.021 28.820 102.663 1.00 35.94 310 THR A O 1
ATOM 2527 N N . GLY A 1 311 ? -93.631 27.287 101.102 1.00 34.97 311 GLY A N 1
ATOM 2528 C CA . GLY A 1 311 ? -92.406 26.929 100.384 1.00 34.97 311 GLY A CA 1
ATOM 2529 C C . GLY A 1 311 ? -91.091 27.658 100.683 1.00 34.97 311 GLY A C 1
ATOM 2530 O O . GLY A 1 311 ? -90.918 28.835 100.374 1.00 34.97 311 GLY A O 1
ATOM 2531 N N . LYS A 1 312 ? -90.089 26.870 101.086 1.00 34.22 312 LYS A N 1
ATOM 2532 C CA . LYS A 1 312 ? -88.682 27.117 100.751 1.00 34.22 312 LYS A CA 1
ATOM 2533 C C . LYS A 1 312 ? -88.219 26.050 99.763 1.00 34.22 312 LYS A C 1
ATOM 2535 O O . LYS A 1 312 ? -88.118 24.880 100.117 1.00 34.22 312 LYS A O 1
ATOM 2540 N N . SER A 1 313 ? -87.954 26.479 98.532 1.00 34.69 313 SER A N 1
ATOM 2541 C CA . SER A 1 313 ? -87.182 25.718 97.551 1.00 34.69 313 SER A CA 1
ATOM 2542 C C . SER A 1 313 ? -85.700 25.800 97.913 1.00 34.69 313 SER A C 1
ATOM 2544 O O . SER A 1 313 ? -85.203 26.873 98.258 1.00 34.69 313 SER A O 1
ATOM 2546 N N . ILE A 1 314 ? -85.024 24.658 97.840 1.00 34.34 314 ILE A N 1
ATOM 2547 C CA . ILE A 1 314 ? -83.579 24.483 97.981 1.00 34.34 314 ILE A CA 1
ATOM 2548 C C . ILE A 1 314 ? -83.026 24.228 96.581 1.00 34.34 314 ILE A C 1
ATOM 2550 O O . ILE A 1 314 ? -83.431 23.258 95.958 1.00 34.34 314 ILE A O 1
ATOM 2554 N N . GLU A 1 315 ? -82.115 25.085 96.132 1.00 34.59 315 GLU A N 1
ATOM 2555 C CA . GLU A 1 315 ? -81.103 24.898 95.073 1.00 34.59 315 GLU A CA 1
ATOM 2556 C C . GLU A 1 315 ? -80.317 26.227 95.040 1.00 34.59 315 GLU A C 1
ATOM 2558 O O . GLU A 1 315 ? -80.933 27.285 95.010 1.00 34.59 315 GLU A O 1
ATOM 2563 N N . GLY A 1 316 ? -78.993 26.345 95.108 1.00 32.47 316 GLY A N 1
ATOM 2564 C CA . GLY A 1 316 ? -77.874 25.430 95.276 1.00 32.47 316 GLY A CA 1
ATOM 2565 C C . GLY A 1 316 ? -76.599 26.292 95.406 1.00 32.47 316 GLY A C 1
ATOM 2566 O O . GLY A 1 316 ? -76.430 27.268 94.679 1.00 32.47 316 GLY A O 1
ATOM 2567 N N . LEU A 1 317 ? -75.751 25.956 96.381 1.00 29.94 317 LEU A N 1
ATOM 2568 C CA . LEU A 1 317 ? -74.316 26.294 96.495 1.00 29.94 317 LEU A CA 1
ATOM 2569 C C . LEU A 1 317 ? -73.545 25.464 95.433 1.00 29.94 317 LEU A C 1
ATOM 2571 O O . LEU A 1 317 ? -74.055 24.415 95.050 1.00 29.94 317 LEU A O 1
ATOM 2575 N N . ALA A 1 318 ? -72.354 25.755 94.899 1.00 30.84 318 ALA A N 1
ATOM 2576 C CA . ALA A 1 318 ? -71.206 26.626 95.193 1.00 30.84 318 ALA A CA 1
ATOM 2577 C C . ALA A 1 318 ? -70.432 26.823 93.851 1.00 30.84 318 ALA A C 1
ATOM 2579 O O . ALA A 1 318 ? -70.522 25.960 92.979 1.00 30.84 318 ALA A O 1
ATOM 2580 N N . GLU A 1 319 ? -69.871 27.997 93.522 1.00 30.52 319 GLU A N 1
ATOM 2581 C CA . GLU A 1 319 ? -68.453 28.421 93.702 1.00 30.52 319 GLU A CA 1
ATOM 2582 C C . GLU A 1 319 ? -67.401 27.340 93.333 1.00 30.52 319 GLU A C 1
ATOM 2584 O O . GLU A 1 319 ? -67.506 26.210 93.790 1.00 30.52 319 GLU A O 1
ATOM 2589 N N . THR A 1 320 ? -66.368 27.589 92.511 1.00 31.69 320 THR A N 1
ATOM 2590 C CA . THR A 1 320 ? -65.303 28.597 92.707 1.00 31.69 320 THR A CA 1
ATOM 2591 C C . THR A 1 320 ? -64.495 28.960 91.438 1.00 31.69 320 THR A C 1
ATOM 2593 O O . THR A 1 320 ? -64.418 28.221 90.460 1.00 31.69 320 THR A O 1
ATOM 2596 N N . ASN A 1 321 ? -63.863 30.137 91.538 1.00 31.11 321 ASN A N 1
ATOM 2597 C CA . ASN A 1 321 ? -62.876 30.798 90.672 1.00 31.11 321 ASN A CA 1
ATOM 2598 C C . ASN A 1 321 ? -61.479 30.120 90.597 1.00 31.11 321 ASN A C 1
ATOM 2600 O O . ASN A 1 321 ? -61.100 29.403 91.519 1.00 31.11 321 ASN A O 1
ATOM 2604 N N . VAL A 1 322 ? -60.672 30.515 89.591 1.00 29.95 322 VAL A N 1
ATOM 2605 C CA . VAL A 1 322 ? -59.369 31.250 89.688 1.00 29.95 322 VAL A CA 1
ATOM 2606 C C . VAL A 1 322 ? -58.360 30.859 88.576 1.00 29.95 322 VAL A C 1
ATOM 2608 O O . VAL A 1 322 ? -57.854 29.747 88.541 1.00 29.95 322 VAL A O 1
ATOM 2611 N N . GLU A 1 323 ? -58.095 31.849 87.708 1.00 27.84 323 GLU A N 1
ATOM 2612 C CA . GLU A 1 323 ? -56.845 32.365 87.084 1.00 27.84 323 GLU A CA 1
ATOM 2613 C C . GLU A 1 323 ? -55.566 31.540 86.761 1.00 27.84 323 GLU A C 1
ATOM 2615 O O . GLU A 1 323 ? -55.073 30.768 87.577 1.00 27.84 323 GLU A O 1
ATOM 2620 N N . LYS A 1 324 ? -54.908 32.042 85.678 1.00 32.91 324 LYS A N 1
ATOM 2621 C CA . LYS A 1 324 ? -53.446 32.166 85.375 1.00 32.91 324 LYS A CA 1
ATOM 2622 C C . LYS A 1 324 ? -52.758 30.914 84.778 1.00 32.91 324 LYS A C 1
ATOM 2624 O O . LYS A 1 324 ? -53.068 29.811 85.180 1.00 32.91 324 LYS A O 1
ATOM 2629 N N . SER A 1 325 ? -51.799 30.966 83.838 1.00 30.06 325 SER A N 1
ATOM 2630 C CA . SER A 1 325 ? -50.904 32.024 83.316 1.00 30.06 325 SER A CA 1
ATOM 2631 C C . SER A 1 325 ? -49.955 31.404 82.250 1.00 30.06 325 SER A C 1
ATOM 2633 O O . SER A 1 325 ? -49.486 30.311 82.545 1.00 30.06 325 SER A O 1
ATOM 2635 N N . ILE A 1 326 ? -49.595 32.141 81.171 1.00 30.58 326 ILE A N 1
ATOM 2636 C CA . ILE A 1 326 ? -48.237 32.232 80.530 1.00 30.58 326 ILE A CA 1
ATOM 2637 C C . ILE A 1 326 ? -47.718 30.937 79.805 1.00 30.58 326 ILE A C 1
ATOM 2639 O O . ILE A 1 326 ? -48.008 29.844 80.262 1.00 30.58 326 ILE A O 1
ATOM 2643 N N . ASP A 1 327 ? -47.010 30.876 78.663 1.00 31.73 327 ASP A N 1
ATOM 2644 C CA . ASP A 1 327 ? -46.099 31.762 77.911 1.00 31.73 327 ASP A CA 1
ATOM 2645 C C . ASP A 1 327 ? -46.080 31.399 76.403 1.00 31.73 327 ASP A C 1
ATOM 2647 O O . ASP A 1 327 ? -46.475 30.300 76.002 1.00 31.73 327 ASP A O 1
ATOM 2651 N N . GLU A 1 328 ? -45.576 32.333 75.596 1.00 38.72 328 GLU A N 1
ATOM 2652 C CA . GLU A 1 328 ? -45.092 32.143 74.223 1.00 38.72 328 GLU A CA 1
ATOM 2653 C C . GLU A 1 328 ? -43.796 31.308 74.210 1.00 38.72 328 GLU A C 1
ATOM 2655 O O . GLU A 1 328 ? -42.985 31.450 75.113 1.00 38.72 328 GLU A O 1
ATOM 2660 N N . ASP A 1 329 ? -43.574 30.491 73.172 1.00 35.19 329 ASP A N 1
ATOM 2661 C CA . ASP A 1 329 ? -42.240 30.321 72.569 1.00 35.19 329 ASP A CA 1
ATOM 2662 C C . ASP A 1 329 ? -42.347 29.613 71.207 1.00 35.19 329 ASP A C 1
ATOM 2664 O O . ASP A 1 329 ? -42.518 28.398 71.080 1.00 35.19 329 ASP A O 1
ATOM 2668 N N . ILE A 1 330 ? -42.255 30.431 70.158 1.00 38.06 330 ILE A N 1
ATOM 2669 C CA . ILE A 1 330 ? -41.935 30.024 68.792 1.00 38.06 330 ILE A CA 1
ATOM 2670 C C . ILE A 1 330 ? -40.414 29.882 68.734 1.00 38.06 330 ILE A C 1
ATOM 2672 O O . ILE A 1 330 ? -39.700 30.882 68.787 1.00 38.06 330 ILE A O 1
ATOM 2676 N N . ILE A 1 331 ? -39.910 28.659 68.567 1.00 36.12 331 ILE A N 1
ATOM 2677 C CA . ILE A 1 331 ? -38.517 28.436 68.168 1.00 36.12 331 ILE A CA 1
ATOM 2678 C C . ILE A 1 331 ? -38.485 28.215 66.654 1.00 36.12 331 ILE A C 1
ATOM 2680 O O . ILE A 1 331 ? -38.822 27.146 66.146 1.00 36.12 331 ILE A O 1
ATOM 2684 N N . ASN A 1 332 ? -38.077 29.272 65.950 1.00 36.34 332 ASN A N 1
ATOM 2685 C CA . ASN A 1 332 ? -37.500 29.209 64.611 1.00 36.34 332 ASN A CA 1
ATOM 2686 C C . ASN A 1 332 ? -36.154 28.475 64.683 1.00 36.34 332 ASN A C 1
ATOM 2688 O O . ASN A 1 332 ? -35.294 28.850 65.479 1.00 36.34 332 ASN A O 1
ATOM 2692 N N . PHE A 1 333 ? -35.942 27.494 63.809 1.00 32.94 333 PHE A N 1
ATOM 2693 C CA . PHE A 1 333 ? -34.602 26.997 63.497 1.00 32.94 333 PHE A CA 1
ATOM 2694 C C . PHE A 1 333 ? -34.013 27.832 62.350 1.00 32.94 333 PHE A C 1
ATOM 2696 O O . PHE A 1 333 ? -34.609 27.921 61.277 1.00 32.94 333 PHE A O 1
ATOM 2703 N N . ASN A 1 334 ? -32.862 28.463 62.604 1.00 39.16 334 ASN A N 1
ATOM 2704 C CA . ASN A 1 334 ? -32.060 29.212 61.632 1.00 39.16 334 ASN A CA 1
ATOM 2705 C C . ASN A 1 334 ? -31.151 28.265 60.822 1.00 39.16 334 ASN A C 1
ATOM 2707 O O . ASN A 1 334 ? -30.620 27.294 61.353 1.00 39.16 334 ASN A O 1
ATOM 2711 N N . GLU A 1 335 ? -30.902 28.609 59.556 1.00 45.03 335 GLU A N 1
ATOM 2712 C CA . GLU A 1 335 ? -30.034 27.918 58.578 1.00 45.03 335 GLU A CA 1
ATOM 2713 C C . GLU A 1 335 ? -28.519 27.889 58.918 1.00 45.03 335 GLU A C 1
ATOM 2715 O O . GLU A 1 335 ? -27.700 27.557 58.062 1.00 45.03 335 GLU A O 1
ATOM 2720 N N . GLU A 1 336 ? -28.096 28.204 60.146 1.00 46.19 336 GLU A N 1
ATOM 2721 C CA . GLU A 1 336 ? -26.667 28.300 60.506 1.00 46.19 336 GLU A CA 1
ATOM 2722 C C . GLU A 1 336 ? -26.060 27.037 61.145 1.00 46.19 336 GLU A C 1
ATOM 2724 O O . GLU A 1 336 ? -24.836 26.920 61.197 1.00 46.19 336 GLU A O 1
ATOM 2729 N N . ASP A 1 337 ? -26.862 26.030 61.507 1.00 41.16 337 ASP A N 1
ATOM 2730 C CA . ASP A 1 337 ? -26.349 24.795 62.130 1.00 41.16 337 ASP A CA 1
ATOM 2731 C C . ASP A 1 337 ? -25.880 23.716 61.130 1.00 41.16 337 ASP A C 1
ATOM 2733 O O . ASP A 1 337 ? -25.282 22.714 61.523 1.00 41.16 337 ASP A O 1
ATOM 2737 N N . TRP A 1 338 ? -26.057 23.928 59.820 1.00 43.22 338 TRP A N 1
ATOM 2738 C CA . TRP A 1 338 ? -25.575 23.001 58.779 1.00 43.22 338 TRP A CA 1
ATOM 2739 C C . TRP A 1 338 ? -24.164 23.307 58.259 1.00 43.22 338 TRP A C 1
ATOM 2741 O O . TRP A 1 338 ? -23.632 22.554 57.448 1.00 43.22 338 TRP A O 1
ATOM 2751 N N . LYS A 1 339 ? -23.507 24.365 58.750 1.00 43.47 339 LYS A N 1
ATOM 2752 C CA . LYS A 1 339 ? -22.185 24.780 58.247 1.00 43.47 339 LYS A CA 1
ATOM 2753 C C . LYS A 1 339 ? -20.987 24.247 59.040 1.00 43.47 339 LYS A C 1
ATOM 2755 O O . LYS A 1 339 ? -19.852 24.456 58.635 1.00 43.47 339 LYS A O 1
ATOM 2760 N N . ILE A 1 340 ? -21.216 23.536 60.146 1.00 44.34 340 ILE A N 1
ATOM 2761 C CA . ILE A 1 340 ? -20.135 23.020 61.012 1.00 44.34 340 ILE A CA 1
ATOM 2762 C C . ILE A 1 340 ? -19.764 21.556 60.689 1.00 44.34 340 ILE A C 1
ATOM 2764 O O . ILE A 1 340 ? -18.713 21.077 61.112 1.00 44.34 340 ILE A O 1
ATOM 2768 N N . VAL A 1 341 ? -20.555 20.848 59.875 1.00 38.59 341 VAL A N 1
ATOM 2769 C CA . VAL A 1 341 ? -20.275 19.442 59.513 1.00 38.59 341 VAL A CA 1
ATOM 2770 C C . VAL A 1 341 ? -19.421 19.312 58.240 1.00 38.59 341 VAL A C 1
ATOM 2772 O O . VAL A 1 341 ? -18.598 18.399 58.160 1.00 38.59 341 VAL A O 1
ATOM 2775 N N . ASP A 1 342 ? -19.503 20.259 57.301 1.00 40.06 342 ASP A N 1
ATOM 2776 C CA . ASP A 1 342 ? -18.736 20.196 56.043 1.00 40.06 342 ASP A CA 1
ATOM 2777 C C . ASP A 1 342 ? -17.275 20.674 56.176 1.00 40.06 342 ASP A C 1
ATOM 2779 O O . ASP A 1 342 ? -16.378 20.135 55.519 1.00 40.06 342 ASP A O 1
ATOM 2783 N N . ASP A 1 343 ? -16.979 21.602 57.093 1.00 40.19 343 ASP A N 1
ATOM 2784 C CA . ASP A 1 343 ? -15.623 22.159 57.245 1.00 40.19 343 ASP A CA 1
ATOM 2785 C C . ASP A 1 343 ? -14.640 21.211 57.969 1.00 40.19 343 ASP A C 1
ATOM 2787 O O . ASP A 1 343 ? -13.420 21.311 57.794 1.00 40.19 343 ASP A O 1
ATOM 2791 N N . VAL A 1 344 ? -15.136 20.219 58.719 1.00 41.47 344 VAL A N 1
ATOM 2792 C CA . VAL A 1 344 ? -14.288 19.238 59.429 1.00 41.47 344 VAL A CA 1
ATOM 2793 C C . VAL A 1 344 ? -13.882 18.060 58.525 1.00 41.47 344 VAL A C 1
ATOM 2795 O O . VAL A 1 344 ? -12.810 17.477 58.712 1.00 41.47 344 VAL A O 1
ATOM 2798 N N . ALA A 1 345 ? -14.656 17.749 57.479 1.00 38.47 345 ALA A N 1
ATOM 2799 C CA . ALA A 1 345 ? -14.320 16.688 56.523 1.00 38.47 345 ALA A CA 1
ATOM 2800 C C . ALA A 1 345 ? -13.259 17.126 55.491 1.00 38.47 345 ALA A C 1
ATOM 2802 O O . ALA A 1 345 ? -12.404 16.328 55.094 1.00 38.47 345 ALA A O 1
ATOM 2803 N N . ALA A 1 346 ? -13.243 18.408 55.108 1.00 40.56 346 ALA A N 1
ATOM 2804 C CA . ALA A 1 346 ? -12.303 18.938 54.116 1.00 40.56 346 ALA A CA 1
ATOM 2805 C C . ALA A 1 346 ? -10.866 19.116 54.656 1.00 40.56 346 ALA A C 1
ATOM 2807 O O . ALA A 1 346 ? -9.896 18.954 53.911 1.00 40.56 346 ALA A O 1
ATOM 2808 N N . HIS A 1 347 ? -10.694 19.379 55.958 1.00 40.53 347 HIS A N 1
ATOM 2809 C CA . HIS A 1 347 ? -9.367 19.586 56.561 1.00 40.53 347 HIS A CA 1
ATOM 2810 C C . HIS A 1 347 ? -8.571 18.286 56.800 1.00 40.53 347 HIS A C 1
ATOM 2812 O O . HIS A 1 347 ? -7.340 18.311 56.815 1.00 40.53 347 HIS A O 1
ATOM 2818 N N . SER A 1 348 ? -9.239 17.131 56.909 1.00 39.16 348 SER A N 1
ATOM 2819 C CA . SER A 1 348 ? -8.569 15.832 57.108 1.00 39.16 348 SER A CA 1
ATOM 2820 C C . SER A 1 348 ? -8.005 15.233 55.805 1.00 39.16 348 SER A C 1
ATOM 2822 O O . SER A 1 348 ? -7.006 14.509 55.823 1.00 39.16 348 SER A O 1
ATOM 2824 N N . LEU A 1 349 ? -8.584 15.581 54.648 1.00 39.97 349 LEU A N 1
ATOM 2825 C CA . LEU A 1 349 ? -8.160 15.054 53.345 1.00 39.97 349 LEU A CA 1
ATOM 2826 C C . LEU A 1 349 ? -6.933 15.795 52.772 1.00 39.97 349 LEU A C 1
ATOM 2828 O O . LEU A 1 349 ? -6.093 15.183 52.112 1.00 39.97 349 LEU A O 1
ATOM 2832 N N . ALA A 1 350 ? -6.769 17.084 53.093 1.00 39.53 350 ALA A N 1
ATOM 2833 C CA . ALA A 1 350 ? -5.637 17.896 52.637 1.00 39.53 350 ALA A CA 1
ATOM 2834 C C . ALA A 1 350 ? -4.315 17.568 53.363 1.00 39.53 350 ALA A C 1
ATOM 2836 O O . ALA A 1 350 ? -3.245 17.621 52.755 1.00 39.53 350 ALA A O 1
ATOM 2837 N N . GLN A 1 351 ? -4.363 17.145 54.634 1.00 38.75 351 GLN A N 1
ATOM 2838 C CA . GLN A 1 351 ? -3.161 16.739 55.380 1.00 38.75 351 GLN A CA 1
ATOM 2839 C C . GLN A 1 351 ? -2.592 15.380 54.940 1.00 38.75 351 GLN A C 1
ATOM 2841 O O . GLN A 1 351 ? -1.390 15.154 55.069 1.00 38.75 351 GLN A O 1
ATOM 2846 N N . LYS A 1 352 ? -3.408 14.495 54.348 1.00 41.06 352 LYS A N 1
ATOM 2847 C CA . LYS A 1 352 ? -2.955 13.178 53.863 1.00 41.06 352 LYS A CA 1
ATOM 2848 C C . LYS A 1 352 ? -2.280 13.215 52.488 1.00 41.06 352 LYS A C 1
ATOM 2850 O O . LYS A 1 352 ? -1.520 12.305 52.169 1.00 41.06 352 LYS A O 1
ATOM 2855 N N . MET A 1 353 ? -2.497 14.265 51.691 1.00 38.56 353 MET A N 1
ATOM 2856 C CA . MET A 1 353 ? -1.852 14.414 50.378 1.00 38.56 353 MET A CA 1
ATOM 2857 C C . MET A 1 353 ? -0.475 15.093 50.428 1.00 38.56 353 MET A C 1
ATOM 2859 O O . MET A 1 353 ? 0.271 15.003 49.458 1.00 38.56 353 MET A O 1
ATOM 2863 N N . HIS A 1 354 ? -0.084 15.711 51.549 1.00 38.66 354 HIS A N 1
ATOM 2864 C CA . HIS A 1 354 ? 1.218 16.387 51.661 1.00 38.66 354 HIS A CA 1
ATOM 2865 C C . HIS A 1 354 ? 2.361 15.497 52.192 1.00 38.66 354 HIS A C 1
ATOM 2867 O O . HIS A 1 354 ? 3.516 15.907 52.165 1.00 38.66 354 HIS A O 1
ATOM 2873 N N . GLN A 1 355 ? 2.075 14.261 52.626 1.00 36.03 355 GLN A N 1
ATOM 2874 C CA . GLN A 1 355 ? 3.097 13.310 53.101 1.00 36.03 355 GLN A CA 1
ATOM 2875 C C . GLN A 1 355 ? 3.568 12.286 52.055 1.00 36.03 355 GLN A C 1
ATOM 2877 O O . GLN A 1 355 ? 4.575 11.626 52.285 1.00 36.03 355 GLN A O 1
ATOM 2882 N N . ASN A 1 356 ? 2.927 12.192 50.883 1.00 37.47 356 ASN A N 1
ATOM 2883 C CA . ASN A 1 356 ? 3.313 11.225 49.841 1.00 37.47 356 ASN A CA 1
ATOM 2884 C C . ASN A 1 356 ? 4.186 11.799 48.709 1.00 37.47 356 ASN A C 1
ATOM 2886 O O . ASN A 1 356 ? 4.534 11.068 47.786 1.00 37.47 356 ASN A O 1
ATOM 2890 N N . THR A 1 357 ? 4.597 13.069 48.785 1.00 33.94 357 THR A N 1
ATOM 2891 C CA . THR A 1 357 ? 5.432 13.713 47.745 1.00 33.94 357 THR A CA 1
ATOM 2892 C C . THR A 1 357 ? 6.884 13.937 48.183 1.00 33.94 357 THR A C 1
ATOM 2894 O O . THR A 1 357 ? 7.638 14.634 47.511 1.00 33.94 357 THR A O 1
ATOM 2897 N N . VAL A 1 358 ? 7.319 13.330 49.291 1.00 31.83 358 VAL A N 1
ATOM 2898 C CA . VAL A 1 358 ? 8.710 13.413 49.769 1.00 31.83 358 VAL A CA 1
ATOM 2899 C C . VAL A 1 358 ? 9.215 12.017 50.119 1.00 31.83 358 VAL A C 1
ATOM 2901 O O . VAL A 1 358 ? 9.346 11.672 51.282 1.00 31.83 358 VAL A O 1
ATOM 2904 N N . CYS A 1 359 ? 9.447 11.194 49.095 1.00 29.72 359 CYS A N 1
ATOM 2905 C CA . CYS A 1 359 ? 10.319 10.012 49.148 1.00 29.72 359 CYS A CA 1
ATOM 2906 C C . CYS A 1 359 ? 10.592 9.515 47.717 1.00 29.72 359 CYS A C 1
ATOM 2908 O O . CYS A 1 359 ? 10.235 8.409 47.331 1.00 29.72 359 CYS A O 1
ATOM 2910 N N . ALA A 1 360 ? 11.210 10.366 46.898 1.00 31.88 360 ALA A N 1
ATOM 2911 C CA . ALA A 1 360 ? 11.773 9.973 45.609 1.00 31.88 360 ALA A CA 1
ATOM 2912 C C . ALA A 1 360 ? 13.134 10.654 45.428 1.00 31.88 360 ALA A C 1
ATOM 2914 O O . ALA A 1 360 ? 13.320 11.516 44.574 1.00 31.88 360 ALA A O 1
ATOM 2915 N N . SER A 1 361 ? 14.079 10.301 46.298 1.00 32.09 361 SER A N 1
ATOM 2916 C CA . SER A 1 361 ? 15.496 10.629 46.132 1.00 32.09 361 SER A CA 1
ATOM 2917 C C . SER A 1 361 ? 16.373 9.774 47.055 1.00 32.09 361 SER A C 1
ATOM 2919 O O . SER A 1 361 ? 16.749 10.188 48.143 1.00 32.09 361 SER A O 1
ATOM 2921 N N . SER A 1 362 ? 16.755 8.574 46.615 1.00 30.03 362 SER A N 1
ATOM 2922 C CA . SER A 1 362 ? 18.135 8.101 46.804 1.00 30.03 362 SER A CA 1
ATOM 2923 C C . SER A 1 362 ? 18.438 6.888 45.923 1.00 30.03 362 SER A C 1
ATOM 2925 O O . SER A 1 362 ? 17.648 5.961 45.784 1.00 30.03 362 SER A O 1
ATOM 2927 N N . SER A 1 363 ? 19.600 6.949 45.280 1.00 30.00 363 SER A N 1
ATOM 2928 C CA . SER A 1 363 ? 20.197 5.913 44.443 1.00 30.00 363 SER A CA 1
ATOM 2929 C C . SER A 1 363 ? 20.649 4.699 45.260 1.00 30.00 363 SER A C 1
ATOM 2931 O O . SER A 1 363 ? 21.217 4.906 46.334 1.00 30.00 363 SER A O 1
ATOM 2933 N N . LYS A 1 364 ? 20.629 3.495 44.672 1.00 28.94 364 LYS A N 1
ATOM 2934 C CA . LYS A 1 364 ? 21.853 2.729 44.353 1.00 28.94 364 LYS A CA 1
ATOM 2935 C C . LYS A 1 364 ? 21.548 1.391 43.662 1.00 28.94 364 LYS A C 1
ATOM 2937 O O . LYS A 1 364 ? 20.550 0.740 43.926 1.00 28.94 364 LYS A O 1
ATOM 2942 N N . THR A 1 365 ? 22.478 1.066 42.775 1.00 29.78 365 THR A N 1
ATOM 2943 C CA . THR A 1 365 ? 22.778 -0.168 42.037 1.00 29.78 365 THR A CA 1
ATOM 2944 C C . THR A 1 365 ? 22.625 -1.480 42.815 1.00 29.78 365 THR A C 1
ATOM 2946 O O . THR A 1 365 ? 23.106 -1.539 43.943 1.00 29.78 365 THR A O 1
ATOM 2949 N N . CYS A 1 366 ? 22.127 -2.537 42.157 1.00 24.38 366 CYS A N 1
ATOM 2950 C CA . CYS A 1 366 ? 22.824 -3.829 42.021 1.00 24.38 366 CYS A CA 1
ATOM 2951 C C . CYS A 1 366 ? 22.105 -4.784 41.043 1.00 24.38 366 CYS A C 1
ATOM 2953 O O . CYS A 1 366 ? 20.887 -4.891 41.065 1.00 24.38 366 CYS A O 1
ATOM 2955 N N . GLU A 1 367 ? 22.937 -5.435 40.224 1.00 26.19 367 GLU A N 1
ATOM 2956 C CA . GLU A 1 367 ? 22.859 -6.815 39.712 1.00 26.19 367 GLU A CA 1
ATOM 2957 C C . GLU A 1 367 ? 21.639 -7.258 38.883 1.00 26.19 367 GLU A C 1
ATOM 2959 O O . GLU A 1 367 ? 20.542 -7.495 39.374 1.00 26.19 367 GLU A O 1
ATOM 2964 N N . ILE A 1 368 ? 21.904 -7.424 37.581 1.00 26.98 368 ILE A N 1
ATOM 2965 C CA . ILE A 1 368 ? 21.085 -8.178 36.632 1.00 26.98 368 ILE A CA 1
ATOM 2966 C C . ILE A 1 368 ? 21.434 -9.656 36.822 1.00 26.98 368 ILE A C 1
ATOM 2968 O O . ILE A 1 368 ? 22.524 -10.080 36.435 1.00 26.98 368 ILE A O 1
ATOM 2972 N N . ASP A 1 369 ? 20.509 -10.411 37.407 1.00 27.38 369 ASP A N 1
ATOM 2973 C CA . ASP A 1 369 ? 20.448 -11.864 37.268 1.00 27.38 369 ASP A CA 1
ATOM 2974 C C . ASP A 1 369 ? 19.746 -12.172 35.940 1.00 27.38 369 ASP A C 1
ATOM 2976 O O . ASP A 1 369 ? 18.611 -11.750 35.700 1.00 27.38 369 ASP A O 1
ATOM 2980 N N . VAL A 1 370 ? 20.459 -12.854 35.046 1.00 33.72 370 VAL A N 1
ATOM 2981 C CA . VAL A 1 370 ? 19.927 -13.356 33.779 1.00 33.72 370 VAL A CA 1
ATOM 2982 C C . VAL A 1 370 ? 19.161 -14.633 34.102 1.00 33.72 370 VAL A C 1
ATOM 2984 O O . VAL A 1 370 ? 19.775 -15.669 34.338 1.00 33.72 370 VAL A O 1
ATOM 2987 N N . ASN A 1 371 ? 17.832 -14.552 34.127 1.00 31.52 371 ASN A N 1
ATOM 2988 C CA . ASN A 1 371 ? 16.998 -15.739 34.003 1.00 31.52 371 ASN A CA 1
ATOM 2989 C C . ASN A 1 371 ? 16.687 -15.957 32.522 1.00 31.52 371 ASN A C 1
ATOM 2991 O O . ASN A 1 371 ? 16.116 -15.087 31.861 1.00 31.52 371 ASN A O 1
ATOM 2995 N N . ASP A 1 372 ? 17.124 -17.120 32.043 1.00 40.44 372 ASP A N 1
ATOM 2996 C CA . ASP A 1 372 ? 16.688 -17.772 30.816 1.00 40.44 372 ASP A CA 1
ATOM 2997 C C . ASP A 1 372 ? 15.166 -17.948 30.855 1.00 40.44 372 ASP A C 1
ATOM 2999 O O . ASP A 1 372 ? 14.662 -18.858 31.509 1.00 40.44 372 ASP A O 1
ATOM 3003 N N . ASP A 1 373 ? 14.443 -17.089 30.144 1.00 33.47 373 ASP A N 1
ATOM 3004 C CA . ASP A 1 373 ? 13.094 -17.389 29.681 1.00 33.47 373 ASP A CA 1
ATOM 3005 C C . ASP A 1 373 ? 13.115 -17.276 28.156 1.00 33.47 373 ASP A C 1
ATOM 3007 O O . ASP A 1 373 ? 13.375 -16.210 27.588 1.00 33.47 373 ASP A O 1
ATOM 3011 N N . ASP A 1 374 ? 12.899 -18.419 27.504 1.00 42.66 374 ASP A N 1
ATOM 3012 C CA . ASP A 1 374 ? 12.777 -18.575 26.061 1.00 42.66 374 ASP A CA 1
ATOM 3013 C C . ASP A 1 374 ? 11.776 -17.555 25.499 1.00 42.66 374 ASP A C 1
ATOM 3015 O O . ASP A 1 374 ? 10.556 -17.708 25.593 1.00 42.66 374 ASP A O 1
ATOM 3019 N N . VAL A 1 375 ? 12.301 -16.500 24.874 1.00 38.88 375 VAL A N 1
ATOM 3020 C CA . VAL A 1 375 ? 11.508 -15.620 24.019 1.00 38.88 375 VAL A CA 1
ATOM 3021 C C . VAL A 1 375 ? 11.205 -16.411 22.751 1.00 38.88 375 VAL A C 1
ATOM 3023 O O . VAL A 1 375 ? 12.002 -16.440 21.810 1.00 38.88 375 VAL A O 1
ATOM 3026 N N . GLU A 1 376 ? 10.049 -17.076 22.721 1.00 43.88 376 GLU A N 1
ATOM 3027 C CA . GLU A 1 376 ? 9.449 -17.556 21.478 1.00 43.88 376 GLU A CA 1
ATOM 3028 C C . GLU A 1 376 ? 9.232 -16.349 20.555 1.00 43.88 376 GLU A C 1
ATOM 3030 O O . GLU A 1 376 ? 8.262 -15.596 20.662 1.00 43.88 376 GLU A O 1
ATOM 3035 N N . LEU A 1 377 ? 10.198 -16.137 19.658 1.00 42.66 377 LEU A N 1
ATOM 3036 C CA . LEU A 1 377 ? 10.077 -15.235 18.521 1.00 42.66 377 LEU A CA 1
ATOM 3037 C C . LEU A 1 377 ? 8.800 -15.597 17.763 1.00 42.66 377 LEU A C 1
ATOM 3039 O O . LEU A 1 377 ? 8.693 -16.709 17.241 1.00 42.66 377 LEU A O 1
ATOM 3043 N N . LYS A 1 378 ? 7.859 -14.648 17.691 1.00 52.31 378 LYS A N 1
ATOM 3044 C CA . LYS A 1 378 ? 6.654 -14.762 16.864 1.00 52.31 378 LYS A CA 1
ATOM 3045 C C . LYS A 1 378 ? 7.073 -15.136 15.438 1.00 52.31 378 LYS A C 1
ATOM 3047 O O . LYS A 1 378 ? 8.067 -14.612 14.931 1.00 52.31 378 LYS A O 1
ATOM 3052 N N . ASP A 1 379 ? 6.317 -16.017 14.785 1.00 48.19 379 ASP A N 1
ATOM 3053 C CA . ASP A 1 379 ? 6.646 -16.549 13.451 1.00 48.19 379 ASP A CA 1
ATOM 3054 C C . ASP A 1 379 ? 6.931 -15.447 12.410 1.00 48.19 379 ASP A C 1
ATOM 3056 O O . ASP A 1 379 ? 7.777 -15.617 11.532 1.00 48.19 379 ASP A O 1
ATOM 3060 N N . GLU A 1 380 ? 6.303 -14.278 12.557 1.00 47.44 380 GLU A N 1
ATOM 3061 C CA . GLU A 1 380 ? 6.531 -13.100 11.711 1.00 47.44 380 GLU A CA 1
ATOM 3062 C C . GLU A 1 380 ? 7.928 -12.476 11.878 1.00 47.44 380 GLU A C 1
ATOM 3064 O O . GLU A 1 380 ? 8.498 -11.962 10.913 1.00 47.44 380 GLU A O 1
ATOM 3069 N N . ASP A 1 381 ? 8.512 -12.530 13.076 1.00 42.84 381 ASP A N 1
ATOM 3070 C CA . ASP A 1 381 ? 9.851 -12.002 13.346 1.00 42.84 381 ASP A CA 1
ATOM 3071 C C . ASP A 1 381 ? 10.936 -13.000 12.925 1.00 42.84 381 ASP A C 1
ATOM 3073 O O . ASP A 1 381 ? 11.969 -12.592 12.391 1.00 42.84 381 ASP A O 1
ATOM 3077 N N . ARG A 1 382 ? 10.669 -14.312 13.030 1.00 46.56 382 ARG A N 1
ATOM 3078 C CA . ARG A 1 382 ? 11.497 -15.353 12.389 1.00 46.56 382 ARG A CA 1
ATOM 3079 C C . ARG A 1 382 ? 11.521 -15.192 10.874 1.00 46.56 382 ARG A C 1
ATOM 3081 O O . ARG A 1 382 ? 12.595 -15.201 10.282 1.00 46.56 382 ARG A O 1
ATOM 3088 N N . GLN A 1 383 ? 10.363 -14.957 10.260 1.00 47.12 383 GLN A N 1
ATOM 3089 C CA . GLN A 1 383 ? 10.266 -14.753 8.818 1.00 47.12 383 GLN A CA 1
ATOM 3090 C C . GLN A 1 383 ? 11.064 -13.522 8.356 1.00 47.12 383 GLN A C 1
ATOM 3092 O O . GLN A 1 383 ? 11.753 -13.585 7.340 1.00 47.12 383 GLN A O 1
ATOM 3097 N N . LYS A 1 384 ? 11.050 -12.423 9.121 1.00 46.47 384 LYS A N 1
ATOM 3098 C CA . LYS A 1 384 ? 11.873 -11.233 8.831 1.00 46.47 384 LYS A CA 1
ATOM 3099 C C . LYS A 1 384 ? 13.370 -11.491 9.012 1.00 46.47 384 LYS A C 1
ATOM 3101 O O . LYS A 1 384 ? 14.162 -11.030 8.193 1.00 46.47 384 LYS A O 1
ATOM 3106 N N . ILE A 1 385 ? 13.771 -12.227 10.050 1.00 44.56 385 ILE A N 1
ATOM 3107 C CA . ILE A 1 385 ? 15.177 -12.601 10.275 1.00 44.56 385 ILE A CA 1
ATOM 3108 C C . ILE A 1 385 ? 15.688 -13.489 9.133 1.00 44.56 385 ILE A C 1
ATOM 3110 O O . ILE A 1 385 ? 16.780 -13.246 8.620 1.00 44.56 385 ILE A O 1
ATOM 3114 N N . ASP A 1 386 ? 14.887 -14.451 8.677 1.00 47.19 386 ASP A N 1
ATOM 3115 C CA . ASP A 1 386 ? 15.237 -15.334 7.561 1.00 47.19 386 ASP A CA 1
ATOM 3116 C C . ASP A 1 386 ? 15.337 -14.571 6.228 1.00 47.19 386 ASP A C 1
ATOM 3118 O O . ASP A 1 386 ? 16.228 -14.830 5.415 1.00 47.19 386 ASP A O 1
ATOM 3122 N N . GLU A 1 387 ? 14.479 -13.572 6.013 1.00 46.41 387 GLU A N 1
ATOM 3123 C CA . GLU A 1 387 ? 14.552 -12.678 4.853 1.00 46.41 387 GLU A CA 1
ATOM 3124 C C . GLU A 1 387 ? 15.801 -11.788 4.870 1.00 46.41 387 GLU A C 1
ATOM 3126 O O . GLU A 1 387 ? 16.452 -11.614 3.836 1.00 46.41 387 GLU A O 1
ATOM 3131 N N . ILE A 1 388 ? 16.174 -11.260 6.040 1.00 43.53 388 ILE A N 1
ATOM 3132 C CA . ILE A 1 388 ? 17.398 -10.470 6.227 1.00 43.53 388 ILE A CA 1
ATOM 3133 C C . ILE A 1 388 ? 18.634 -11.351 6.017 1.00 43.53 388 ILE A C 1
ATOM 3135 O O . ILE A 1 388 ? 19.548 -10.966 5.285 1.00 43.53 388 ILE A O 1
ATOM 3139 N N . ALA A 1 389 ? 18.652 -12.555 6.590 1.00 43.00 389 ALA A N 1
ATOM 3140 C CA . ALA A 1 389 ? 19.736 -13.512 6.407 1.00 43.00 389 ALA A CA 1
ATOM 3141 C C . ALA A 1 389 ? 19.902 -13.895 4.927 1.00 43.00 389 ALA A C 1
ATOM 3143 O O . ALA A 1 389 ? 21.027 -13.958 4.423 1.00 43.00 389 ALA A O 1
ATOM 3144 N N . ALA A 1 390 ? 18.797 -14.074 4.196 1.00 46.00 390 ALA A N 1
ATOM 3145 C CA . ALA A 1 390 ? 18.832 -14.368 2.769 1.00 46.00 390 ALA A CA 1
ATOM 3146 C C . ALA A 1 390 ? 19.333 -13.179 1.928 1.00 46.00 390 ALA A C 1
ATOM 3148 O O . ALA A 1 390 ? 20.129 -13.378 1.008 1.00 46.00 390 ALA A O 1
ATOM 3149 N N . ALA A 1 391 ? 18.943 -11.946 2.265 1.00 43.91 391 ALA A N 1
ATOM 3150 C CA . ALA A 1 391 ? 19.423 -10.738 1.592 1.00 43.91 391 ALA A CA 1
ATOM 3151 C C . ALA A 1 391 ? 20.930 -10.503 1.814 1.00 43.91 391 ALA A C 1
ATOM 3153 O O . ALA A 1 391 ? 21.658 -10.201 0.865 1.00 43.91 391 ALA A O 1
ATOM 3154 N N . VAL A 1 392 ? 21.422 -10.706 3.040 1.00 43.06 392 VAL A N 1
ATOM 3155 C CA . VAL A 1 392 ? 22.854 -10.613 3.377 1.00 43.06 392 VAL A CA 1
ATOM 3156 C C . VAL A 1 392 ? 23.655 -11.702 2.661 1.00 43.06 392 VAL A C 1
ATOM 3158 O O . VAL A 1 392 ? 24.706 -11.421 2.085 1.00 43.06 392 VAL A O 1
ATOM 3161 N N . LEU A 1 393 ? 23.135 -12.930 2.612 1.00 44.41 393 LEU A N 1
ATOM 3162 C CA . LEU A 1 393 ? 23.772 -14.031 1.892 1.00 44.41 393 LEU A CA 1
ATOM 3163 C C . LEU A 1 393 ? 23.798 -13.788 0.374 1.00 44.41 393 LEU A C 1
ATOM 3165 O O . LEU A 1 393 ? 24.777 -14.136 -0.286 1.00 44.41 393 LEU A O 1
ATOM 3169 N N . ALA A 1 394 ? 22.751 -13.185 -0.192 1.00 47.00 394 ALA A N 1
ATOM 3170 C CA . ALA A 1 394 ? 22.712 -12.821 -1.605 1.00 47.00 394 ALA A CA 1
ATOM 3171 C C . ALA A 1 394 ? 23.716 -11.711 -1.944 1.00 47.00 394 ALA A C 1
ATOM 3173 O O . ALA A 1 394 ? 24.384 -11.797 -2.975 1.00 47.00 394 ALA A O 1
ATOM 3174 N N . LYS A 1 395 ? 23.872 -10.718 -1.060 1.00 46.56 395 LYS A N 1
ATOM 3175 C CA . LYS A 1 395 ? 24.906 -9.682 -1.171 1.00 46.56 395 LYS A CA 1
ATOM 3176 C C . LYS A 1 395 ? 26.309 -10.295 -1.142 1.00 46.56 395 LYS A C 1
ATOM 3178 O O . LYS A 1 395 ? 27.081 -10.052 -2.063 1.00 46.56 395 LYS A O 1
ATOM 3183 N N . HIS A 1 396 ? 26.596 -11.161 -0.170 1.00 45.31 396 HIS A N 1
ATOM 3184 C CA . HIS A 1 396 ? 27.897 -11.828 -0.052 1.00 45.31 396 HIS A CA 1
ATOM 3185 C C . HIS A 1 396 ? 28.215 -12.703 -1.274 1.00 45.31 396 HIS A C 1
ATOM 3187 O O . HIS A 1 396 ? 29.311 -12.642 -1.817 1.00 45.31 396 HIS A O 1
ATOM 3193 N N . LYS A 1 397 ? 27.239 -13.472 -1.777 1.00 45.44 397 LYS A N 1
ATOM 3194 C CA . LYS A 1 397 ? 27.410 -14.287 -2.994 1.00 45.44 397 LYS A CA 1
ATOM 3195 C C . LYS A 1 397 ? 27.624 -13.447 -4.251 1.00 45.44 397 LYS A C 1
ATOM 3197 O O . LYS A 1 397 ? 28.277 -13.906 -5.185 1.00 45.44 397 LYS A O 1
ATOM 3202 N N . LEU A 1 398 ? 27.057 -12.242 -4.306 1.00 47.59 398 LEU A N 1
ATOM 3203 C CA . LEU A 1 398 ? 27.269 -11.314 -5.413 1.00 47.59 398 LEU A CA 1
ATOM 3204 C C . LEU A 1 398 ? 28.660 -10.667 -5.329 1.00 47.59 398 LEU A C 1
ATOM 3206 O O . LEU A 1 398 ? 29.327 -10.560 -6.351 1.00 47.59 398 LEU A O 1
ATOM 3210 N N . GLU A 1 399 ? 29.118 -10.306 -4.130 1.00 45.34 399 GLU A N 1
ATOM 3211 C CA . GLU A 1 399 ? 30.482 -9.825 -3.874 1.00 45.34 399 GLU A CA 1
ATOM 3212 C C . GLU A 1 399 ? 31.526 -10.907 -4.201 1.00 45.34 399 GLU A C 1
ATOM 3214 O O . GLU A 1 399 ? 32.488 -10.633 -4.914 1.00 45.34 399 GLU A O 1
ATOM 3219 N N . GLU A 1 400 ? 31.295 -12.163 -3.810 1.00 44.69 400 GLU A N 1
ATOM 3220 C CA . GLU A 1 400 ? 32.124 -13.308 -4.215 1.00 44.69 400 GLU A CA 1
ATOM 3221 C C . GLU A 1 400 ? 32.113 -13.528 -5.732 1.00 44.69 400 GLU A C 1
ATOM 3223 O O . GLU A 1 400 ? 33.154 -13.814 -6.322 1.00 44.69 400 GLU A O 1
ATOM 3228 N N . ALA A 1 401 ? 30.957 -13.380 -6.387 1.00 45.66 401 ALA A N 1
ATOM 3229 C CA . ALA A 1 401 ? 30.859 -13.491 -7.839 1.00 45.66 401 ALA A CA 1
ATOM 3230 C C . ALA A 1 401 ? 31.618 -12.367 -8.557 1.00 45.66 401 ALA A C 1
ATOM 3232 O O . ALA A 1 401 ? 32.194 -12.622 -9.609 1.00 45.66 401 ALA A O 1
ATOM 3233 N N . ILE A 1 402 ? 31.646 -11.155 -7.994 1.00 47.69 402 ILE A N 1
ATOM 3234 C CA . ILE A 1 402 ? 32.440 -10.026 -8.497 1.00 47.69 402 ILE A CA 1
ATOM 3235 C C . ILE A 1 402 ? 33.937 -10.331 -8.350 1.00 47.69 402 ILE A C 1
ATOM 3237 O O . ILE A 1 402 ? 34.665 -10.242 -9.332 1.00 47.69 402 ILE A O 1
ATOM 3241 N N . VAL A 1 403 ? 34.375 -10.813 -7.182 1.00 43.78 403 VAL A N 1
ATOM 3242 C CA . VAL A 1 403 ? 35.777 -11.201 -6.936 1.00 43.78 403 VAL A CA 1
ATOM 3243 C C . VAL A 1 403 ? 36.223 -12.359 -7.843 1.00 43.78 403 VAL A C 1
ATOM 3245 O O . VAL A 1 403 ? 37.329 -12.344 -8.381 1.00 43.78 403 VAL A O 1
ATOM 3248 N N . LEU A 1 404 ? 35.364 -13.358 -8.068 1.00 39.50 404 LEU A N 1
ATOM 3249 C CA . LEU A 1 404 ? 35.625 -14.454 -9.012 1.00 39.50 404 LEU A CA 1
ATOM 3250 C C . LEU A 1 404 ? 35.686 -13.969 -10.467 1.00 39.50 404 LEU A C 1
ATOM 3252 O O . LEU A 1 404 ? 36.417 -14.541 -11.274 1.00 39.50 404 LEU A O 1
ATOM 3256 N N . PHE A 1 405 ? 34.935 -12.922 -10.808 1.00 40.47 405 PHE A N 1
ATOM 3257 C CA . PHE A 1 405 ? 34.955 -12.315 -12.137 1.00 40.47 405 PHE A CA 1
ATOM 3258 C C . PHE A 1 405 ? 36.230 -11.496 -12.374 1.00 40.47 405 PHE A C 1
ATOM 3260 O O . PHE A 1 405 ? 36.790 -11.559 -13.468 1.00 40.47 405 PHE A O 1
ATOM 3267 N N . ASP A 1 406 ? 36.733 -10.811 -11.344 1.00 38.22 406 ASP A N 1
ATOM 3268 C CA . ASP A 1 406 ? 38.031 -10.127 -11.372 1.00 38.22 406 ASP A CA 1
ATOM 3269 C C . ASP A 1 406 ? 39.189 -11.115 -11.565 1.00 38.22 406 ASP A C 1
ATOM 3271 O O . ASP A 1 406 ? 40.142 -10.822 -12.286 1.00 38.22 406 ASP A O 1
ATOM 3275 N N . TYR A 1 407 ? 39.082 -12.320 -10.994 1.00 36.25 407 TYR A N 1
ATOM 3276 C CA . TYR A 1 407 ? 40.065 -13.388 -11.191 1.00 36.25 407 TYR A CA 1
ATOM 3277 C C . TYR A 1 407 ? 40.069 -13.925 -12.636 1.00 36.25 407 TYR A C 1
ATOM 3279 O O . TYR A 1 407 ? 41.127 -14.195 -13.194 1.00 36.25 407 TYR A O 1
ATOM 3287 N N . PHE A 1 408 ? 38.896 -14.023 -13.272 1.00 34.97 408 PHE A N 1
ATOM 3288 C CA . PHE A 1 408 ? 38.734 -14.526 -14.645 1.00 34.97 408 PHE A CA 1
ATOM 3289 C C . PHE A 1 408 ? 39.106 -13.523 -15.751 1.00 34.97 408 PHE A C 1
ATOM 3291 O O . PHE A 1 408 ? 39.175 -13.911 -16.913 1.00 34.97 408 PHE A O 1
ATOM 3298 N N . LEU A 1 409 ? 39.299 -12.243 -15.422 1.00 36.66 409 LEU A N 1
ATOM 3299 C CA . LEU A 1 409 ? 39.723 -11.203 -16.371 1.00 36.66 409 LEU A CA 1
ATOM 3300 C C . LEU A 1 409 ? 41.245 -10.963 -16.370 1.00 36.66 409 LEU A C 1
ATOM 3302 O O . LEU A 1 409 ? 41.729 -10.175 -17.186 1.00 36.66 409 LEU A O 1
ATOM 3306 N N . PHE A 1 410 ? 41.983 -11.616 -15.466 1.00 37.09 410 PHE A N 1
ATOM 3307 C CA . PHE A 1 410 ? 43.443 -11.522 -15.340 1.00 37.09 410 PHE A CA 1
ATOM 3308 C C . PHE A 1 410 ? 44.212 -12.765 -15.841 1.00 37.09 410 PHE A C 1
ATOM 3310 O O . PHE A 1 410 ? 45.444 -12.716 -15.884 1.00 37.09 410 PHE A O 1
ATOM 3317 N N . GLU A 1 411 ? 43.517 -13.823 -16.273 1.00 30.95 411 GLU A N 1
ATOM 3318 C CA . GLU A 1 411 ? 44.033 -14.892 -17.157 1.00 30.95 411 GLU A CA 1
ATOM 3319 C C . GLU A 1 411 ? 43.506 -14.696 -18.584 1.00 30.95 411 GLU A C 1
ATOM 3321 O O . GLU A 1 411 ? 44.275 -14.973 -19.536 1.00 30.95 411 GLU A O 1
#

Secondary structure (DSSP, 8-state):
-HHHHHHHHHHHHH-TT----EEE--HHHHHHHHHHHHHHTT-TTHHHHS-SGGGTTTT-SSTT---GGG-SEEEEEEEETTTTEEEEEEEETTTTEEEEE-TTTTTS-HHHHHHHHHHHHHHHHHHHHHTTTTTTS---HHHHTSPPEEEEPPSPPPPPSSTTHHHHHHHHHHHHHHHHHHHHHHHHHHHHHHHHHHHHHHHHHHHHHHHHHHHHHHHHHHHHHHHHHHHHHHHHHHHHHHHHHHHHHHHHHHHHHHHHHHHHHHHHHHHHHHHHHHHHHHHHHHHHHHHHHHTTSS---------------------------------PPPTTTTSTTHHHHHHHHHHHHSSSSS--------------------HHHHHHHHHHHHHHHHHHHHHHHHHHHHHHT--